Protein AF-A0A9C8I6Q8-F1 (afdb_monomer)

Nearest PDB structures (foldseek):
  7tkv-assembly1_A  TM=5.415E-01  e=6.138E-11  Brucella abortus 2308
  7tkv-assembly1_B  TM=5.405E-01  e=7.323E-10  Brucella abortus 2308
  3ira-assembly1_A  TM=6.915E-01  e=4.288E-02  Methanosarcina mazei Go1
  1ti3-assembly1_A  TM=7.003E-01  e=9.940E-01  Populus tremula
  2ayt-assembly1_A  TM=6.542E-01  e=1.847E+00  Aquifex aeolicus

Radius of gyration: 29.73 Å; Cα contacts (8 Å, |Δi|>4): 918; chains: 1; bounding box: 79×67×115 Å

Mean predicted aligned error: 13.96 Å

Sequence (640 aa):
MTRNNPRKIRLHAIFIASILVLAVFPFGCRPPEVKVPDDATVPDTTEIAKFTWDTLSRAPRWRVDSPIRWKTTEDGYNVVSESRSTGKPIFCYVSRYDDDLTLTIEDGLFPADAWGNIIAEKFIAWEIDWWRNPYAAQKILGDISPPALLVLKVNPDRQSSEFRRVDSWSTRELLSFPLHRGILPFDNPETAKAFERFESTDWNELQTAEIIPADGIEPDEYAKKRVWYLEERLASGLGVLPEEAMLLAFYGLAHGTVIDGLSSRVEGWRIYADEVPVDGIWLPNDAFGTGSGWTIDVVRNLHAASTGLALEAPWPRTAHFTYLGLIRLITLDSGDFGGGIPHYYDIRGTFNARFDYLDDEVPSLDFPVERFMEQIPGPRDTVWANARALAWWLRLVKWSPDLAEYAFPPTDKVSDFIYRKAVSMTKSLARKAGDIESMKLSDRIYMLDLYNEIYQLTGDVSFLESGSEIAATFPEEEIDDWYDPSMAAFMSDCALSLYYYGWLTEDEEARKTADAIIEKTVGYADLGMFGEMDRVRLAYAIMVINSKCIHVAVIAGVNDPAGRSLLKTGLKGWDPRKIAQILDPERDEELIEKKGYYPMDTAMAFVCIDDMCYPPESESEGLGKVIAEVREDLAIKLDE

Structure (mmCIF, N/CA/C/O backbone):
data_AF-A0A9C8I6Q8-F1
#
_entry.id   AF-A0A9C8I6Q8-F1
#
loop_
_atom_site.group_PDB
_atom_site.id
_atom_site.type_symbol
_atom_site.label_atom_id
_atom_site.label_alt_id
_atom_site.label_comp_id
_atom_site.label_asym_id
_atom_site.label_entity_id
_atom_site.label_seq_id
_atom_site.pdbx_PDB_ins_code
_atom_site.Cartn_x
_atom_site.Cartn_y
_atom_site.Cartn_z
_atom_site.occupancy
_atom_site.B_iso_or_equiv
_atom_site.auth_seq_id
_atom_site.auth_comp_id
_atom_site.auth_asym_id
_atom_site.auth_atom_id
_atom_site.pdbx_PDB_model_num
ATOM 1 N N . MET A 1 1 ? -23.018 35.608 69.812 1.00 42.41 1 MET A N 1
ATOM 2 C CA . MET A 1 1 ? -23.393 34.443 68.983 1.00 42.41 1 MET A CA 1
ATOM 3 C C . MET A 1 1 ? -23.993 34.946 67.680 1.00 42.41 1 MET A C 1
ATOM 5 O O . MET A 1 1 ? -25.173 35.246 67.651 1.00 42.41 1 MET A O 1
ATOM 9 N N . THR A 1 2 ? -23.197 35.059 66.621 1.00 35.66 2 THR A N 1
ATOM 10 C CA . THR A 1 2 ? -23.684 35.316 65.255 1.00 35.66 2 THR A CA 1
ATOM 11 C C . THR A 1 2 ? -22.655 34.722 64.296 1.00 35.66 2 THR A C 1
ATOM 13 O O . THR A 1 2 ? -21.572 35.266 64.103 1.00 35.66 2 THR A O 1
ATOM 16 N N . ARG A 1 3 ? -22.949 33.523 63.778 1.00 36.94 3 ARG A N 1
ATOM 17 C CA . ARG A 1 3 ? -22.140 32.840 62.759 1.00 36.94 3 ARG A CA 1
ATOM 18 C C . ARG A 1 3 ? -22.564 33.343 61.378 1.00 36.94 3 ARG A C 1
ATOM 20 O O . ARG A 1 3 ? -23.716 33.171 60.992 1.00 36.94 3 ARG A O 1
ATOM 27 N N . ASN A 1 4 ? -21.615 33.930 60.652 1.00 39.41 4 ASN A N 1
ATOM 28 C CA . ASN A 1 4 ? -21.726 34.259 59.233 1.00 39.41 4 ASN A CA 1
ATOM 29 C C . ASN A 1 4 ? -21.728 32.978 58.384 1.00 39.41 4 ASN A C 1
ATOM 31 O O . ASN A 1 4 ? -20.937 32.068 58.621 1.00 39.41 4 ASN A O 1
ATOM 35 N N . ASN A 1 5 ? -22.621 32.919 57.395 1.00 38.34 5 ASN A N 1
ATOM 36 C CA . ASN A 1 5 ? -22.852 31.757 56.539 1.00 38.34 5 ASN A CA 1
ATOM 37 C C . ASN A 1 5 ? -22.442 32.093 55.083 1.00 38.34 5 ASN A C 1
ATOM 39 O O . ASN A 1 5 ? -23.103 32.925 54.459 1.00 38.34 5 ASN A O 1
ATOM 43 N N . PRO A 1 6 ? -21.384 31.483 54.507 1.00 40.53 6 PRO A N 1
ATOM 44 C CA . PRO A 1 6 ? -20.812 31.887 53.215 1.00 40.53 6 PRO A CA 1
ATOM 45 C C . PRO A 1 6 ? -21.512 31.281 51.979 1.00 40.53 6 PRO A C 1
ATOM 47 O O . PRO A 1 6 ? -20.958 31.280 50.883 1.00 40.53 6 PRO A O 1
ATOM 50 N N . ARG A 1 7 ? -22.745 30.771 52.104 1.00 41.88 7 ARG A N 1
ATOM 51 C CA . ARG A 1 7 ? -23.436 30.064 51.005 1.00 41.88 7 ARG A CA 1
ATOM 52 C C . ARG A 1 7 ? -24.271 30.934 50.054 1.00 41.88 7 ARG A C 1
ATOM 54 O O . ARG A 1 7 ? -24.744 30.413 49.052 1.00 41.88 7 ARG A O 1
ATOM 61 N N . LYS A 1 8 ? -24.432 32.242 50.292 1.00 43.12 8 LYS A N 1
ATOM 62 C CA . LYS A 1 8 ? -25.297 33.099 49.445 1.00 43.12 8 LYS A CA 1
ATOM 63 C C . LYS A 1 8 ? -24.611 33.812 48.270 1.00 43.12 8 LYS A C 1
ATOM 65 O O . LYS A 1 8 ? -25.317 34.318 47.408 1.00 43.12 8 LYS A O 1
ATOM 70 N N . ILE A 1 9 ? -23.279 33.802 48.170 1.00 46.16 9 ILE A N 1
ATOM 71 C CA . ILE A 1 9 ? -22.563 34.534 47.101 1.00 46.16 9 ILE A CA 1
ATOM 72 C C . ILE A 1 9 ? -22.367 33.684 45.827 1.00 46.16 9 ILE A C 1
ATOM 74 O O . ILE A 1 9 ? -22.284 34.229 44.732 1.00 46.16 9 ILE A O 1
ATOM 78 N N . ARG A 1 10 ? -22.398 32.345 45.915 1.00 44.06 10 ARG A N 1
ATOM 79 C CA . ARG A 1 10 ? -22.174 31.474 44.741 1.00 44.06 10 ARG A CA 1
ATOM 80 C C . ARG A 1 10 ? -23.370 31.338 43.790 1.00 44.06 10 ARG A C 1
ATOM 82 O O . ARG A 1 10 ? -23.149 31.094 42.612 1.00 44.06 10 ARG A O 1
ATOM 89 N N . LEU A 1 11 ? -24.611 31.553 44.242 1.00 42.16 11 LEU A N 1
ATOM 90 C CA . LEU A 1 11 ? -25.778 31.434 43.350 1.00 42.16 11 LEU A CA 1
ATOM 91 C C . LEU A 1 11 ? -25.968 32.645 42.420 1.00 42.16 11 LEU A C 1
ATOM 93 O O . LEU A 1 11 ? -26.482 32.486 41.321 1.00 42.16 11 LEU A O 1
ATOM 97 N N . HIS A 1 12 ? -25.539 33.845 42.827 1.00 43.59 12 HIS A N 1
ATOM 98 C CA . HIS A 1 12 ? -25.681 35.041 41.984 1.00 43.59 12 HIS A CA 1
ATOM 99 C C . HIS A 1 12 ? -24.599 35.123 40.894 1.00 43.59 12 HIS A C 1
ATOM 101 O O . HIS A 1 12 ? -24.870 35.631 39.812 1.00 43.59 12 HIS A O 1
ATOM 107 N N . ALA A 1 13 ? -23.409 34.556 41.127 1.00 41.31 13 ALA A N 1
ATOM 108 C CA . ALA A 1 13 ? -22.348 34.506 40.119 1.00 41.31 13 ALA A CA 1
ATOM 109 C C . ALA A 1 13 ? -22.662 33.526 38.971 1.00 41.31 13 ALA A C 1
ATOM 111 O O . ALA A 1 13 ? -22.349 33.815 37.821 1.00 41.31 13 ALA A O 1
ATOM 112 N N . ILE A 1 14 ? -23.336 32.408 39.265 1.00 47.66 14 ILE A N 1
ATOM 113 C CA . ILE A 1 14 ? -23.736 31.425 38.244 1.00 47.66 14 ILE A CA 1
ATOM 114 C C . ILE A 1 14 ? -24.890 31.975 37.393 1.00 47.66 14 ILE A C 1
ATOM 116 O O . ILE A 1 14 ? -24.851 31.862 36.176 1.00 47.66 14 ILE A O 1
ATOM 120 N N . PHE A 1 15 ? -25.856 32.674 37.999 1.00 45.72 15 PHE A N 1
ATOM 121 C CA . PHE A 1 15 ? -26.991 33.240 37.262 1.00 45.72 15 PHE A CA 1
ATOM 122 C C . PHE A 1 15 ? -26.593 34.403 36.329 1.00 45.72 15 PHE A C 1
ATOM 124 O O . PHE A 1 15 ? -27.130 34.528 35.233 1.00 45.72 15 PHE A O 1
ATOM 131 N N . ILE A 1 16 ? -25.607 35.224 36.719 1.00 44.06 16 ILE A N 1
ATOM 132 C CA . ILE A 1 16 ? -25.090 36.317 35.874 1.00 44.06 16 ILE A CA 1
ATOM 133 C C . ILE A 1 16 ? -24.218 35.773 34.727 1.00 44.06 16 ILE A C 1
ATOM 135 O O . ILE A 1 16 ? -24.284 36.298 33.616 1.00 44.06 16 ILE A O 1
ATOM 139 N N . ALA A 1 17 ? -23.470 34.684 34.947 1.00 40.09 17 ALA A N 1
ATOM 140 C CA . ALA A 1 17 ? -22.709 34.019 33.887 1.00 40.09 17 ALA A CA 1
ATOM 141 C C . ALA A 1 17 ? -23.623 33.352 32.837 1.00 40.09 17 ALA A C 1
ATOM 143 O O . ALA A 1 17 ? -23.349 33.447 31.644 1.00 40.09 17 ALA A O 1
ATOM 144 N N . SER A 1 18 ? -24.753 32.763 33.247 1.00 39.94 18 SER A N 1
ATOM 145 C CA . SER A 1 18 ? -25.731 32.170 32.319 1.00 39.94 18 SER A CA 1
ATOM 146 C C . SER A 1 18 ? -26.465 33.211 31.462 1.00 39.94 18 SER A C 1
ATOM 148 O O . SER A 1 18 ? -26.773 32.944 30.304 1.00 39.94 18 SER A O 1
ATOM 150 N N . ILE A 1 19 ? -26.711 34.412 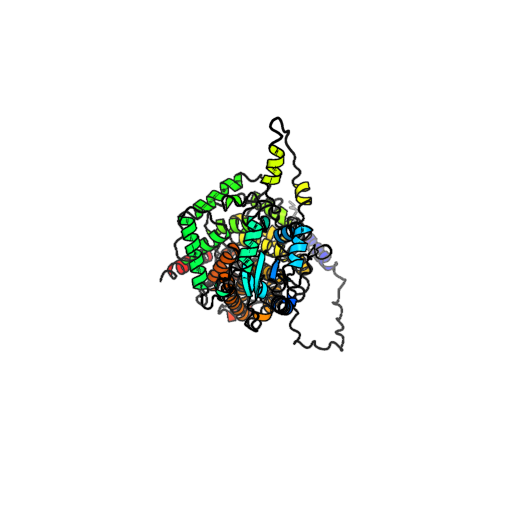31.998 1.00 40.84 19 ILE A N 1
ATOM 151 C CA . ILE A 1 19 ? -27.355 35.509 31.254 1.00 40.84 19 ILE A CA 1
ATOM 152 C C . ILE A 1 19 ? -26.381 36.167 30.260 1.00 40.84 19 ILE A C 1
ATOM 154 O O . ILE A 1 19 ? -26.806 36.613 29.197 1.00 40.84 19 ILE A O 1
ATOM 158 N N . LEU A 1 20 ? -25.073 36.172 30.545 1.00 34.97 20 LEU A N 1
ATOM 159 C CA . LEU A 1 20 ? -24.055 36.697 29.625 1.00 34.97 20 LEU A CA 1
ATOM 160 C C . LEU A 1 20 ? -23.747 35.759 28.447 1.00 34.97 20 LEU A C 1
ATOM 162 O O . LEU A 1 20 ? -23.419 36.247 27.370 1.00 34.97 20 LEU A O 1
ATOM 166 N N . VAL A 1 21 ? -23.924 34.442 28.598 1.00 40.12 21 VAL A N 1
ATOM 167 C CA . VAL A 1 21 ? -23.773 33.479 27.485 1.00 40.12 21 VAL A CA 1
ATOM 168 C C . VAL A 1 21 ? -24.962 33.532 26.511 1.00 40.12 21 VAL A C 1
ATOM 170 O O . VAL A 1 21 ? -24.790 33.297 25.320 1.00 40.12 21 VAL A O 1
ATOM 173 N N . LEU A 1 22 ? -26.150 33.937 26.972 1.00 34.31 22 LEU A N 1
ATOM 174 C CA . LEU A 1 22 ? -27.348 34.069 26.127 1.00 34.31 22 LEU A CA 1
ATOM 175 C C . LEU A 1 22 ? -27.477 35.428 25.411 1.00 34.31 22 LEU A C 1
ATOM 177 O O . LEU A 1 22 ? -28.352 35.582 24.564 1.00 34.31 22 LEU A O 1
ATOM 181 N N . ALA A 1 23 ? -26.612 36.406 25.704 1.00 34.56 23 ALA A N 1
ATOM 182 C CA . ALA A 1 23 ? -26.693 37.761 25.142 1.00 34.56 23 ALA A CA 1
ATOM 183 C C . ALA A 1 23 ? -25.669 38.064 24.023 1.00 34.56 23 ALA A C 1
ATOM 185 O O . ALA A 1 23 ? -25.657 39.181 23.509 1.00 34.56 23 ALA A O 1
ATOM 186 N N . VAL A 1 24 ? -24.827 37.098 23.622 1.00 35.62 24 VAL A N 1
ATOM 187 C CA . VAL A 1 24 ? -23.772 37.290 22.594 1.00 35.62 24 VAL A CA 1
ATOM 188 C C . VAL A 1 24 ? -24.104 36.635 21.239 1.00 35.62 24 VAL A C 1
ATOM 190 O O . VAL A 1 24 ? -23.345 36.775 20.288 1.00 35.62 24 VAL A O 1
ATOM 193 N N . PHE A 1 25 ? -25.280 36.021 21.075 1.00 43.28 25 PHE A N 1
ATOM 194 C CA . PHE A 1 25 ? -25.760 35.582 19.757 1.00 43.28 25 PHE A CA 1
ATOM 195 C C . PHE A 1 25 ? -26.990 36.378 19.309 1.00 43.28 25 PHE A C 1
ATOM 197 O O . PHE A 1 25 ? -28.123 36.016 19.624 1.00 43.28 25 PHE A O 1
ATOM 204 N N . PRO A 1 26 ? -26.771 37.448 18.525 1.00 33.41 26 PRO A N 1
ATOM 205 C CA . PRO A 1 26 ? -27.645 37.659 17.383 1.00 33.41 26 PRO A CA 1
ATOM 206 C C . PRO A 1 26 ? -26.860 38.189 16.176 1.00 33.41 26 PRO A C 1
ATOM 208 O O . PRO A 1 26 ? -26.812 39.388 15.949 1.00 33.41 26 PRO A O 1
ATOM 211 N N . PHE A 1 27 ? -26.304 37.292 15.364 1.00 33.78 27 PHE A N 1
ATOM 212 C CA . PHE A 1 27 ? -26.260 37.472 13.910 1.00 33.78 27 PHE A CA 1
ATOM 213 C C . PHE A 1 27 ? -26.415 36.094 13.276 1.00 33.78 27 PHE A C 1
ATOM 215 O O . PHE A 1 27 ? -25.477 35.309 13.181 1.00 33.78 27 PHE A O 1
ATOM 222 N N . GLY A 1 28 ? -27.660 35.783 12.920 1.00 29.34 28 GLY A N 1
ATOM 223 C CA . GLY A 1 28 ? -27.989 34.611 12.134 1.00 29.34 28 GLY A CA 1
ATOM 224 C C . GLY A 1 28 ? -27.415 34.753 10.731 1.00 29.34 28 GLY A C 1
ATOM 225 O O . GLY A 1 28 ? -27.865 35.595 9.954 1.00 29.34 28 GLY A O 1
ATOM 226 N N . CYS A 1 29 ? -26.467 33.887 10.394 1.00 28.47 29 CYS A N 1
ATOM 227 C CA . CYS A 1 29 ? -26.264 33.488 9.014 1.00 28.47 29 CYS A CA 1
ATOM 228 C C . CYS A 1 29 ? -27.426 32.561 8.650 1.00 28.47 29 CYS A C 1
ATOM 230 O O . CYS A 1 29 ? -27.435 31.387 9.011 1.00 28.47 29 CYS A O 1
ATOM 232 N N . ARG A 1 30 ? -28.436 33.097 7.954 1.00 29.89 30 ARG A N 1
ATOM 233 C CA . ARG A 1 30 ? -29.236 32.249 7.065 1.00 29.89 30 ARG A CA 1
ATOM 234 C C . ARG A 1 30 ? -28.255 31.617 6.069 1.00 29.89 30 ARG A C 1
ATOM 236 O O . ARG A 1 30 ? -27.444 32.371 5.523 1.00 29.89 30 ARG A O 1
ATOM 243 N N . PRO A 1 31 ? -28.300 30.299 5.820 1.00 29.14 31 PRO A N 1
ATOM 244 C CA . PRO A 1 31 ? -27.607 29.756 4.662 1.00 29.14 31 PRO A CA 1
ATOM 245 C C . PRO A 1 31 ? -28.126 30.504 3.423 1.00 29.14 31 PRO A C 1
ATOM 247 O O . PRO A 1 31 ? -29.327 30.798 3.362 1.00 29.14 31 PRO A O 1
ATOM 250 N N . PRO A 1 32 ? -27.256 30.907 2.481 1.00 30.48 32 PRO A N 1
ATOM 251 C CA . PRO A 1 32 ? -27.730 31.484 1.235 1.00 30.48 32 PRO A CA 1
ATOM 252 C C . PRO A 1 32 ? -28.684 30.479 0.585 1.00 30.48 32 PRO A C 1
ATOM 254 O O . PRO A 1 32 ? -28.348 29.304 0.452 1.00 30.48 32 PRO A O 1
ATOM 257 N N . GLU A 1 33 ? -29.882 30.934 0.211 1.00 26.41 33 GLU A N 1
ATOM 258 C CA . GLU A 1 33 ? -30.713 30.213 -0.752 1.00 26.41 33 GLU A CA 1
ATOM 259 C C . GLU A 1 33 ? -29.859 30.018 -2.005 1.00 26.41 33 GLU A C 1
ATOM 261 O O . GLU A 1 33 ? -29.605 30.962 -2.760 1.00 26.41 33 GLU A O 1
ATOM 266 N N . VAL A 1 34 ? -29.370 28.794 -2.193 1.00 30.03 34 VAL A N 1
ATOM 267 C CA . VAL A 1 34 ? -28.766 28.367 -3.445 1.00 30.03 34 VAL A CA 1
ATOM 268 C C . VAL A 1 34 ? -29.902 28.357 -4.457 1.00 30.03 34 VAL A C 1
ATOM 270 O O . VAL A 1 34 ? -30.744 27.462 -4.463 1.00 30.03 34 VAL A O 1
ATOM 273 N N . LYS A 1 35 ? -29.963 29.394 -5.295 1.00 28.30 35 LYS A N 1
ATOM 274 C CA . LYS A 1 35 ? -30.733 29.330 -6.533 1.00 28.30 35 LYS A CA 1
ATOM 275 C C . LYS A 1 35 ? -30.040 28.314 -7.429 1.00 28.30 35 LYS A C 1
ATOM 277 O O . LYS A 1 35 ? -29.045 28.643 -8.070 1.00 28.30 35 LYS A O 1
ATOM 282 N N . VAL A 1 36 ? -30.551 27.088 -7.426 1.00 30.05 36 VAL A N 1
ATOM 283 C CA . VAL A 1 36 ? -30.259 26.110 -8.472 1.00 30.05 36 VAL A CA 1
ATOM 284 C C . VAL A 1 36 ? -30.737 26.738 -9.788 1.00 30.05 36 VAL A C 1
ATOM 286 O O . VAL A 1 36 ? -31.889 27.171 -9.850 1.00 30.05 36 VAL A O 1
ATOM 289 N N . PRO A 1 37 ? -29.874 26.903 -10.803 1.00 34.09 37 PRO A N 1
ATOM 290 C CA . PRO A 1 37 ? -30.318 27.349 -12.115 1.00 34.09 37 PRO A CA 1
ATOM 291 C C . PRO A 1 37 ? -31.302 26.314 -12.670 1.00 34.09 37 PRO A C 1
ATOM 293 O O . PRO A 1 37 ? -30.954 25.138 -12.743 1.00 34.09 37 PRO A O 1
ATOM 296 N N . ASP A 1 38 ? -32.491 26.745 -13.099 1.00 32.62 38 ASP A N 1
ATOM 297 C CA . ASP A 1 38 ? -33.516 25.885 -13.726 1.00 32.62 38 ASP A CA 1
ATOM 298 C C . ASP A 1 38 ? -33.057 25.244 -15.061 1.00 32.62 38 ASP A C 1
ATOM 300 O O . ASP A 1 38 ? -33.802 24.483 -15.670 1.00 32.62 38 ASP A O 1
ATOM 304 N N . ASP A 1 39 ? -31.812 25.495 -15.483 1.00 35.66 39 ASP A N 1
ATOM 305 C CA . ASP A 1 39 ? -31.215 25.014 -16.731 1.00 35.66 39 ASP A CA 1
ATOM 306 C C . ASP A 1 39 ? -29.994 24.093 -16.508 1.00 35.66 39 ASP A C 1
ATOM 308 O O . ASP A 1 39 ? -29.170 23.924 -17.408 1.00 35.66 39 ASP A O 1
ATOM 312 N N . ALA A 1 40 ? -29.840 23.487 -15.323 1.00 31.52 40 ALA A N 1
ATOM 313 C CA . ALA A 1 40 ? -28.845 22.433 -15.119 1.00 31.52 40 ALA A CA 1
ATOM 314 C C . ALA A 1 40 ? -29.270 21.168 -15.886 1.00 31.52 40 ALA A C 1
ATOM 316 O O . ALA A 1 40 ? -29.968 20.297 -15.367 1.00 31.52 40 ALA A O 1
ATOM 317 N N . THR A 1 41 ? -28.867 21.081 -17.153 1.00 36.47 41 THR A N 1
ATOM 318 C CA . THR A 1 41 ? -28.858 19.827 -17.904 1.00 36.47 41 THR A CA 1
ATOM 319 C C . THR A 1 41 ? -28.100 18.792 -17.086 1.00 36.47 41 THR A C 1
ATOM 321 O O . THR A 1 41 ? -26.918 18.985 -16.804 1.00 36.47 41 THR A O 1
ATOM 324 N N . VAL A 1 42 ? -28.798 17.724 -16.693 1.00 31.38 42 VAL A N 1
ATOM 325 C CA . VAL A 1 42 ? -28.197 16.508 -16.139 1.00 31.38 42 VAL A CA 1
ATOM 326 C C . VAL A 1 42 ? -27.051 16.114 -17.077 1.00 31.38 42 VAL A C 1
ATOM 328 O O . VAL A 1 42 ? -27.324 15.914 -18.265 1.00 31.38 42 VAL A O 1
ATOM 331 N N . PRO A 1 43 ? -25.787 16.091 -16.611 1.00 35.22 43 PRO A N 1
ATOM 332 C CA . PRO A 1 43 ? -24.683 15.615 -17.426 1.00 35.22 43 PRO A CA 1
ATOM 333 C C . PRO A 1 43 ? -24.995 14.181 -17.832 1.00 35.22 43 PRO A C 1
ATOM 335 O O . PRO A 1 43 ? -25.415 13.378 -17.000 1.00 35.22 43 PRO A O 1
ATOM 338 N N . ASP A 1 44 ? -24.846 13.889 -19.116 1.00 33.38 44 ASP A N 1
ATOM 339 C CA . ASP A 1 44 ? -24.946 12.537 -19.648 1.00 33.38 44 ASP A CA 1
ATOM 340 C C . ASP A 1 44 ? -23.869 11.693 -18.942 1.00 33.38 44 ASP A C 1
ATOM 342 O O . ASP A 1 44 ? -22.676 11.881 -19.177 1.00 33.38 44 ASP A O 1
ATOM 346 N N . THR A 1 45 ? -24.265 10.834 -17.996 1.00 35.38 45 THR A N 1
ATOM 347 C CA . THR A 1 45 ? -23.373 10.077 -17.093 1.00 35.38 45 THR A CA 1
ATOM 348 C C . THR A 1 45 ? -22.640 8.927 -17.796 1.00 35.38 45 THR A C 1
ATOM 350 O O . THR A 1 45 ? -22.379 7.891 -17.196 1.00 35.38 45 THR A O 1
ATOM 353 N N . THR A 1 46 ? -22.335 9.077 -19.083 1.00 37.53 46 THR A N 1
ATOM 354 C CA . THR A 1 46 ? -21.602 8.096 -19.895 1.00 37.53 46 THR A CA 1
ATOM 355 C C . THR A 1 46 ? -20.205 8.565 -20.304 1.00 37.53 46 THR A C 1
ATOM 357 O O . THR A 1 46 ? -19.503 7.824 -20.986 1.00 37.53 46 THR A O 1
ATOM 360 N N . GLU A 1 47 ? -19.760 9.762 -19.902 1.00 35.03 47 GLU A N 1
ATOM 361 C CA . GLU A 1 47 ? -18.330 10.093 -19.962 1.00 35.03 47 GLU A CA 1
ATOM 362 C C . GLU A 1 47 ? -17.634 9.531 -18.719 1.00 35.03 47 GLU A C 1
ATOM 364 O O . GLU A 1 47 ? -17.596 10.165 -17.668 1.00 35.03 47 GLU A O 1
ATOM 369 N N . ILE A 1 48 ? -17.095 8.317 -18.859 1.00 41.53 48 ILE A N 1
ATOM 370 C CA . ILE A 1 48 ? -16.115 7.734 -17.934 1.00 41.53 48 ILE A CA 1
ATOM 371 C C . ILE A 1 48 ? -15.043 8.800 -17.667 1.00 41.53 48 ILE A C 1
ATOM 373 O O . ILE A 1 48 ? -14.458 9.351 -18.609 1.00 41.53 48 ILE A O 1
ATOM 377 N N . ALA A 1 49 ? -14.823 9.124 -16.390 1.00 39.72 49 ALA A N 1
ATOM 378 C CA . ALA A 1 49 ? -13.836 10.107 -15.966 1.00 39.72 49 ALA A CA 1
ATOM 379 C C . ALA A 1 49 ? -12.482 9.788 -16.615 1.00 39.72 49 ALA A C 1
ATOM 381 O O . ALA A 1 49 ? -11.922 8.709 -16.421 1.00 39.72 49 ALA A O 1
ATOM 382 N N . LYS A 1 50 ? -11.950 10.720 -17.415 1.00 42.91 50 LYS A N 1
ATOM 383 C CA . LYS A 1 50 ? -10.661 10.524 -18.089 1.00 42.91 50 LYS A CA 1
ATOM 384 C C . LYS A 1 50 ? -9.569 10.375 -17.037 1.00 42.91 50 LYS A C 1
ATOM 386 O O . LYS A 1 50 ? -9.246 11.326 -16.332 1.00 42.91 50 LYS A O 1
ATOM 391 N N . PHE A 1 51 ? -9.004 9.178 -16.953 1.00 42.84 51 PHE A N 1
ATOM 392 C CA . PHE A 1 51 ? -7.937 8.849 -16.021 1.00 42.84 51 PHE A CA 1
ATOM 393 C C . PHE A 1 51 ? -6.699 9.716 -16.291 1.00 42.84 51 PHE A C 1
ATOM 395 O O . PHE A 1 51 ? -6.174 9.738 -17.409 1.00 42.84 51 PHE A O 1
ATOM 402 N N . THR A 1 52 ? -6.228 10.448 -15.279 1.00 45.56 52 THR A N 1
ATOM 403 C CA . THR A 1 52 ? -4.980 11.215 -15.376 1.00 45.56 52 THR A CA 1
ATOM 404 C C . THR A 1 52 ? -3.838 10.337 -14.872 1.00 45.56 52 THR A C 1
ATOM 406 O O . THR A 1 52 ? -3.614 10.214 -13.668 1.00 45.56 52 THR A O 1
ATOM 409 N N . TRP A 1 53 ? -3.127 9.690 -15.797 1.00 48.09 53 TRP A N 1
ATOM 410 C CA . TRP A 1 53 ? -1.969 8.857 -15.467 1.00 48.09 53 TRP A CA 1
ATOM 411 C C . TRP A 1 53 ? -0.877 9.666 -14.757 1.00 48.09 53 TRP A C 1
ATOM 413 O O . TRP A 1 53 ? -0.646 10.839 -15.071 1.00 48.09 53 TRP A O 1
ATOM 423 N N . ASP A 1 54 ? -0.175 9.027 -13.817 1.00 50.00 54 ASP A N 1
ATOM 424 C CA . ASP A 1 54 ? 1.011 9.584 -13.170 1.00 50.00 54 ASP A CA 1
ATOM 425 C C . ASP A 1 54 ? 2.152 9.687 -14.182 1.00 50.00 54 ASP A C 1
ATOM 427 O O . ASP A 1 54 ? 3.067 8.869 -14.226 1.00 50.00 54 ASP A O 1
ATOM 431 N N . THR A 1 55 ? 2.141 10.724 -15.015 1.00 46.28 55 THR A N 1
ATOM 432 C CA . THR A 1 55 ? 3.297 11.027 -15.850 1.00 46.28 55 THR A CA 1
ATOM 433 C C . THR A 1 55 ? 4.380 11.622 -14.949 1.00 46.28 55 THR A C 1
ATOM 435 O O . THR A 1 55 ? 4.587 12.834 -14.907 1.00 46.28 55 THR A O 1
ATOM 438 N N . LEU A 1 56 ? 5.100 10.767 -14.217 1.00 45.50 56 LEU A N 1
ATOM 439 C CA . LEU A 1 56 ? 6.413 11.100 -13.650 1.00 45.50 56 LEU A CA 1
ATOM 440 C C . LEU A 1 56 ? 7.448 11.363 -14.761 1.00 45.50 56 LEU A C 1
ATOM 442 O O . LEU A 1 56 ? 8.597 11.694 -14.470 1.00 45.50 56 LEU A O 1
ATOM 446 N N . SER A 1 57 ? 7.044 11.250 -16.034 1.00 46.44 57 SER A N 1
ATOM 447 C CA . SER A 1 57 ? 7.872 11.517 -17.198 1.00 46.44 57 SER A CA 1
ATOM 448 C C . SER A 1 57 ? 8.435 12.937 -17.159 1.00 46.44 57 SER A C 1
ATOM 450 O O . SER A 1 57 ? 7.727 13.927 -17.376 1.00 46.44 57 SER A O 1
ATOM 452 N N . ARG A 1 58 ? 9.741 13.046 -16.925 1.00 58.19 58 ARG A N 1
ATOM 453 C CA . ARG A 1 58 ? 10.498 14.253 -17.250 1.00 58.19 58 ARG A CA 1
ATOM 454 C C . ARG A 1 58 ? 10.475 14.441 -18.770 1.00 58.19 58 ARG A C 1
ATOM 456 O O . ARG A 1 58 ? 10.463 13.472 -19.524 1.00 58.19 58 ARG A O 1
ATOM 463 N N . ALA A 1 59 ? 10.465 15.690 -19.233 1.00 63.47 59 ALA A N 1
ATOM 464 C CA . ALA A 1 59 ? 10.600 15.951 -20.662 1.00 63.47 59 ALA A CA 1
ATOM 465 C C . ALA A 1 59 ? 11.988 15.477 -21.149 1.00 63.47 59 ALA A C 1
ATOM 467 O O . ALA A 1 59 ? 12.980 15.813 -20.491 1.00 63.47 59 ALA A O 1
ATOM 468 N N . PRO A 1 60 ? 12.088 14.758 -22.285 1.00 65.88 60 PRO A N 1
ATOM 469 C CA . PRO A 1 60 ? 13.377 14.385 -22.861 1.00 65.88 60 PRO A CA 1
ATOM 470 C C . PRO A 1 60 ? 14.220 15.625 -23.154 1.00 65.88 60 PRO A C 1
ATOM 472 O O . PRO A 1 60 ? 13.736 16.580 -23.769 1.00 65.88 60 PRO A O 1
ATOM 475 N N . ARG A 1 61 ? 15.492 15.619 -22.742 1.00 65.88 61 ARG A N 1
ATOM 476 C CA . ARG A 1 61 ? 16.368 16.804 -22.851 1.00 65.88 61 ARG A CA 1
ATOM 477 C C . ARG A 1 61 ? 17.019 16.991 -24.221 1.00 65.88 61 ARG A C 1
ATOM 479 O O . ARG A 1 61 ? 17.317 18.111 -24.619 1.00 65.88 61 ARG A O 1
ATOM 486 N N . TRP A 1 62 ? 17.240 15.909 -24.951 1.00 63.75 62 TRP A N 1
ATOM 487 C CA . TRP A 1 62 ? 18.265 15.825 -26.000 1.00 63.75 62 TRP A CA 1
ATOM 488 C C . TRP A 1 62 ? 17.707 15.882 -27.433 1.00 63.75 62 TRP A C 1
ATOM 490 O O . TRP A 1 62 ? 18.466 15.827 -28.402 1.00 63.75 62 TRP A O 1
ATOM 500 N N . ARG A 1 63 ? 16.386 16.045 -27.604 1.00 62.97 63 ARG A N 1
ATOM 501 C CA . ARG A 1 63 ? 15.742 16.032 -28.934 1.00 62.97 63 ARG A CA 1
ATOM 502 C C . ARG A 1 63 ? 16.136 17.195 -29.851 1.00 62.97 63 ARG A C 1
ATOM 504 O O . ARG A 1 63 ? 15.886 17.110 -31.048 1.00 62.97 63 ARG A O 1
ATOM 511 N N . VAL A 1 64 ? 16.708 18.277 -29.321 1.00 63.03 64 VAL A N 1
ATOM 512 C CA . VAL A 1 64 ? 16.990 19.487 -30.114 1.00 63.03 64 VAL A CA 1
ATOM 513 C C . VAL A 1 64 ? 18.379 19.452 -30.767 1.00 63.03 64 VAL A C 1
ATOM 515 O O . VAL A 1 64 ? 18.513 19.940 -31.886 1.00 63.03 64 VAL A O 1
ATOM 518 N N . ASP A 1 65 ? 19.366 18.801 -30.137 1.00 68.44 65 ASP A N 1
ATOM 519 C CA . ASP A 1 65 ? 20.778 18.863 -30.555 1.00 68.44 65 ASP A CA 1
ATOM 520 C C . ASP A 1 65 ? 21.383 17.505 -30.980 1.00 68.44 65 ASP A C 1
ATOM 522 O O . ASP A 1 65 ? 22.538 17.449 -31.399 1.00 68.44 65 ASP A O 1
ATOM 526 N N . SER A 1 66 ? 20.628 16.398 -30.917 1.00 75.62 66 SER A N 1
ATOM 527 C CA . SER A 1 66 ? 21.123 15.084 -31.358 1.00 75.62 66 SER A CA 1
ATOM 528 C C . SER A 1 66 ? 21.055 14.922 -32.887 1.00 75.62 66 SER A C 1
ATOM 530 O O . SER A 1 66 ? 20.023 15.224 -33.494 1.00 75.62 66 SER A O 1
ATOM 532 N N . PRO A 1 67 ? 22.095 14.369 -33.546 1.00 80.00 67 PRO A N 1
ATOM 533 C CA . PRO A 1 67 ? 22.023 14.005 -34.966 1.00 80.00 67 PRO A CA 1
ATOM 534 C C . PRO A 1 67 ? 21.089 12.808 -35.223 1.00 80.00 67 PRO A C 1
ATOM 536 O O . PRO A 1 67 ? 20.723 12.539 -36.371 1.00 80.00 67 PRO A O 1
ATOM 539 N N . ILE A 1 68 ? 20.692 12.082 -34.172 1.00 85.06 68 ILE A N 1
ATOM 540 C CA . ILE A 1 68 ? 19.794 10.937 -34.273 1.00 85.06 68 ILE A CA 1
ATOM 541 C C . ILE A 1 68 ? 18.349 11.432 -34.386 1.00 85.06 68 ILE A C 1
ATOM 543 O O . ILE A 1 68 ? 17.847 12.170 -33.540 1.00 85.06 68 ILE A O 1
ATOM 547 N N . ARG A 1 69 ? 17.638 10.971 -35.419 1.00 88.00 69 ARG A N 1
ATOM 548 C CA . ARG A 1 69 ? 16.195 11.199 -35.561 1.00 88.00 69 ARG A CA 1
ATOM 549 C C . ARG A 1 69 ? 15.426 10.062 -34.917 1.00 88.00 69 ARG A C 1
ATOM 551 O O . ARG A 1 69 ? 15.207 9.029 -35.547 1.00 88.00 69 ARG A O 1
ATOM 558 N N . TRP A 1 70 ? 15.022 10.267 -33.675 1.00 87.88 70 TRP A N 1
ATOM 559 C CA . TRP A 1 70 ? 14.273 9.264 -32.938 1.00 87.88 70 TRP A CA 1
ATOM 560 C C . TRP A 1 70 ? 12.812 9.265 -33.335 1.00 87.88 70 TRP A C 1
ATOM 562 O O . TRP A 1 70 ? 12.135 10.294 -33.310 1.00 87.88 70 TRP A O 1
ATOM 572 N N . LYS A 1 71 ? 12.349 8.077 -33.699 1.00 91.31 71 LYS A N 1
ATOM 573 C CA . LYS A 1 71 ? 10.933 7.757 -33.797 1.00 91.31 71 LYS A CA 1
ATOM 574 C C . LYS A 1 71 ? 10.382 7.543 -32.396 1.00 91.31 71 LYS A C 1
ATOM 576 O O . LYS A 1 71 ? 11.104 7.036 -31.539 1.00 91.31 71 LYS A O 1
ATOM 581 N N . THR A 1 72 ? 9.140 7.939 -32.160 1.00 87.38 72 THR A N 1
ATOM 582 C CA . THR A 1 72 ? 8.540 7.854 -30.825 1.00 87.38 72 THR A CA 1
ATOM 583 C C . THR A 1 72 ? 7.849 6.513 -30.605 1.00 87.38 72 THR A C 1
ATOM 585 O O . THR A 1 72 ? 7.758 5.672 -31.503 1.00 87.38 72 THR A O 1
ATOM 588 N N . THR A 1 73 ? 7.328 6.310 -29.399 1.00 79.19 73 THR A N 1
ATOM 589 C CA . THR A 1 73 ? 6.554 5.128 -29.022 1.00 79.19 73 THR A CA 1
ATOM 590 C C . THR A 1 73 ? 5.441 4.810 -30.031 1.00 79.19 73 THR A C 1
ATOM 592 O O . THR A 1 73 ? 5.218 3.652 -30.382 1.00 79.19 73 THR A O 1
ATOM 595 N N . GLU A 1 74 ? 4.776 5.840 -30.552 1.00 81.38 74 GLU A N 1
ATOM 596 C CA . GLU A 1 74 ? 3.644 5.735 -31.475 1.00 81.38 74 GLU A CA 1
ATOM 597 C C . GLU A 1 74 ? 4.062 5.332 -32.907 1.00 81.38 74 GLU A C 1
ATOM 599 O O . GLU A 1 74 ? 3.239 4.867 -33.695 1.00 81.38 74 GLU A O 1
ATOM 604 N N . ASP A 1 75 ? 5.350 5.439 -33.246 1.00 86.19 75 ASP A N 1
ATOM 605 C CA . ASP A 1 75 ? 5.884 5.138 -34.577 1.00 86.19 75 ASP A CA 1
ATOM 606 C C . ASP A 1 75 ? 6.194 3.649 -34.809 1.00 86.19 75 ASP A C 1
ATOM 608 O O . ASP A 1 75 ? 6.725 3.301 -35.866 1.00 86.19 75 ASP A O 1
ATOM 612 N N . GLY A 1 76 ? 5.882 2.745 -33.872 1.00 83.56 76 GLY A N 1
ATOM 613 C CA . GLY A 1 76 ? 6.336 1.345 -33.913 1.00 83.56 76 GLY A CA 1
ATOM 614 C C . GLY A 1 76 ? 6.104 0.621 -35.252 1.00 83.56 76 GLY A C 1
ATOM 615 O O . GLY A 1 76 ? 7.001 -0.051 -35.763 1.00 83.56 76 GLY A O 1
ATOM 616 N N . TYR A 1 77 ? 4.946 0.816 -35.896 1.00 82.56 77 TYR A N 1
ATOM 617 C CA . TYR A 1 77 ? 4.685 0.253 -37.231 1.00 82.56 77 TYR A CA 1
ATOM 618 C C . TYR A 1 77 ? 5.620 0.830 -38.310 1.00 82.56 77 TYR A C 1
ATOM 620 O O . TYR A 1 77 ? 6.173 0.089 -39.129 1.00 82.56 77 TYR A O 1
ATOM 628 N N . ASN A 1 78 ? 5.837 2.149 -38.286 1.00 85.69 78 ASN A N 1
ATOM 629 C CA . ASN A 1 78 ? 6.719 2.849 -39.219 1.00 85.69 78 ASN A CA 1
ATOM 630 C C . ASN A 1 78 ? 8.177 2.417 -39.029 1.00 85.69 78 ASN A C 1
ATOM 632 O O . ASN A 1 78 ? 8.876 2.209 -40.018 1.00 85.69 78 ASN A O 1
ATOM 636 N N . VAL A 1 79 ? 8.621 2.236 -37.779 1.00 88.94 79 VAL A N 1
ATOM 637 C CA . VAL A 1 79 ? 9.966 1.744 -37.432 1.00 88.94 79 VAL A CA 1
ATOM 638 C C . VAL A 1 79 ? 10.218 0.383 -38.083 1.00 88.94 79 VAL A C 1
ATOM 640 O O . VAL A 1 79 ? 11.205 0.208 -38.799 1.00 88.94 79 VAL A O 1
ATOM 643 N N . VAL A 1 80 ? 9.303 -0.571 -37.878 1.00 86.62 80 VAL A N 1
ATOM 644 C CA . VAL A 1 80 ? 9.424 -1.939 -38.404 1.00 86.62 80 VAL A CA 1
ATOM 645 C C . VAL A 1 80 ? 9.401 -1.948 -39.932 1.00 86.62 80 VAL A C 1
ATOM 647 O O . VAL A 1 80 ? 10.223 -2.612 -40.567 1.00 86.62 80 VAL A O 1
ATOM 650 N N . SER A 1 81 ? 8.478 -1.197 -40.539 1.00 86.06 81 SER A N 1
ATOM 651 C CA . SER A 1 81 ? 8.379 -1.095 -41.996 1.00 86.06 81 SER A CA 1
ATOM 652 C C . SER A 1 81 ? 9.641 -0.479 -42.612 1.00 86.06 81 SER A C 1
ATOM 654 O O . SER A 1 81 ? 10.142 -0.970 -43.626 1.00 86.06 81 SER A O 1
ATOM 656 N N . GLU A 1 82 ? 10.179 0.578 -42.001 1.00 91.44 82 GLU A N 1
ATOM 657 C CA . GLU A 1 82 ? 11.381 1.259 -42.480 1.00 91.44 82 GLU A CA 1
ATOM 658 C C . GLU A 1 82 ? 12.622 0.371 -42.348 1.00 91.44 82 GLU A C 1
ATOM 660 O O . GLU A 1 82 ? 13.360 0.215 -43.324 1.00 91.44 82 GLU A O 1
ATOM 665 N N . SER A 1 83 ? 12.801 -0.285 -41.196 1.00 91.31 83 SER A N 1
ATOM 666 C CA . SER A 1 83 ? 13.867 -1.271 -40.971 1.00 91.31 83 SER A CA 1
ATOM 667 C C . SER A 1 83 ? 13.843 -2.364 -42.042 1.00 91.31 83 SER A C 1
ATOM 669 O O . SER A 1 83 ? 14.858 -2.616 -42.690 1.00 91.31 83 SER A O 1
ATOM 671 N N . ARG A 1 84 ? 12.665 -2.929 -42.336 1.00 88.44 84 ARG A N 1
ATOM 672 C CA . ARG A 1 84 ? 12.505 -3.942 -43.388 1.00 88.44 84 ARG A CA 1
ATOM 673 C C . ARG A 1 84 ? 12.874 -3.413 -44.776 1.00 88.44 84 ARG A C 1
ATOM 675 O O . ARG A 1 84 ? 13.566 -4.094 -45.524 1.00 88.44 84 ARG A O 1
ATOM 682 N N . SER A 1 85 ? 12.419 -2.210 -45.129 1.00 90.81 85 SER A N 1
ATOM 683 C CA . SER A 1 85 ? 12.657 -1.633 -46.461 1.00 90.81 85 SER A CA 1
ATOM 684 C C . SER A 1 85 ? 14.115 -1.228 -46.703 1.00 90.81 85 SER A C 1
ATOM 686 O O . SER A 1 85 ? 14.596 -1.287 -47.832 1.00 90.81 85 SER A O 1
ATOM 688 N N . THR A 1 86 ? 14.816 -0.819 -45.646 1.00 92.06 86 THR A N 1
ATOM 689 C CA . THR A 1 86 ? 16.200 -0.334 -45.716 1.00 92.06 86 THR A CA 1
ATOM 690 C C . THR A 1 86 ? 17.224 -1.421 -45.401 1.00 92.06 86 THR A C 1
ATOM 692 O O . THR A 1 86 ? 18.406 -1.233 -45.677 1.00 92.06 86 THR A O 1
ATOM 695 N N . GLY A 1 87 ? 16.792 -2.534 -44.799 1.00 89.38 87 GLY A N 1
ATOM 696 C CA . GLY A 1 87 ? 17.665 -3.564 -44.238 1.00 89.38 87 GLY A CA 1
ATOM 697 C C . GLY A 1 87 ? 18.405 -3.121 -42.972 1.00 89.38 87 GLY A C 1
ATOM 698 O O . GLY A 1 87 ? 19.205 -3.889 -42.443 1.00 89.38 87 GLY A O 1
ATOM 699 N N . LYS A 1 88 ? 18.164 -1.897 -42.479 1.00 91.94 88 LYS A N 1
ATOM 700 C CA . LYS A 1 88 ? 18.829 -1.383 -41.282 1.00 91.94 88 LYS A CA 1
ATOM 701 C C . LYS A 1 88 ? 18.232 -2.017 -40.025 1.00 91.94 88 LYS A C 1
ATOM 703 O O . LYS A 1 88 ? 17.005 -2.089 -39.917 1.00 91.94 88 LYS A O 1
ATOM 708 N N . PRO A 1 89 ? 19.053 -2.427 -39.049 1.00 91.88 89 PRO A N 1
ATOM 709 C CA . PRO A 1 89 ? 18.561 -2.826 -37.736 1.00 91.88 89 PRO A CA 1
ATOM 710 C C . PRO A 1 89 ? 17.930 -1.649 -36.982 1.00 91.88 89 PRO A C 1
ATOM 712 O O . PRO A 1 89 ? 18.156 -0.480 -37.305 1.00 91.88 89 PRO A O 1
ATOM 715 N N . ILE A 1 90 ? 17.145 -1.966 -35.957 1.00 93.06 90 ILE A N 1
ATOM 716 C CA . ILE A 1 90 ? 16.530 -0.978 -35.073 1.00 93.06 90 ILE A CA 1
ATOM 717 C C . ILE A 1 90 ? 17.435 -0.794 -33.855 1.00 93.06 90 ILE A C 1
ATOM 719 O O . ILE A 1 90 ? 17.787 -1.769 -33.195 1.00 93.06 90 ILE A O 1
ATOM 723 N N . PHE A 1 91 ? 17.788 0.451 -33.553 1.00 92.69 91 PHE A N 1
ATOM 724 C CA . PHE A 1 91 ? 18.383 0.837 -32.279 1.00 92.69 91 PHE A CA 1
ATOM 725 C C . PHE A 1 91 ? 17.262 1.349 -31.379 1.00 92.69 91 PHE A C 1
ATOM 727 O O . PHE A 1 91 ? 16.750 2.450 -31.582 1.00 92.69 91 PHE A O 1
ATOM 734 N N . CYS A 1 92 ? 16.821 0.507 -30.451 1.00 93.31 92 CYS A N 1
ATOM 735 C CA . CYS A 1 92 ? 15.699 0.786 -29.574 1.00 93.31 92 CYS A CA 1
ATOM 736 C C . CYS A 1 92 ? 16.202 1.295 -28.224 1.00 93.31 92 CYS A C 1
ATOM 738 O O . CYS A 1 92 ? 16.984 0.618 -27.564 1.00 93.31 92 CYS A O 1
ATOM 740 N N . TYR A 1 93 ? 15.729 2.454 -27.791 1.00 91.94 93 TYR A N 1
ATOM 741 C CA . TYR A 1 93 ? 15.930 2.959 -26.442 1.00 91.94 93 TYR A CA 1
ATOM 742 C C . TYR A 1 93 ? 14.616 2.854 -25.692 1.00 91.94 93 TYR A C 1
ATOM 744 O O . TYR A 1 93 ? 13.639 3.494 -26.069 1.00 91.94 93 TYR A O 1
ATOM 752 N N . VAL A 1 94 ? 14.587 2.030 -24.654 1.00 90.31 94 VAL A N 1
ATOM 753 C CA . VAL A 1 94 ? 13.463 1.998 -23.728 1.00 90.31 94 VAL A CA 1
ATOM 754 C C . VAL A 1 94 ? 13.801 2.931 -22.577 1.00 90.31 94 VAL A C 1
ATOM 756 O O . VAL A 1 94 ? 14.663 2.615 -21.753 1.00 90.31 94 VAL A O 1
ATOM 759 N N . SER A 1 95 ? 13.170 4.101 -22.562 1.00 86.31 95 SER A N 1
ATOM 760 C CA . SER A 1 95 ? 13.433 5.150 -21.583 1.00 86.31 95 SER A CA 1
ATOM 761 C C . SER A 1 95 ? 12.534 5.003 -20.360 1.00 86.31 95 SER A C 1
ATOM 763 O O . SER A 1 95 ? 11.390 4.559 -20.449 1.00 86.31 95 SER A O 1
ATOM 765 N N . ARG A 1 96 ? 13.067 5.389 -19.196 1.00 78.56 96 ARG A N 1
ATOM 766 C CA . ARG A 1 96 ? 12.344 5.428 -17.922 1.00 78.56 96 ARG A CA 1
ATOM 767 C C . ARG A 1 96 ? 12.581 6.802 -17.297 1.00 78.56 96 ARG A C 1
ATOM 769 O O . ARG A 1 96 ? 13.528 6.998 -16.547 1.00 78.56 96 ARG A O 1
ATOM 776 N N . TYR A 1 97 ? 11.821 7.810 -17.716 1.00 69.00 97 TYR A N 1
ATOM 777 C CA . TYR A 1 97 ? 12.132 9.226 -17.440 1.00 69.00 97 TYR A CA 1
ATOM 778 C C . TYR A 1 97 ? 12.067 9.664 -15.961 1.00 69.00 97 TYR A C 1
ATOM 780 O O . TYR A 1 97 ? 12.364 10.819 -15.652 1.00 69.00 97 TYR A O 1
ATOM 788 N N . ASP A 1 98 ? 11.695 8.767 -15.053 1.00 60.06 98 ASP A N 1
ATOM 789 C CA . ASP A 1 98 ? 11.804 8.892 -13.596 1.00 60.06 98 ASP A CA 1
ATOM 790 C C . ASP A 1 98 ? 13.161 8.404 -13.040 1.00 60.06 98 ASP A C 1
ATOM 792 O O . ASP A 1 98 ? 13.471 8.668 -11.880 1.00 60.06 98 ASP A O 1
ATOM 796 N N . ASP A 1 99 ? 13.981 7.732 -13.855 1.00 63.78 99 ASP A N 1
ATOM 797 C CA . ASP A 1 99 ? 15.304 7.211 -13.499 1.00 63.78 99 ASP A CA 1
ATOM 798 C C . ASP A 1 99 ? 16.423 8.194 -13.902 1.00 63.78 99 ASP A C 1
ATOM 800 O O . ASP A 1 99 ? 16.525 8.626 -15.053 1.00 63.78 99 ASP A O 1
ATOM 804 N N . ASP A 1 100 ? 17.308 8.545 -12.967 1.00 65.38 100 ASP A N 1
ATOM 805 C CA . ASP A 1 100 ? 18.465 9.410 -13.239 1.00 65.38 100 ASP A CA 1
ATOM 806 C C . ASP A 1 100 ? 19.478 8.753 -14.194 1.00 65.38 100 ASP A C 1
ATOM 808 O O . ASP A 1 100 ? 20.235 9.445 -14.883 1.00 65.38 100 ASP A O 1
ATOM 812 N N . LEU A 1 101 ? 19.472 7.421 -14.296 1.00 67.56 101 LEU A N 1
ATOM 813 C CA . LEU A 1 101 ? 20.241 6.690 -15.294 1.00 67.56 101 LEU A CA 1
ATOM 814 C C . LEU A 1 101 ? 19.748 6.996 -16.713 1.00 67.56 101 LEU A C 1
ATOM 816 O O . LEU A 1 101 ? 20.580 7.146 -17.604 1.00 67.56 101 LEU A O 1
ATOM 820 N N . THR A 1 102 ? 18.436 7.182 -16.912 1.00 73.56 102 THR A N 1
ATOM 821 C CA . THR A 1 102 ? 17.864 7.661 -18.185 1.00 73.56 102 THR A CA 1
ATOM 822 C C . THR A 1 102 ? 18.484 9.005 -18.538 1.00 73.56 102 THR A C 1
ATOM 824 O O . THR A 1 102 ? 19.051 9.146 -19.613 1.00 73.56 102 THR A O 1
ATOM 827 N N . LEU A 1 103 ? 18.499 9.968 -17.611 1.00 71.06 103 LEU A N 1
ATOM 828 C CA . LEU A 1 103 ? 19.132 11.270 -17.860 1.00 71.06 103 LEU A CA 1
ATOM 829 C C . LEU A 1 103 ? 20.638 11.159 -18.122 1.00 71.06 103 LEU A C 1
ATOM 831 O O . LEU A 1 103 ? 21.168 11.863 -18.972 1.00 71.06 103 LEU A O 1
ATOM 835 N N . THR A 1 104 ? 21.330 10.260 -17.424 1.00 70.81 104 THR A N 1
ATOM 836 C CA . THR A 1 104 ? 22.769 10.035 -17.620 1.00 70.81 104 THR A CA 1
ATOM 837 C C . THR A 1 104 ? 23.066 9.469 -19.011 1.00 70.81 104 THR A C 1
ATOM 839 O O . THR A 1 104 ? 24.026 9.890 -19.656 1.00 70.81 104 THR A O 1
ATOM 842 N N . ILE A 1 105 ? 22.238 8.539 -19.496 1.00 73.06 105 ILE A N 1
ATOM 843 C CA . ILE A 1 105 ? 22.312 8.005 -20.864 1.00 73.06 105 ILE A CA 1
ATOM 844 C C . ILE A 1 105 ? 22.057 9.123 -21.865 1.00 73.06 105 ILE A C 1
ATOM 846 O O . ILE A 1 105 ? 22.813 9.289 -22.819 1.00 73.06 105 ILE A O 1
ATOM 850 N N . GLU A 1 106 ? 21.020 9.915 -21.622 1.00 75.38 106 GLU A N 1
ATOM 851 C CA . GLU A 1 106 ? 20.640 11.022 -22.485 1.00 75.38 106 GLU A CA 1
ATOM 852 C C . GLU A 1 106 ? 21.730 12.082 -22.618 1.00 75.38 106 GLU A C 1
ATOM 854 O O . GLU A 1 106 ? 22.068 12.474 -23.734 1.00 75.38 106 GLU A O 1
ATOM 859 N N . ASP A 1 107 ? 22.310 12.498 -21.494 1.00 72.75 107 ASP A N 1
ATOM 860 C CA . ASP A 1 107 ? 23.351 13.522 -21.432 1.00 72.75 107 ASP A CA 1
ATOM 861 C C . ASP A 1 107 ? 24.718 12.978 -21.908 1.00 72.75 107 ASP A C 1
ATOM 863 O O . ASP A 1 107 ? 25.551 13.738 -22.403 1.00 72.75 107 ASP A O 1
ATOM 867 N N . GLY A 1 108 ? 24.967 11.669 -21.773 1.00 68.31 108 GLY A N 1
ATOM 868 C CA . GLY A 1 108 ? 26.262 11.041 -22.056 1.00 68.31 108 GLY A CA 1
ATOM 869 C C . GLY A 1 108 ? 26.411 10.415 -23.447 1.00 68.31 108 GLY A C 1
ATOM 870 O O . GLY A 1 108 ? 27.484 10.510 -24.046 1.00 68.31 108 GLY A O 1
ATOM 871 N N . LEU A 1 109 ? 25.368 9.763 -23.975 1.00 66.56 109 LEU A N 1
ATOM 872 C CA . LEU A 1 109 ? 25.446 9.007 -25.233 1.00 66.56 109 LEU A CA 1
ATOM 873 C C . LEU A 1 109 ? 24.999 9.801 -26.465 1.00 66.56 109 LEU A C 1
ATOM 875 O O . LEU A 1 109 ? 25.611 9.684 -27.527 1.00 66.56 109 LEU A O 1
ATOM 879 N N . PHE A 1 110 ? 23.905 10.554 -26.364 1.00 68.31 110 PHE A N 1
ATOM 880 C CA . PHE A 1 110 ? 23.224 11.132 -27.530 1.00 68.31 110 PHE A CA 1
ATOM 881 C C . PHE A 1 110 ? 23.763 12.476 -28.051 1.00 68.31 110 PHE A C 1
ATOM 883 O O . PHE A 1 110 ? 23.589 12.719 -29.253 1.00 68.31 110 PHE A O 1
ATOM 890 N N . PRO A 1 111 ? 24.432 13.327 -27.243 1.00 60.88 111 PRO A N 1
ATOM 891 C CA . PRO A 1 111 ? 25.116 14.524 -27.738 1.00 60.88 111 PRO A CA 1
ATOM 892 C C . PRO A 1 111 ? 26.565 14.273 -28.201 1.00 60.88 111 PRO A C 1
ATOM 894 O O . PRO A 1 111 ? 27.230 15.203 -28.649 1.00 60.88 111 PRO A O 1
ATOM 897 N N . ALA A 1 112 ? 27.089 13.043 -28.126 1.00 60.78 112 ALA A N 1
ATOM 898 C CA . ALA A 1 112 ? 28.427 12.732 -28.632 1.00 60.78 112 ALA A CA 1
ATOM 899 C C . ALA A 1 112 ? 28.419 12.576 -30.167 1.00 60.78 112 ALA A C 1
ATOM 901 O O . ALA A 1 112 ? 27.940 11.569 -30.699 1.00 60.78 112 ALA A O 1
ATOM 902 N N . ASP A 1 113 ? 29.003 13.550 -30.876 1.00 64.38 113 ASP A N 1
ATOM 903 C CA . ASP A 1 113 ? 28.986 13.671 -32.346 1.00 64.38 113 ASP A CA 1
ATOM 904 C C . ASP A 1 113 ? 29.311 12.372 -33.106 1.00 64.38 113 ASP A C 1
ATOM 906 O O . ASP A 1 113 ? 28.741 12.100 -34.160 1.00 64.38 113 ASP A O 1
ATOM 910 N N . ALA A 1 114 ? 30.220 11.536 -32.608 1.00 66.38 114 ALA A N 1
ATOM 911 C CA . ALA A 1 114 ? 30.615 10.327 -33.327 1.00 66.38 114 ALA A CA 1
ATOM 912 C C . ALA A 1 114 ? 29.572 9.197 -33.256 1.00 66.38 114 ALA A C 1
ATOM 914 O O . ALA A 1 114 ? 29.261 8.596 -34.285 1.00 66.38 114 ALA A O 1
ATOM 915 N N . TRP A 1 115 ? 29.006 8.917 -32.075 1.00 71.56 115 TRP A N 1
ATOM 916 C CA . TRP A 1 115 ? 28.018 7.842 -31.909 1.00 71.56 115 TRP A CA 1
ATOM 917 C C . TRP A 1 115 ? 26.675 8.219 -32.495 1.00 71.56 115 TRP A C 1
ATOM 919 O O . TRP A 1 115 ? 26.069 7.408 -33.193 1.00 71.56 115 TRP A O 1
ATOM 929 N N . GLY A 1 116 ? 26.248 9.462 -32.280 1.00 77.00 116 GLY A N 1
ATOM 930 C CA . GLY A 1 116 ? 25.003 9.946 -32.848 1.00 77.00 116 GLY A CA 1
ATOM 931 C C . GLY A 1 116 ? 24.979 9.821 -34.374 1.00 77.00 116 GLY A C 1
ATOM 932 O O . GLY A 1 116 ? 23.985 9.367 -34.937 1.00 77.00 116 GLY A O 1
ATOM 933 N N . ASN A 1 117 ? 26.096 10.123 -35.044 1.00 81.69 117 ASN A N 1
ATOM 934 C CA . ASN A 1 117 ? 26.209 9.973 -36.495 1.00 81.69 117 ASN A CA 1
ATOM 935 C C . ASN A 1 117 ? 26.203 8.505 -36.947 1.00 81.69 117 ASN A C 1
ATOM 937 O O . ASN A 1 117 ? 25.514 8.176 -37.909 1.00 81.69 117 ASN A O 1
ATOM 941 N N . ILE A 1 118 ? 26.913 7.609 -36.249 1.00 81.94 118 ILE A N 1
ATOM 942 C CA . ILE A 1 118 ? 26.903 6.171 -36.575 1.00 81.94 118 ILE A CA 1
ATOM 943 C C . ILE A 1 118 ? 25.504 5.584 -36.380 1.00 81.94 118 ILE A C 1
ATOM 945 O O . ILE A 1 118 ? 25.022 4.859 -37.251 1.00 81.94 118 ILE A O 1
ATOM 949 N N . ILE A 1 119 ? 24.834 5.913 -35.272 1.00 85.50 119 ILE A N 1
ATOM 950 C CA . ILE A 1 119 ? 23.472 5.451 -34.991 1.00 85.50 119 ILE A CA 1
ATOM 951 C C . ILE A 1 119 ? 22.519 5.966 -36.075 1.00 85.50 119 ILE A C 1
ATOM 953 O O . ILE A 1 119 ? 21.796 5.173 -36.674 1.00 85.50 119 ILE A O 1
ATOM 957 N N . ALA A 1 120 ? 22.577 7.260 -36.402 1.00 86.06 120 ALA A N 1
ATOM 958 C CA . ALA A 1 120 ? 21.751 7.856 -37.450 1.00 86.06 120 ALA A CA 1
ATOM 959 C C . ALA A 1 120 ? 22.012 7.254 -38.847 1.00 86.06 120 ALA A C 1
ATOM 961 O O . ALA A 1 120 ? 21.089 7.109 -39.653 1.00 86.06 120 ALA A O 1
ATOM 962 N N . GLU A 1 121 ? 23.261 6.896 -39.159 1.00 87.69 121 GLU A N 1
ATOM 963 C CA . GLU A 1 121 ? 23.617 6.313 -40.452 1.00 87.69 121 GLU A CA 1
ATOM 964 C C . GLU A 1 121 ? 23.219 4.835 -40.545 1.00 87.69 121 GLU A C 1
ATOM 966 O O . GLU A 1 121 ? 22.650 4.416 -41.557 1.00 87.69 121 GLU A O 1
ATOM 971 N N . LYS A 1 122 ? 23.517 4.035 -39.517 1.00 89.75 122 LYS A N 1
ATOM 972 C CA . LYS A 1 122 ? 23.444 2.567 -39.579 1.00 89.75 122 LYS A CA 1
ATOM 973 C C . LYS A 1 122 ? 22.141 1.979 -39.044 1.00 89.75 122 LYS A C 1
ATOM 975 O O . LYS A 1 122 ? 21.800 0.868 -39.438 1.00 89.75 122 LYS A O 1
ATOM 980 N N . PHE A 1 123 ? 21.397 2.708 -38.217 1.00 92.69 123 PHE A N 1
ATOM 981 C CA . PHE A 1 123 ? 20.219 2.185 -37.527 1.00 92.69 123 PHE A CA 1
ATOM 982 C C . PHE A 1 123 ? 18.959 2.996 -37.828 1.00 92.69 123 PHE A C 1
ATOM 984 O O . PHE A 1 123 ? 19.012 4.156 -38.236 1.00 92.69 123 PHE A O 1
ATOM 991 N N . ILE A 1 124 ? 17.806 2.371 -37.594 1.00 94.31 124 ILE A N 1
ATOM 992 C CA . ILE A 1 124 ? 16.548 3.079 -37.355 1.00 94.31 124 ILE A CA 1
ATOM 993 C C . ILE A 1 124 ? 16.436 3.294 -35.848 1.00 94.31 124 ILE A C 1
ATOM 995 O O . ILE A 1 124 ? 16.305 2.327 -35.102 1.00 94.31 124 ILE A O 1
ATOM 999 N N . ALA A 1 125 ? 16.519 4.541 -35.393 1.00 93.12 125 ALA A N 1
ATOM 1000 C CA . ALA A 1 125 ? 16.419 4.861 -33.974 1.00 93.12 125 ALA A CA 1
ATOM 1001 C C . ALA A 1 125 ? 14.953 4.922 -33.529 1.00 93.12 125 ALA A C 1
ATOM 1003 O O . ALA A 1 125 ? 14.141 5.636 -34.127 1.00 93.12 125 ALA A O 1
ATOM 1004 N N . TRP A 1 126 ? 14.621 4.178 -32.478 1.00 93.38 126 TRP A N 1
ATOM 1005 C CA . TRP A 1 126 ? 13.278 4.093 -31.920 1.00 93.38 126 TRP A CA 1
ATOM 1006 C C . TRP A 1 126 ? 13.324 4.273 -30.412 1.00 93.38 126 TRP A C 1
ATOM 1008 O O . TRP A 1 126 ? 14.005 3.532 -29.717 1.00 93.38 126 TRP A O 1
ATOM 1018 N N . GLU A 1 127 ? 12.618 5.273 -29.910 1.00 91.44 127 GLU A N 1
ATOM 1019 C CA . GLU A 1 127 ? 12.446 5.482 -28.486 1.00 91.44 127 GLU A CA 1
ATOM 1020 C C . GLU A 1 127 ? 11.083 4.947 -28.068 1.00 91.44 127 GLU A C 1
ATOM 1022 O O . GLU A 1 127 ? 10.060 5.284 -28.668 1.00 91.44 127 GLU A O 1
ATOM 1027 N N . ILE A 1 128 ? 11.084 4.146 -27.011 1.00 88.38 128 ILE A N 1
ATOM 1028 C CA . ILE A 1 128 ? 9.882 3.686 -26.341 1.00 88.38 128 ILE A CA 1
ATOM 1029 C C . ILE A 1 128 ? 9.933 4.214 -24.925 1.00 88.38 128 ILE A C 1
ATOM 1031 O O . ILE A 1 128 ? 10.669 3.716 -24.078 1.00 88.38 128 ILE A O 1
ATOM 1035 N N . ASP A 1 129 ? 9.125 5.230 -24.685 1.00 84.62 129 ASP A N 1
ATOM 1036 C CA . ASP A 1 129 ? 8.863 5.704 -23.339 1.00 84.62 129 ASP A CA 1
ATOM 1037 C C . ASP A 1 129 ? 8.063 4.636 -22.585 1.00 84.62 129 ASP A C 1
ATOM 1039 O O . ASP A 1 129 ? 6.914 4.347 -22.948 1.00 84.62 129 ASP A O 1
ATOM 1043 N N . TRP A 1 130 ? 8.688 4.049 -21.557 1.00 80.38 130 TRP A N 1
ATOM 1044 C CA . TRP A 1 130 ? 8.080 3.043 -20.685 1.00 80.38 130 TRP A CA 1
ATOM 1045 C C . TRP A 1 130 ? 6.737 3.517 -20.131 1.00 80.38 130 TRP A C 1
ATOM 1047 O O . TRP A 1 130 ? 5.788 2.742 -20.088 1.00 80.38 130 TRP A O 1
ATOM 1057 N N . TRP A 1 131 ? 6.632 4.801 -19.786 1.00 68.38 131 TRP A N 1
ATOM 1058 C CA . TRP A 1 131 ? 5.425 5.384 -19.202 1.00 68.38 131 TRP A CA 1
ATOM 1059 C C . TRP A 1 131 ? 4.324 5.640 -20.235 1.00 68.38 131 TRP A C 1
ATOM 1061 O O . TRP A 1 131 ? 3.161 5.763 -19.871 1.00 68.38 131 TRP A O 1
ATOM 1071 N N . ARG A 1 132 ? 4.655 5.711 -21.532 1.00 71.44 132 ARG A N 1
ATOM 1072 C CA . ARG A 1 132 ? 3.648 5.890 -22.597 1.00 71.44 132 ARG A CA 1
ATOM 1073 C C . ARG A 1 132 ? 3.113 4.582 -23.153 1.00 71.44 132 ARG A C 1
ATOM 1075 O O . ARG A 1 132 ? 1.980 4.549 -23.621 1.00 71.44 132 ARG A O 1
ATOM 1082 N N . ASN A 1 133 ? 3.938 3.539 -23.208 1.00 73.31 133 ASN A N 1
ATOM 1083 C CA . ASN A 1 133 ? 3.520 2.230 -23.708 1.00 73.31 133 ASN A CA 1
ATOM 1084 C C . ASN A 1 133 ? 4.335 1.115 -23.035 1.00 73.31 133 ASN A C 1
ATOM 1086 O O . ASN A 1 133 ? 5.235 0.541 -23.666 1.00 73.31 133 ASN A O 1
ATOM 1090 N N . PRO A 1 134 ? 4.023 0.799 -21.765 1.00 63.47 134 PRO A N 1
ATOM 1091 C CA . PRO A 1 134 ? 4.746 -0.216 -21.007 1.00 63.47 134 PRO A CA 1
ATOM 1092 C C . PRO A 1 134 ? 4.649 -1.585 -21.681 1.00 63.47 134 PRO A C 1
ATOM 1094 O O . PRO A 1 134 ? 5.627 -2.322 -21.702 1.00 63.47 134 PRO A O 1
ATOM 1097 N N . TYR A 1 135 ? 3.525 -1.891 -22.337 1.00 64.00 135 TYR A N 1
ATOM 1098 C CA . TYR A 1 135 ? 3.346 -3.137 -23.081 1.00 64.00 135 TYR A CA 1
ATOM 1099 C C . TYR A 1 135 ? 4.348 -3.287 -24.239 1.00 64.00 135 TYR A C 1
ATOM 1101 O O . TYR A 1 135 ? 5.015 -4.315 -24.370 1.00 64.00 135 TYR A O 1
ATOM 1109 N N . ALA A 1 136 ? 4.493 -2.264 -25.091 1.00 75.88 136 ALA A N 1
ATOM 1110 C CA . ALA A 1 136 ? 5.462 -2.299 -26.188 1.00 75.88 136 ALA A CA 1
ATOM 1111 C C . ALA A 1 136 ? 6.903 -2.339 -25.666 1.00 75.88 136 ALA A C 1
ATOM 1113 O O . ALA A 1 136 ? 7.719 -3.103 -26.185 1.00 75.88 136 ALA A O 1
ATOM 1114 N N . ALA A 1 137 ? 7.195 -1.546 -24.632 1.00 81.19 137 ALA A N 1
ATOM 1115 C CA . ALA A 1 137 ? 8.492 -1.518 -23.974 1.00 81.19 137 ALA A CA 1
ATOM 1116 C C . ALA A 1 137 ? 8.865 -2.905 -23.437 1.00 81.19 137 ALA A C 1
ATOM 1118 O O . ALA A 1 137 ? 9.923 -3.440 -23.760 1.00 81.19 137 ALA A O 1
ATOM 1119 N N . GLN A 1 138 ? 7.951 -3.530 -22.702 1.00 68.81 138 GLN A N 1
ATOM 1120 C CA . GLN A 1 138 ? 8.099 -4.861 -22.137 1.00 68.81 138 GLN A CA 1
ATOM 1121 C C . GLN A 1 138 ? 8.278 -5.935 -23.208 1.00 68.81 138 GLN A C 1
ATOM 1123 O O . GLN A 1 138 ? 9.169 -6.773 -23.095 1.00 68.81 138 GLN A O 1
ATOM 1128 N N . LYS A 1 139 ? 7.485 -5.890 -24.284 1.00 74.25 139 LYS A N 1
ATOM 1129 C CA . LYS A 1 139 ? 7.621 -6.830 -25.406 1.00 74.25 139 LYS A CA 1
ATOM 1130 C C . LYS A 1 139 ? 9.020 -6.820 -26.013 1.00 74.25 139 LYS A C 1
ATOM 1132 O O . LYS A 1 139 ? 9.469 -7.828 -26.550 1.00 74.25 139 LYS A O 1
ATOM 1137 N N . ILE A 1 140 ? 9.698 -5.684 -25.944 1.00 81.38 140 ILE A N 1
ATOM 1138 C CA . ILE A 1 140 ? 11.054 -5.511 -26.460 1.00 81.38 140 ILE A CA 1
ATOM 1139 C C . ILE A 1 140 ? 12.107 -5.876 -25.425 1.00 81.38 140 ILE A C 1
ATOM 1141 O O . ILE A 1 140 ? 13.105 -6.509 -25.770 1.00 81.38 140 ILE A O 1
ATOM 1145 N N . LEU A 1 141 ? 11.877 -5.495 -24.174 1.00 79.25 141 LEU A N 1
ATOM 1146 C CA . LEU A 1 141 ? 12.774 -5.769 -23.064 1.00 79.25 141 LEU A CA 1
ATOM 1147 C C . LEU A 1 141 ? 12.858 -7.258 -22.730 1.00 79.25 141 LEU A C 1
ATOM 1149 O O . LEU A 1 141 ? 13.956 -7.747 -22.472 1.00 79.25 141 LEU A O 1
ATOM 1153 N N . GLY A 1 142 ? 11.735 -7.977 -22.758 1.00 79.38 142 GLY A N 1
ATOM 1154 C CA . GLY A 1 142 ? 11.654 -9.332 -22.222 1.00 79.38 142 GLY A CA 1
ATOM 1155 C C . GLY A 1 142 ? 12.009 -9.339 -20.734 1.00 79.38 142 GLY A C 1
ATOM 1156 O O . GLY A 1 142 ? 11.335 -8.709 -19.931 1.00 79.38 142 GLY A O 1
ATOM 1157 N N . ASP A 1 143 ? 13.103 -10.012 -20.391 1.00 63.97 143 ASP A N 1
ATOM 1158 C CA . ASP A 1 143 ? 13.657 -10.156 -19.040 1.00 63.97 143 ASP A CA 1
ATOM 1159 C C . ASP A 1 143 ? 14.522 -8.971 -18.563 1.00 63.97 143 ASP A C 1
ATOM 1161 O O . ASP A 1 143 ? 15.099 -9.012 -17.475 1.00 63.97 143 ASP A O 1
ATOM 1165 N N . ILE A 1 144 ? 14.644 -7.920 -19.375 1.00 75.06 144 ILE A N 1
ATOM 1166 C CA . ILE A 1 144 ? 15.535 -6.788 -19.118 1.00 75.06 144 ILE A CA 1
ATOM 1167 C C . ILE A 1 144 ? 14.799 -5.646 -18.414 1.00 75.06 144 ILE A C 1
ATOM 1169 O O . ILE A 1 144 ? 13.713 -5.245 -18.818 1.00 75.06 144 ILE A O 1
ATOM 1173 N N . SER A 1 145 ? 15.421 -5.046 -17.398 1.00 73.38 145 SER A N 1
ATOM 1174 C CA . SER A 1 145 ? 14.863 -3.866 -16.728 1.00 73.38 145 SER A CA 1
ATOM 1175 C C . SER A 1 145 ? 15.181 -2.564 -17.486 1.00 73.38 145 SER A C 1
ATOM 1177 O O . SER A 1 145 ? 16.334 -2.372 -17.883 1.00 73.38 145 SER A O 1
ATOM 1179 N N . PRO A 1 146 ? 14.212 -1.642 -17.656 1.00 78.75 146 PRO A N 1
ATOM 1180 C CA . PRO A 1 146 ? 14.477 -0.297 -18.159 1.00 78.75 146 PRO A CA 1
ATOM 1181 C C . PRO A 1 146 ? 15.168 0.592 -17.094 1.00 78.75 146 PRO A C 1
ATOM 1183 O O . PRO A 1 146 ? 15.009 0.328 -15.900 1.00 78.75 146 PRO A O 1
ATOM 1186 N N . PRO A 1 147 ? 15.865 1.677 -17.494 1.00 84.50 147 PRO A N 1
ATOM 1187 C CA . PRO A 1 147 ? 16.138 2.050 -18.881 1.00 84.50 147 PRO A CA 1
ATOM 1188 C C . PRO A 1 147 ? 17.041 1.021 -19.567 1.00 84.50 147 PRO A C 1
ATOM 1190 O O . PRO A 1 147 ? 17.832 0.350 -18.909 1.00 84.50 147 PRO A O 1
ATOM 1193 N N . ALA A 1 148 ? 16.901 0.864 -20.884 1.00 89.06 148 ALA A N 1
ATOM 1194 C CA . ALA A 1 148 ? 17.706 -0.087 -21.647 1.00 89.06 148 ALA A CA 1
ATOM 1195 C C . ALA A 1 148 ? 17.920 0.357 -23.096 1.00 89.06 148 ALA A C 1
ATOM 1197 O O . ALA A 1 148 ? 17.054 0.979 -23.711 1.00 89.06 148 ALA A O 1
ATOM 1198 N N . LEU A 1 149 ? 19.060 -0.027 -23.662 1.00 89.88 149 LEU A N 1
ATOM 1199 C CA . LEU A 1 149 ? 19.360 0.104 -25.085 1.00 89.88 149 LEU A CA 1
ATOM 1200 C C . LEU A 1 149 ? 19.346 -1.285 -25.697 1.00 89.88 149 LEU A C 1
ATOM 1202 O O . LEU A 1 149 ? 19.967 -2.196 -25.162 1.00 89.88 149 LEU A O 1
ATOM 1206 N N . LEU A 1 150 ? 18.656 -1.457 -26.815 1.00 90.88 150 LEU A N 1
ATOM 1207 C CA . LEU A 1 150 ? 18.528 -2.734 -27.498 1.00 90.88 150 LEU A CA 1
ATOM 1208 C C . LEU A 1 150 ? 18.838 -2.569 -28.976 1.00 90.88 150 LEU A C 1
ATOM 1210 O O . LEU A 1 150 ? 18.484 -1.567 -29.598 1.00 90.88 150 LEU A O 1
ATOM 1214 N N . VAL A 1 151 ? 19.440 -3.597 -29.562 1.00 90.50 151 VAL A N 1
ATOM 1215 C CA . VAL A 1 151 ? 19.526 -3.719 -31.014 1.00 90.50 151 VAL A CA 1
ATOM 1216 C C . VAL A 1 151 ? 18.595 -4.829 -31.458 1.00 90.50 151 VAL A C 1
ATOM 1218 O O . VAL A 1 151 ? 18.747 -5.984 -31.058 1.00 90.50 151 VAL A O 1
ATOM 1221 N N . LEU A 1 152 ? 17.631 -4.474 -32.300 1.00 91.06 152 LEU A N 1
ATOM 1222 C CA . LEU A 1 152 ? 16.605 -5.384 -32.784 1.00 91.06 152 LEU A CA 1
ATOM 1223 C C . LEU A 1 152 ? 16.762 -5.599 -34.290 1.00 91.06 152 LEU A C 1
ATOM 1225 O O . LEU A 1 152 ? 17.037 -4.668 -35.052 1.00 91.06 152 LEU A O 1
ATOM 1229 N N . LYS A 1 153 ? 16.545 -6.834 -34.734 1.00 89.56 153 LYS A N 1
ATOM 1230 C CA . LYS A 1 153 ? 16.448 -7.190 -36.155 1.00 89.56 153 LYS A CA 1
ATOM 1231 C C . LYS A 1 153 ? 14.992 -7.519 -36.461 1.00 89.56 153 LYS A C 1
ATOM 1233 O O . LYS A 1 153 ? 14.346 -8.199 -35.667 1.00 89.56 153 LYS A O 1
ATOM 1238 N N . VAL A 1 154 ? 14.473 -7.052 -37.594 1.00 88.62 154 VAL A N 1
ATOM 1239 C CA . VAL A 1 154 ? 13.116 -7.377 -38.070 1.00 88.62 154 VAL A CA 1
ATOM 1240 C C . VAL A 1 154 ? 13.172 -8.599 -38.977 1.00 88.62 154 VAL A C 1
ATOM 1242 O O . VAL A 1 154 ? 14.119 -8.748 -39.751 1.00 88.62 154 VAL A O 1
ATOM 1245 N N . ASN A 1 155 ? 12.151 -9.457 -38.909 1.00 83.69 155 ASN A N 1
ATOM 1246 C CA . ASN A 1 155 ? 12.056 -10.604 -39.805 1.00 83.69 155 ASN A CA 1
ATOM 1247 C C . ASN A 1 155 ? 11.908 -10.125 -41.269 1.00 83.69 155 ASN A C 1
ATOM 1249 O O . ASN A 1 155 ? 10.931 -9.422 -41.575 1.00 83.69 155 ASN A O 1
ATOM 1253 N N . PRO A 1 156 ? 12.832 -10.490 -42.180 1.00 77.19 156 PRO A N 1
ATOM 1254 C CA . PRO A 1 156 ? 12.768 -10.055 -43.574 1.00 77.19 156 PRO A CA 1
ATOM 1255 C C . PRO A 1 156 ? 11.646 -10.744 -44.371 1.00 77.19 156 PRO A C 1
ATOM 1257 O O . PRO A 1 156 ? 11.105 -10.136 -45.293 1.00 77.19 156 PRO A O 1
ATOM 1260 N N . ASP A 1 157 ? 11.249 -11.964 -43.992 1.00 75.12 157 ASP A N 1
ATOM 1261 C CA . ASP A 1 157 ? 10.412 -12.852 -44.816 1.00 75.12 157 ASP A CA 1
ATOM 1262 C C . ASP A 1 157 ? 8.931 -12.887 -44.401 1.00 75.12 157 ASP A C 1
ATOM 1264 O O . ASP A 1 157 ? 8.105 -13.538 -45.046 1.00 75.12 157 ASP A O 1
ATOM 1268 N N . ARG A 1 158 ? 8.561 -12.194 -43.318 1.00 66.56 158 ARG A N 1
ATOM 1269 C CA . ARG A 1 158 ? 7.188 -12.176 -42.789 1.00 66.56 158 ARG A CA 1
ATOM 1270 C C . ARG A 1 158 ? 6.598 -10.769 -42.800 1.00 66.56 158 ARG A C 1
ATOM 1272 O O . ARG A 1 158 ? 7.268 -9.798 -42.464 1.00 66.56 158 ARG A O 1
ATOM 1279 N N . GLN A 1 159 ? 5.297 -10.670 -43.094 1.00 62.78 159 GLN A N 1
ATOM 1280 C CA . GLN A 1 159 ? 4.513 -9.447 -42.856 1.00 62.78 159 GLN A CA 1
ATOM 1281 C C . GLN A 1 159 ? 4.291 -9.158 -41.357 1.00 62.78 159 GLN A C 1
ATOM 1283 O O . GLN A 1 159 ? 3.724 -8.121 -41.021 1.00 62.78 159 GLN A O 1
ATOM 1288 N N . SER A 1 160 ? 4.724 -10.044 -40.452 1.00 65.50 160 SER A N 1
ATOM 1289 C CA . SER A 1 160 ? 4.575 -9.848 -39.009 1.00 65.50 160 SER A CA 1
ATOM 1290 C C . SER A 1 160 ? 5.414 -8.667 -38.510 1.00 65.50 160 SER A C 1
ATOM 1292 O O . SER A 1 160 ? 6.460 -8.335 -39.067 1.00 65.50 160 SER A O 1
ATOM 1294 N N . SER A 1 161 ? 4.977 -8.036 -37.421 1.00 67.88 161 SER A N 1
ATOM 1295 C CA . SER A 1 161 ? 5.758 -7.054 -36.655 1.00 67.88 161 SER A CA 1
ATOM 1296 C C . SER A 1 161 ? 6.802 -7.716 -35.744 1.00 67.88 161 SER A C 1
ATOM 1298 O O . SER A 1 161 ? 7.184 -7.162 -34.718 1.00 67.88 161 SER A O 1
ATOM 1300 N N . GLU A 1 162 ? 7.237 -8.928 -36.094 1.00 76.50 162 GLU A N 1
ATOM 1301 C CA . GLU A 1 162 ? 8.142 -9.735 -35.285 1.00 76.50 162 GLU A CA 1
ATOM 1302 C C . GLU A 1 162 ? 9.577 -9.215 -35.435 1.00 76.50 162 GLU A C 1
ATOM 1304 O O . GLU A 1 162 ? 10.130 -9.145 -36.539 1.00 76.50 162 GLU A O 1
ATOM 1309 N N . PHE A 1 163 ? 10.178 -8.865 -34.304 1.00 83.06 163 PHE A N 1
ATOM 1310 C CA . PHE A 1 163 ? 11.585 -8.517 -34.180 1.00 83.06 163 PHE A CA 1
ATOM 1311 C C . PHE A 1 163 ? 12.253 -9.447 -33.165 1.00 83.06 163 PHE A C 1
ATOM 1313 O O . PHE A 1 163 ? 11.602 -9.972 -32.262 1.00 83.06 163 PHE A O 1
ATOM 1320 N N . ARG A 1 164 ? 13.557 -9.664 -33.326 1.00 84.44 164 ARG A N 1
ATOM 1321 C CA . ARG A 1 164 ? 14.383 -10.434 -32.392 1.00 84.44 164 ARG A CA 1
ATOM 1322 C C . ARG A 1 164 ? 15.487 -9.562 -31.825 1.00 84.44 164 ARG A C 1
ATOM 1324 O O . ARG A 1 164 ? 16.037 -8.714 -32.535 1.00 84.44 164 ARG A O 1
ATOM 1331 N N . ARG A 1 165 ? 15.798 -9.785 -30.549 1.00 87.00 165 ARG A N 1
ATOM 1332 C CA . ARG A 1 165 ? 16.859 -9.080 -29.832 1.00 87.00 165 ARG A CA 1
ATOM 1333 C C . ARG A 1 165 ? 18.202 -9.650 -30.268 1.00 87.00 165 ARG A C 1
ATOM 1335 O O . ARG A 1 165 ? 18.404 -10.863 -30.247 1.00 87.00 165 ARG A O 1
ATOM 1342 N N . VAL A 1 166 ? 19.092 -8.768 -30.702 1.00 82.50 166 VAL A N 1
ATOM 1343 C CA . VAL A 1 166 ? 20.451 -9.134 -31.106 1.00 82.50 166 VAL A CA 1
ATOM 1344 C C . VAL A 1 166 ? 21.454 -8.807 -30.011 1.00 82.50 166 VAL A C 1
ATOM 1346 O O . VAL A 1 166 ? 22.352 -9.602 -29.759 1.00 82.50 166 VAL A O 1
ATOM 1349 N N . ASP A 1 167 ? 21.286 -7.654 -29.367 1.00 86.00 167 ASP A N 1
ATOM 1350 C CA . ASP A 1 167 ? 22.098 -7.212 -28.235 1.00 86.00 167 ASP A CA 1
ATOM 1351 C C . ASP A 1 167 ? 21.273 -6.276 -27.346 1.00 86.00 167 ASP A C 1
ATOM 1353 O O . ASP A 1 167 ? 20.239 -5.744 -27.778 1.00 86.00 167 ASP A O 1
ATOM 1357 N N . SER A 1 168 ? 21.721 -6.079 -26.112 1.00 86.19 168 SER A N 1
ATOM 1358 C CA . SER A 1 168 ? 21.052 -5.224 -25.140 1.00 86.19 168 SER A CA 1
ATOM 1359 C C . SER A 1 168 ? 21.972 -4.794 -24.009 1.00 86.19 168 SER A C 1
ATOM 1361 O O . SER A 1 168 ? 22.753 -5.600 -23.521 1.00 86.19 168 SER A O 1
ATOM 1363 N N . TRP A 1 169 ? 21.794 -3.565 -23.539 1.00 87.56 169 TRP A N 1
ATOM 1364 C CA . TRP A 1 169 ? 22.450 -3.001 -22.365 1.00 87.56 169 TRP A CA 1
ATOM 1365 C C . TRP A 1 169 ? 21.383 -2.526 -21.394 1.00 87.56 169 TRP A C 1
ATOM 1367 O O . TRP A 1 169 ? 20.462 -1.810 -21.792 1.00 87.56 169 TRP A O 1
ATOM 1377 N N . SER A 1 170 ? 21.526 -2.885 -20.123 1.00 80.38 170 SER A N 1
ATOM 1378 C CA . SER A 1 170 ? 20.603 -2.465 -19.070 1.00 80.38 170 SER A CA 1
ATOM 1379 C C . SER A 1 170 ? 21.332 -2.085 -17.795 1.00 80.38 170 SER A C 1
ATOM 1381 O O . SER A 1 170 ? 22.483 -2.472 -17.586 1.00 80.38 170 SER A O 1
ATOM 1383 N N . THR A 1 171 ? 20.663 -1.348 -16.910 1.00 72.69 171 THR A N 1
ATOM 1384 C CA . THR A 1 171 ? 21.191 -1.014 -15.580 1.00 72.69 171 THR A CA 1
ATOM 1385 C C . THR A 1 171 ? 22.637 -0.473 -15.648 1.00 72.69 171 THR A C 1
ATOM 1387 O O . THR A 1 171 ? 22.921 0.494 -16.351 1.00 72.69 171 THR A O 1
ATOM 1390 N N . ARG A 1 172 ? 23.601 -1.102 -14.967 1.00 61.47 172 ARG A N 1
ATOM 1391 C CA . ARG A 1 172 ? 25.008 -0.670 -14.957 1.00 61.47 172 ARG A CA 1
ATOM 1392 C C . ARG A 1 172 ? 25.725 -0.871 -16.295 1.00 61.47 172 ARG A C 1
ATOM 1394 O O . ARG A 1 172 ? 26.720 -0.191 -16.530 1.00 61.47 172 ARG A O 1
ATOM 1401 N N . GLU A 1 173 ? 25.248 -1.759 -17.166 1.00 68.12 173 GLU A N 1
ATOM 1402 C CA . GLU A 1 173 ? 25.840 -1.998 -18.494 1.00 68.12 173 GLU A CA 1
ATOM 1403 C C . GLU A 1 173 ? 25.641 -0.801 -19.427 1.00 68.12 173 GLU A C 1
ATOM 1405 O O . GLU A 1 173 ? 26.420 -0.586 -20.351 1.00 68.12 173 GLU A O 1
ATOM 1410 N N . LEU A 1 174 ? 24.632 0.033 -19.166 1.00 70.88 174 LEU A N 1
ATOM 1411 C CA . LEU A 1 174 ? 24.412 1.257 -19.935 1.00 70.88 174 LEU A CA 1
ATOM 1412 C C . LEU A 1 174 ? 25.563 2.248 -19.780 1.00 70.88 174 LEU A C 1
ATOM 1414 O O . LEU A 1 174 ? 25.899 2.951 -20.729 1.00 70.88 174 LEU A O 1
ATOM 1418 N N . LEU A 1 175 ? 26.224 2.249 -18.620 1.00 64.50 175 LEU A N 1
ATOM 1419 C CA . LEU A 1 175 ? 27.394 3.091 -18.365 1.00 64.50 175 LEU A CA 1
ATOM 1420 C C . LEU A 1 175 ? 28.619 2.660 -19.178 1.00 64.50 175 LEU A C 1
ATOM 1422 O O . LEU A 1 175 ? 29.584 3.415 -19.282 1.00 64.50 175 LEU A O 1
ATOM 1426 N N . SER A 1 176 ? 28.608 1.445 -19.724 1.00 65.19 176 SER A N 1
ATOM 1427 C CA . SER A 1 176 ? 29.693 0.914 -20.537 1.00 65.19 176 SER A CA 1
ATOM 1428 C C . SER A 1 176 ? 29.356 0.882 -22.031 1.00 65.19 176 SER A C 1
ATOM 1430 O O . SER A 1 176 ? 30.234 0.573 -22.837 1.00 65.19 176 SER A O 1
ATOM 1432 N N . PHE A 1 177 ? 28.141 1.280 -22.434 1.00 66.56 177 PHE A N 1
ATOM 1433 C CA . PHE A 1 177 ? 27.725 1.307 -23.836 1.00 66.56 177 PHE A CA 1
ATOM 1434 C C . PHE A 1 177 ? 28.740 2.044 -24.739 1.00 66.56 177 PHE A C 1
ATOM 1436 O O . PHE A 1 177 ? 29.204 3.134 -24.393 1.00 66.56 177 PHE A O 1
ATOM 1443 N N . PRO A 1 178 ? 29.076 1.492 -25.924 1.00 58.16 178 PRO A N 1
ATOM 1444 C CA . PRO A 1 178 ? 28.549 0.258 -26.531 1.00 58.16 178 PRO A CA 1
ATOM 1445 C C . PRO A 1 178 ? 29.331 -1.007 -26.155 1.00 58.16 178 PRO A C 1
ATOM 1447 O O . PRO A 1 178 ? 29.158 -2.057 -26.768 1.00 58.16 178 PRO A O 1
ATOM 1450 N N . LEU A 1 179 ? 30.250 -0.931 -25.196 1.00 58.59 179 LEU A N 1
ATOM 1451 C CA . LEU A 1 179 ? 31.116 -2.040 -24.827 1.00 58.59 179 LEU A CA 1
ATOM 1452 C C . LEU A 1 179 ? 30.705 -2.606 -23.476 1.00 58.59 179 LEU A C 1
ATOM 1454 O O . LEU A 1 179 ? 30.962 -2.001 -22.449 1.00 58.59 179 LEU A O 1
ATOM 1458 N N . HIS A 1 180 ? 30.255 -3.859 -23.446 1.00 53.88 180 HIS A N 1
ATOM 1459 C CA . HIS A 1 180 ? 29.955 -4.600 -22.207 1.00 53.88 180 HIS A CA 1
ATOM 1460 C C . HIS A 1 180 ? 31.092 -4.610 -21.152 1.00 53.88 180 HIS A C 1
ATOM 1462 O O . HIS A 1 180 ? 30.888 -5.050 -20.025 1.00 53.88 180 HIS A O 1
ATOM 1468 N N . ARG A 1 181 ? 32.311 -4.146 -21.486 1.00 51.69 181 ARG A N 1
ATOM 1469 C CA . ARG A 1 181 ? 33.523 -4.223 -20.647 1.00 51.69 181 ARG A CA 1
ATOM 1470 C C . ARG A 1 181 ? 34.277 -2.903 -20.397 1.00 51.69 181 ARG A C 1
ATOM 1472 O O . ARG A 1 181 ? 35.439 -2.958 -20.008 1.00 51.69 181 ARG A O 1
ATOM 1479 N N . GLY A 1 182 ? 33.660 -1.732 -20.581 1.00 43.41 182 GLY A N 1
ATOM 1480 C CA . GLY A 1 182 ? 34.165 -0.466 -20.004 1.00 43.41 182 GLY A CA 1
ATOM 1481 C C . GLY A 1 182 ? 35.526 0.050 -20.512 1.00 43.41 182 GLY A C 1
ATOM 1482 O O . GLY A 1 182 ? 36.198 0.801 -19.810 1.00 43.41 182 GLY A O 1
ATOM 1483 N N . ILE A 1 183 ? 35.957 -0.339 -21.714 1.00 44.88 183 ILE A N 1
ATOM 1484 C CA . ILE A 1 183 ? 37.147 0.223 -22.378 1.00 44.88 183 ILE A CA 1
ATOM 1485 C C . ILE A 1 183 ? 36.668 1.316 -23.342 1.00 44.88 183 ILE A C 1
ATOM 1487 O O . ILE A 1 183 ? 35.671 1.115 -24.017 1.00 44.88 183 ILE A O 1
ATOM 1491 N N . LEU A 1 184 ? 37.336 2.472 -23.423 1.00 45.12 184 LEU A N 1
ATOM 1492 C CA . LEU A 1 184 ? 36.919 3.554 -24.330 1.00 45.12 184 LEU A CA 1
ATOM 1493 C C . LEU A 1 184 ? 36.995 3.124 -25.818 1.00 45.12 184 LEU A C 1
ATOM 1495 O O . LEU A 1 184 ? 37.988 2.500 -26.210 1.00 45.12 184 LEU A O 1
ATOM 1499 N N . PRO A 1 185 ? 36.005 3.468 -26.671 1.00 46.09 185 PRO A N 1
ATOM 1500 C CA . PRO A 1 185 ? 35.899 2.935 -28.024 1.00 46.09 185 PRO A CA 1
ATOM 1501 C C . PRO A 1 185 ? 36.303 3.975 -29.071 1.00 46.09 185 PRO A C 1
ATOM 1503 O O . PRO A 1 185 ? 35.490 4.809 -29.437 1.00 46.09 185 PRO A O 1
ATOM 1506 N N . PHE A 1 186 ? 37.516 3.906 -29.609 1.00 43.31 186 PHE A N 1
ATOM 1507 C CA . PHE A 1 186 ? 37.780 4.514 -30.924 1.00 43.31 186 PHE A CA 1
ATOM 1508 C C . PHE A 1 186 ? 38.744 3.692 -31.773 1.00 43.31 186 PHE A C 1
ATOM 1510 O O . PHE A 1 186 ? 38.541 3.593 -32.976 1.00 43.31 186 PHE A O 1
ATOM 1517 N N . ASP A 1 187 ? 39.680 2.979 -31.145 1.00 49.69 187 ASP A N 1
ATOM 1518 C CA . ASP A 1 187 ? 40.691 2.211 -31.882 1.00 49.69 187 ASP A CA 1
ATOM 1519 C C . ASP A 1 187 ? 40.648 0.703 -31.602 1.00 49.69 187 ASP A C 1
ATOM 1521 O O . ASP A 1 187 ? 41.600 -0.007 -31.920 1.00 49.69 187 ASP A O 1
ATOM 1525 N N . ASN A 1 188 ? 39.570 0.186 -30.996 1.00 54.75 188 ASN A N 1
ATOM 1526 C CA . ASN A 1 188 ? 39.480 -1.239 -30.687 1.00 54.75 188 ASN A CA 1
ATOM 1527 C C . ASN A 1 188 ? 38.991 -2.042 -31.914 1.00 54.75 188 ASN A C 1
ATOM 1529 O O . ASN A 1 188 ? 37.822 -1.920 -32.292 1.00 54.75 188 ASN A O 1
ATOM 1533 N N . PRO A 1 189 ? 39.822 -2.924 -32.505 1.00 62.97 189 PRO A N 1
ATOM 1534 C CA . PRO A 1 189 ? 39.408 -3.792 -33.608 1.00 62.97 189 PRO A CA 1
ATOM 1535 C C . PRO A 1 189 ? 38.258 -4.741 -33.234 1.00 62.97 189 PRO A C 1
ATOM 1537 O O . PRO A 1 189 ? 37.583 -5.266 -34.117 1.00 62.97 189 PRO A O 1
ATOM 1540 N N . GLU A 1 190 ? 38.030 -4.978 -31.939 1.00 56.31 190 GLU A N 1
ATOM 1541 C CA . GLU A 1 190 ? 36.913 -5.783 -31.432 1.00 56.31 190 GLU A CA 1
ATOM 1542 C C . GLU A 1 190 ? 35.553 -5.151 -31.764 1.00 56.31 190 GLU A C 1
ATOM 1544 O O . GLU A 1 190 ? 34.607 -5.882 -32.037 1.00 56.31 190 GLU A O 1
ATOM 1549 N N . THR A 1 191 ? 35.452 -3.816 -31.820 1.00 54.53 191 THR A N 1
ATOM 1550 C CA . THR A 1 191 ? 34.191 -3.124 -32.131 1.00 54.53 191 THR A CA 1
ATOM 1551 C C . THR A 1 191 ? 33.762 -3.376 -33.577 1.00 54.53 191 THR A C 1
ATOM 1553 O O . THR A 1 191 ? 32.619 -3.744 -33.826 1.00 54.53 191 THR A O 1
ATOM 1556 N N . ALA A 1 192 ? 34.683 -3.258 -34.540 1.00 64.06 192 ALA A N 1
ATOM 1557 C CA . ALA A 1 192 ? 34.396 -3.560 -35.946 1.00 64.06 192 ALA A CA 1
ATOM 1558 C C . ALA A 1 192 ? 34.021 -5.039 -36.147 1.00 64.06 192 ALA A C 1
ATOM 1560 O O . ALA A 1 192 ? 33.070 -5.347 -36.859 1.00 64.06 192 ALA A O 1
ATOM 1561 N N . LYS A 1 193 ? 34.708 -5.954 -35.449 1.00 64.75 193 LYS A N 1
ATOM 1562 C CA . LYS A 1 193 ? 34.369 -7.385 -35.460 1.00 64.75 193 LYS A CA 1
ATOM 1563 C C . LYS A 1 193 ? 33.006 -7.677 -34.836 1.00 64.75 193 LYS A C 1
ATOM 1565 O O . LYS A 1 193 ? 32.327 -8.592 -35.291 1.00 64.75 193 LYS A O 1
ATOM 1570 N N . ALA A 1 194 ? 32.597 -6.929 -33.810 1.00 59.78 194 ALA A N 1
ATOM 1571 C CA . ALA A 1 194 ? 31.262 -7.047 -33.233 1.00 59.78 194 ALA A CA 1
ATOM 1572 C C . ALA A 1 194 ? 30.181 -6.631 -34.248 1.00 59.78 194 ALA A C 1
ATOM 1574 O O . ALA A 1 194 ? 29.193 -7.347 -34.390 1.00 59.78 194 ALA A O 1
ATOM 1575 N N . PHE A 1 195 ? 30.410 -5.559 -35.020 1.00 60.41 195 PHE A N 1
ATOM 1576 C CA . PHE A 1 195 ? 29.526 -5.156 -36.123 1.00 60.41 195 PHE A CA 1
ATOM 1577 C C . PHE A 1 195 ? 29.477 -6.186 -37.263 1.00 60.41 195 PHE A C 1
ATOM 1579 O O . PHE A 1 195 ? 28.393 -6.541 -37.713 1.00 60.41 195 PHE A O 1
ATOM 1586 N N . GLU A 1 196 ? 30.615 -6.726 -37.703 1.00 67.88 196 GLU A N 1
ATOM 1587 C CA . GLU A 1 196 ? 30.630 -7.778 -38.736 1.00 67.88 196 GLU A CA 1
ATOM 1588 C C . GLU A 1 196 ? 29.930 -9.059 -38.258 1.00 67.88 196 GLU A C 1
ATOM 1590 O O . GLU A 1 196 ? 29.175 -9.692 -39.004 1.00 67.88 196 GLU A O 1
ATOM 1595 N N . ARG A 1 197 ? 30.136 -9.440 -36.990 1.00 68.06 197 ARG A N 1
ATOM 1596 C CA . ARG A 1 197 ? 29.424 -10.563 -36.372 1.00 68.06 197 ARG A CA 1
ATOM 1597 C C . ARG A 1 197 ? 27.921 -10.298 -36.343 1.00 68.06 197 ARG A C 1
ATOM 1599 O O . ARG A 1 197 ? 27.155 -11.175 -36.705 1.00 68.06 197 ARG A O 1
ATOM 1606 N N . PHE A 1 198 ? 27.513 -9.085 -35.985 1.00 63.06 198 PHE A N 1
ATOM 1607 C CA . PHE A 1 198 ? 26.118 -8.657 -35.974 1.00 63.06 198 PHE A CA 1
ATOM 1608 C C . PHE A 1 198 ? 25.453 -8.747 -37.357 1.00 63.06 198 PHE A C 1
ATOM 1610 O O . PHE A 1 198 ? 24.358 -9.301 -37.488 1.00 63.06 198 PHE A O 1
ATOM 1617 N N . GLU A 1 199 ? 26.110 -8.226 -38.397 1.00 66.69 199 GLU A N 1
ATOM 1618 C CA . GLU A 1 199 ? 25.591 -8.267 -39.770 1.00 66.69 199 GLU A CA 1
ATOM 1619 C C . GLU A 1 199 ? 25.437 -9.709 -40.274 1.00 66.69 199 GLU A C 1
ATOM 1621 O O . GLU A 1 199 ? 24.505 -10.005 -41.027 1.00 66.69 199 GLU A O 1
ATOM 1626 N N . SER A 1 200 ? 26.307 -10.611 -39.810 1.00 74.12 200 SER A N 1
ATOM 1627 C CA . SER A 1 200 ? 26.331 -12.020 -40.210 1.00 74.12 200 SER A CA 1
ATOM 1628 C C . SER A 1 200 ? 25.485 -12.968 -39.350 1.00 74.12 200 SER A C 1
ATOM 1630 O O . SER A 1 200 ? 25.274 -14.099 -39.787 1.00 74.12 200 SER A O 1
ATOM 1632 N N . THR A 1 201 ? 24.952 -12.546 -38.192 1.00 74.50 201 THR A N 1
ATOM 1633 C CA . THR A 1 201 ? 24.098 -13.408 -37.350 1.00 74.50 201 THR A CA 1
ATOM 1634 C C . THR A 1 201 ? 22.793 -13.774 -38.069 1.00 74.50 201 THR A C 1
ATOM 1636 O O . THR A 1 201 ? 22.008 -12.896 -38.472 1.00 74.50 201 THR A O 1
ATOM 1639 N N . ASP A 1 202 ? 22.548 -15.080 -38.207 1.00 77.81 202 ASP A N 1
ATOM 1640 C CA . ASP A 1 202 ? 21.343 -15.623 -38.835 1.00 77.81 202 ASP A CA 1
ATOM 1641 C C . ASP A 1 202 ? 20.107 -15.365 -37.965 1.00 77.81 202 ASP A C 1
ATOM 1643 O O . ASP A 1 202 ? 20.162 -15.405 -36.737 1.00 77.81 202 ASP A O 1
ATOM 1647 N N . TRP A 1 203 ? 18.961 -15.118 -38.604 1.00 71.19 203 TRP A N 1
ATOM 1648 C CA . TRP A 1 203 ? 17.696 -14.868 -37.909 1.00 71.19 203 TRP A CA 1
ATOM 1649 C C . TRP A 1 203 ? 17.348 -15.959 -36.888 1.00 71.19 203 TRP A C 1
ATOM 1651 O O . TRP A 1 203 ? 16.860 -15.656 -35.796 1.00 71.19 203 TRP A O 1
ATOM 1661 N N . ASN A 1 204 ? 17.608 -17.223 -37.226 1.00 77.50 204 ASN A N 1
ATOM 1662 C CA . ASN A 1 204 ? 17.251 -18.370 -36.397 1.00 77.50 204 ASN A CA 1
ATOM 1663 C C . ASN A 1 204 ? 18.141 -18.518 -35.159 1.00 77.50 204 ASN A C 1
ATOM 1665 O O . ASN A 1 204 ? 17.738 -19.189 -34.213 1.00 77.50 204 ASN A O 1
ATOM 1669 N N . GLU A 1 205 ? 19.308 -17.873 -35.147 1.00 71.75 205 GLU A N 1
ATOM 1670 C CA . GLU A 1 205 ? 20.232 -17.851 -34.008 1.00 71.75 205 GLU A CA 1
ATOM 1671 C C . GLU A 1 205 ? 19.878 -16.759 -32.987 1.00 71.75 205 GLU A C 1
ATOM 1673 O O . GLU A 1 205 ? 20.403 -16.756 -31.874 1.00 71.75 205 GLU A O 1
ATOM 1678 N N . LEU A 1 206 ? 18.982 -15.833 -33.344 1.00 69.31 206 LEU A N 1
ATOM 1679 C CA . LEU A 1 206 ? 18.572 -14.735 -32.474 1.00 69.31 206 LEU A CA 1
ATOM 1680 C C . LEU A 1 206 ? 17.515 -15.176 -31.458 1.00 69.31 206 LEU A C 1
ATOM 1682 O O . LEU A 1 206 ? 16.577 -15.907 -31.794 1.00 69.31 206 LEU A O 1
ATOM 1686 N N . GLN A 1 207 ? 17.631 -14.666 -30.229 1.00 62.12 207 GLN A N 1
ATOM 1687 C CA . GLN A 1 207 ? 16.644 -14.896 -29.178 1.00 62.12 207 GLN A CA 1
ATOM 1688 C C . GLN A 1 207 ? 15.293 -14.302 -29.583 1.00 62.12 207 GLN A C 1
ATOM 1690 O O . GLN A 1 207 ? 15.185 -13.143 -29.999 1.00 62.12 207 GLN A O 1
ATOM 1695 N N . THR A 1 208 ? 14.249 -15.117 -29.465 1.00 52.03 208 THR A N 1
ATOM 1696 C CA . THR A 1 208 ? 12.871 -14.649 -29.593 1.00 52.03 208 THR A CA 1
ATOM 1697 C C . THR A 1 208 ? 12.545 -13.877 -28.324 1.00 52.03 208 THR A C 1
ATOM 1699 O O . THR A 1 208 ? 12.638 -14.429 -27.232 1.00 52.03 208 THR A O 1
ATOM 1702 N N . ALA A 1 209 ? 12.197 -12.598 -28.461 1.00 45.16 209 ALA A N 1
ATOM 1703 C CA . ALA A 1 209 ? 11.576 -11.842 -27.381 1.00 45.16 209 ALA A CA 1
ATOM 1704 C C . ALA A 1 209 ? 10.100 -12.264 -27.317 1.00 45.16 209 ALA A C 1
ATOM 1706 O O . ALA A 1 209 ? 9.204 -11.523 -27.717 1.00 45.16 209 ALA A O 1
ATOM 1707 N N . GLU A 1 210 ? 9.845 -13.520 -26.951 1.00 41.06 210 GLU A N 1
ATOM 1708 C CA . GLU A 1 210 ? 8.497 -13.930 -26.578 1.00 41.06 210 GLU A CA 1
ATOM 1709 C C . GLU A 1 210 ? 8.290 -13.522 -25.125 1.00 41.06 210 GLU A C 1
ATOM 1711 O O . GLU A 1 210 ? 8.970 -14.006 -24.222 1.00 41.06 210 GLU A O 1
ATOM 1716 N N . ILE A 1 211 ? 7.335 -12.615 -24.914 1.00 38.81 211 ILE A N 1
ATOM 1717 C CA . ILE A 1 211 ? 6.611 -12.578 -23.651 1.00 38.81 211 ILE A CA 1
ATOM 1718 C C . ILE A 1 211 ? 5.912 -13.934 -23.602 1.00 38.81 211 ILE A C 1
ATOM 1720 O O . ILE A 1 211 ? 4.969 -14.160 -24.359 1.00 38.81 211 ILE A O 1
ATOM 1724 N N . ILE A 1 212 ? 6.412 -14.851 -22.783 1.00 40.53 212 ILE A N 1
ATOM 1725 C CA . ILE A 1 212 ? 5.579 -15.936 -22.288 1.00 40.53 212 ILE A CA 1
ATOM 1726 C C . ILE A 1 212 ? 4.774 -15.251 -21.187 1.00 40.53 212 ILE A C 1
ATOM 1728 O O . ILE A 1 212 ? 5.358 -15.016 -20.127 1.00 40.53 212 ILE A O 1
ATOM 1732 N N . PRO A 1 213 ? 3.516 -14.817 -21.421 1.00 42.47 213 PRO A N 1
ATOM 1733 C CA . PRO A 1 213 ? 2.668 -14.456 -20.298 1.00 42.47 213 PRO A CA 1
ATOM 1734 C C . PRO A 1 213 ? 2.752 -15.618 -19.317 1.00 42.47 213 PRO A C 1
ATOM 1736 O O . PRO A 1 213 ? 2.745 -16.781 -19.736 1.00 42.47 213 PRO A O 1
ATOM 1739 N N . ALA A 1 214 ? 2.920 -15.316 -18.035 1.00 47.38 214 ALA A N 1
ATOM 1740 C CA . ALA A 1 214 ? 2.805 -16.321 -16.994 1.00 47.38 214 ALA A CA 1
ATOM 1741 C C . ALA A 1 214 ? 1.331 -16.736 -16.880 1.00 47.38 214 ALA A C 1
ATOM 1743 O O . ALA A 1 214 ? 0.688 -16.546 -15.856 1.00 47.38 214 ALA A O 1
ATOM 1744 N N . ASP A 1 215 ? 0.772 -17.259 -17.969 1.00 49.91 215 ASP A N 1
ATOM 1745 C CA . ASP A 1 215 ? -0.531 -17.879 -17.986 1.00 49.91 215 ASP A CA 1
ATOM 1746 C C . ASP A 1 215 ? -0.433 -19.076 -17.038 1.00 49.91 215 ASP A C 1
ATOM 1748 O O . ASP A 1 215 ? 0.257 -20.063 -17.318 1.00 49.91 215 ASP A O 1
ATOM 1752 N N . GLY A 1 216 ? -1.100 -18.960 -15.891 1.00 62.53 216 GLY A N 1
ATOM 1753 C CA . GLY A 1 216 ? -1.296 -20.061 -14.954 1.00 62.53 216 GLY A CA 1
ATOM 1754 C C . GLY A 1 216 ? -0.367 -20.112 -13.744 1.00 62.53 216 GLY A C 1
ATOM 1755 O O . GLY A 1 216 ? -0.255 -21.187 -13.157 1.00 62.53 216 GLY A O 1
ATOM 1756 N N . ILE A 1 217 ? 0.291 -19.016 -13.344 1.00 74.31 217 ILE A N 1
ATOM 1757 C CA . ILE A 1 217 ? 0.803 -18.935 -11.966 1.00 74.31 217 ILE A CA 1
ATOM 1758 C C . ILE A 1 217 ? -0.326 -18.432 -11.073 1.00 74.31 217 ILE A C 1
ATOM 1760 O O . ILE A 1 217 ? -0.712 -17.269 -11.120 1.00 74.31 217 ILE A O 1
ATOM 1764 N N . GLU A 1 218 ? -0.850 -19.338 -10.253 1.00 88.19 218 GLU A N 1
ATOM 1765 C CA . GLU A 1 218 ? -1.831 -19.003 -9.226 1.00 88.19 218 GLU A CA 1
ATOM 1766 C C . GLU A 1 218 ? -1.206 -18.025 -8.210 1.00 88.19 218 GLU A C 1
ATOM 1768 O O . GLU A 1 218 ? -0.067 -18.259 -7.775 1.00 88.19 218 GLU A O 1
ATOM 1773 N N . PRO A 1 219 ? -1.914 -16.962 -7.777 1.00 89.12 219 PRO A N 1
ATOM 1774 C CA . PRO A 1 219 ? -1.377 -15.979 -6.832 1.00 89.12 219 PRO A CA 1
ATOM 1775 C C . PRO A 1 219 ? -0.761 -16.607 -5.572 1.00 89.12 219 PRO A C 1
ATOM 1777 O O . PRO A 1 219 ? 0.352 -16.261 -5.168 1.00 89.12 219 PRO A O 1
ATOM 1780 N N . ASP A 1 220 ? -1.421 -17.610 -4.992 1.00 88.31 220 ASP A N 1
ATOM 1781 C CA . ASP A 1 220 ? -0.905 -18.336 -3.826 1.00 88.31 220 ASP A CA 1
ATOM 1782 C C . ASP A 1 220 ? 0.423 -19.049 -4.099 1.00 88.31 220 ASP A C 1
ATOM 1784 O O . ASP A 1 220 ? 1.305 -19.096 -3.236 1.00 88.31 220 ASP A O 1
ATOM 1788 N N . GLU A 1 221 ? 0.588 -19.618 -5.295 1.00 89.06 221 GLU A N 1
ATOM 1789 C CA . GLU A 1 221 ? 1.836 -20.265 -5.692 1.00 89.06 221 GLU A CA 1
ATOM 1790 C C . GLU A 1 221 ? 2.960 -19.232 -5.823 1.00 89.06 221 GLU A C 1
ATOM 1792 O O . GLU A 1 221 ? 4.081 -19.482 -5.365 1.00 89.06 221 GLU A O 1
ATOM 1797 N N . TYR A 1 222 ? 2.660 -18.056 -6.383 1.00 89.38 222 TYR A N 1
ATOM 1798 C CA . TYR A 1 222 ? 3.602 -16.941 -6.466 1.00 89.38 222 TYR A CA 1
ATOM 1799 C C . TYR A 1 222 ? 4.085 -16.507 -5.072 1.00 89.38 222 TYR A C 1
ATOM 1801 O O . TYR A 1 222 ? 5.295 -16.442 -4.818 1.00 89.38 222 TYR A O 1
ATOM 1809 N N . ALA A 1 223 ? 3.159 -16.272 -4.136 1.00 89.25 223 ALA A N 1
ATOM 1810 C CA . ALA A 1 223 ? 3.504 -15.861 -2.777 1.00 89.25 223 ALA A CA 1
ATOM 1811 C C . ALA A 1 223 ? 4.353 -16.921 -2.050 1.00 89.25 223 ALA A C 1
ATOM 1813 O O . ALA A 1 223 ? 5.393 -16.590 -1.473 1.00 89.25 223 ALA A O 1
ATOM 1814 N N . LYS A 1 224 ? 3.983 -18.206 -2.152 1.00 89.62 224 LYS A N 1
ATOM 1815 C CA . LYS A 1 224 ? 4.740 -19.325 -1.558 1.00 89.62 224 LYS A CA 1
ATOM 1816 C C . LYS A 1 224 ? 6.151 -19.449 -2.131 1.00 89.62 224 LYS A C 1
ATOM 1818 O O . LYS A 1 224 ? 7.108 -19.581 -1.368 1.00 89.62 224 LYS A O 1
ATOM 1823 N N . LYS A 1 225 ? 6.313 -19.353 -3.457 1.00 88.44 225 LYS A 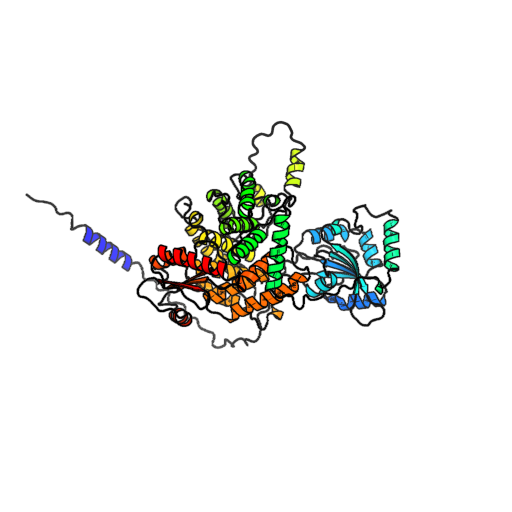N 1
ATOM 1824 C CA . LYS A 1 225 ? 7.641 -19.334 -4.104 1.00 88.44 225 LYS A CA 1
ATOM 1825 C C . LYS A 1 225 ? 8.495 -18.188 -3.580 1.00 88.44 225 LYS A C 1
ATOM 1827 O O . LYS A 1 225 ? 9.698 -18.361 -3.375 1.00 88.44 225 LYS A O 1
ATOM 1832 N N . ARG A 1 226 ? 7.885 -17.021 -3.348 1.00 89.88 226 ARG A N 1
ATOM 1833 C CA . ARG A 1 226 ? 8.607 -15.859 -2.834 1.00 89.88 226 ARG A CA 1
ATOM 1834 C C . ARG A 1 226 ? 9.083 -16.065 -1.402 1.00 89.88 226 ARG A C 1
ATOM 1836 O O . ARG A 1 226 ? 10.238 -15.756 -1.117 1.00 89.88 226 ARG A O 1
ATOM 1843 N N . VAL A 1 227 ? 8.234 -16.604 -0.532 1.00 89.88 227 VAL A N 1
ATOM 1844 C CA . VAL A 1 227 ? 8.616 -16.959 0.842 1.00 89.88 227 VAL A CA 1
ATOM 1845 C C . VAL A 1 227 ? 9.768 -17.960 0.836 1.00 89.88 227 VAL A C 1
ATOM 1847 O O . VAL A 1 227 ? 10.806 -17.683 1.434 1.00 89.88 227 VAL A O 1
ATOM 1850 N N . TRP A 1 228 ? 9.633 -19.056 0.085 1.00 89.50 228 TRP A N 1
ATOM 1851 C CA . TRP A 1 228 ? 10.670 -20.083 -0.039 1.00 89.50 228 TRP A CA 1
ATOM 1852 C C . TRP A 1 228 ? 12.021 -19.496 -0.481 1.00 89.50 228 TRP A C 1
ATOM 1854 O O . TRP A 1 228 ? 13.057 -19.768 0.122 1.00 89.50 228 TRP A O 1
ATOM 1864 N N . TYR A 1 229 ? 12.018 -18.614 -1.484 1.00 88.31 229 TYR A N 1
ATOM 1865 C CA . TYR A 1 229 ? 13.231 -17.933 -1.942 1.00 88.31 229 TYR A CA 1
ATOM 1866 C C . TYR A 1 229 ? 13.896 -17.094 -0.835 1.00 88.31 229 TYR A C 1
ATOM 1868 O O . TYR A 1 229 ? 15.124 -17.077 -0.702 1.00 88.31 229 TYR A O 1
ATOM 1876 N N . LEU A 1 230 ? 13.102 -16.384 -0.029 1.00 87.69 230 LEU A N 1
ATOM 1877 C CA . LEU A 1 230 ? 13.615 -15.580 1.081 1.00 87.69 230 LEU A CA 1
ATOM 1878 C C . LEU A 1 230 ? 14.145 -16.450 2.229 1.00 87.69 230 LEU A C 1
ATOM 1880 O O . LEU A 1 230 ? 15.174 -16.113 2.820 1.00 87.69 230 LEU A O 1
ATOM 1884 N N . GLU A 1 231 ? 13.500 -17.581 2.506 1.00 86.81 231 GLU A N 1
ATOM 1885 C CA . GLU A 1 231 ? 13.985 -18.590 3.452 1.00 86.81 231 GLU A CA 1
ATOM 1886 C C . GLU A 1 231 ? 15.347 -19.152 3.028 1.00 86.81 231 GLU A C 1
ATOM 1888 O O . GLU A 1 231 ? 16.277 -19.174 3.838 1.00 86.81 231 GLU A O 1
ATOM 1893 N N . GLU A 1 232 ? 15.519 -19.529 1.756 1.00 85.12 232 GLU A N 1
ATOM 1894 C CA . GLU A 1 232 ? 16.806 -20.014 1.239 1.00 85.12 232 GLU A CA 1
ATOM 1895 C C . GLU A 1 232 ? 17.912 -18.955 1.340 1.00 85.12 232 GLU A C 1
ATOM 1897 O O . GLU A 1 232 ? 19.050 -19.258 1.726 1.00 85.12 232 GLU A O 1
ATOM 1902 N N . ARG A 1 233 ? 17.586 -17.690 1.042 1.00 83.56 233 ARG A N 1
ATOM 1903 C CA . ARG A 1 233 ? 18.517 -16.565 1.219 1.00 83.56 233 ARG A CA 1
ATOM 1904 C C . ARG A 1 233 ? 18.936 -16.415 2.677 1.00 83.56 233 ARG A C 1
ATOM 1906 O O . ARG A 1 233 ? 20.132 -16.286 2.957 1.00 83.56 233 ARG A O 1
ATOM 1913 N N . LEU A 1 234 ? 17.979 -16.459 3.602 1.00 80.25 234 LEU A N 1
ATOM 1914 C CA . LEU A 1 234 ? 18.251 -16.378 5.036 1.00 80.25 234 LEU A CA 1
ATOM 1915 C C . LEU A 1 234 ? 19.111 -17.547 5.518 1.00 80.25 234 LEU A C 1
ATOM 1917 O O . LEU A 1 234 ? 20.111 -17.311 6.207 1.00 80.25 234 LEU A O 1
ATOM 1921 N N . ALA A 1 235 ? 18.779 -18.775 5.115 1.00 81.62 235 ALA A N 1
ATOM 1922 C CA . ALA A 1 235 ? 19.542 -19.982 5.430 1.00 81.62 235 ALA A CA 1
ATOM 1923 C C . ALA A 1 235 ? 20.984 -19.908 4.898 1.00 81.62 235 ALA A C 1
ATOM 1925 O O . ALA A 1 235 ? 21.918 -20.376 5.549 1.00 81.62 235 ALA A O 1
ATOM 1926 N N . SER A 1 236 ? 21.184 -19.233 3.764 1.00 80.75 236 SER A N 1
ATOM 1927 C CA . SER A 1 236 ? 22.499 -18.968 3.166 1.00 80.75 236 SER A CA 1
ATOM 1928 C C . SER A 1 236 ? 23.280 -17.830 3.841 1.00 80.75 236 SER A C 1
ATOM 1930 O O . SER A 1 236 ? 24.374 -17.481 3.401 1.00 80.75 236 SER A O 1
ATOM 1932 N N . GLY A 1 237 ? 22.739 -17.228 4.906 1.00 78.56 237 GLY A N 1
ATOM 1933 C CA . GLY A 1 237 ? 23.383 -16.140 5.644 1.00 78.56 237 GLY A CA 1
ATOM 1934 C C . GLY A 1 237 ? 23.243 -14.760 4.997 1.00 78.56 237 GLY A C 1
ATOM 1935 O O . GLY A 1 237 ? 23.842 -13.807 5.491 1.00 78.56 237 GLY A O 1
ATOM 1936 N N . LEU A 1 238 ? 22.447 -14.618 3.933 1.00 77.12 238 LEU A N 1
ATOM 1937 C CA . LEU A 1 238 ? 22.191 -13.318 3.313 1.00 77.12 238 LEU A CA 1
ATOM 1938 C C . LEU A 1 238 ? 21.254 -12.477 4.188 1.00 77.12 238 LEU A C 1
ATOM 1940 O O . LEU A 1 238 ? 20.438 -13.007 4.946 1.00 77.12 238 LEU A O 1
ATOM 1944 N N . GLY A 1 239 ? 21.401 -11.154 4.100 1.00 75.25 239 GLY A N 1
ATOM 1945 C CA . GLY A 1 239 ? 20.493 -10.202 4.735 1.00 75.25 239 GLY A CA 1
ATOM 1946 C C . GLY A 1 239 ? 19.112 -10.196 4.077 1.00 75.25 239 GLY A C 1
ATOM 1947 O O . GLY A 1 239 ? 18.955 -10.629 2.928 1.00 75.25 239 GLY A O 1
ATOM 1948 N N . VAL A 1 240 ? 18.136 -9.680 4.819 1.00 80.81 240 VAL A N 1
ATOM 1949 C CA . VAL A 1 240 ? 16.780 -9.407 4.337 1.00 80.81 240 VAL A CA 1
ATOM 1950 C C . VAL A 1 240 ? 16.440 -7.946 4.557 1.00 80.81 240 VAL A C 1
ATOM 1952 O O . VAL A 1 240 ? 16.825 -7.342 5.561 1.00 80.81 240 VAL A O 1
ATOM 1955 N N . LEU A 1 241 ? 15.705 -7.393 3.605 1.00 84.62 241 LEU A N 1
ATOM 1956 C CA . LEU A 1 241 ? 15.143 -6.057 3.687 1.00 84.62 241 LEU A CA 1
ATOM 1957 C C . LEU A 1 241 ? 13.913 -6.053 4.615 1.00 84.62 241 LEU A C 1
ATOM 1959 O O . LEU A 1 241 ? 13.308 -7.104 4.833 1.00 84.62 241 LEU A O 1
ATOM 1963 N N . PRO A 1 242 ? 13.504 -4.895 5.160 1.00 83.88 242 PRO A N 1
ATOM 1964 C CA . PRO A 1 242 ? 12.334 -4.805 6.032 1.00 83.88 242 PRO A CA 1
ATOM 1965 C C . PRO A 1 242 ? 11.053 -5.402 5.456 1.00 83.88 242 PRO A C 1
ATOM 1967 O O . PRO A 1 242 ? 10.374 -6.166 6.124 1.00 83.88 242 PRO A O 1
ATOM 1970 N N . GLU A 1 243 ? 10.738 -5.121 4.200 1.00 85.69 243 GLU A N 1
ATOM 1971 C CA . GLU A 1 243 ? 9.544 -5.647 3.542 1.00 85.69 243 GLU A CA 1
ATOM 1972 C C . GLU A 1 243 ? 9.612 -7.170 3.379 1.00 85.69 243 GLU A C 1
ATOM 1974 O O . GLU A 1 243 ? 8.605 -7.851 3.548 1.00 85.69 243 GLU A O 1
ATOM 1979 N N . GLU A 1 244 ? 10.808 -7.709 3.107 1.00 89.75 244 GLU A N 1
ATOM 1980 C CA . GLU A 1 244 ? 11.051 -9.155 3.050 1.00 89.75 244 GLU A CA 1
ATOM 1981 C C . GLU A 1 244 ? 10.819 -9.777 4.431 1.00 89.75 244 GLU A C 1
ATOM 1983 O O . GLU A 1 244 ? 10.108 -10.767 4.559 1.00 89.75 244 GLU A O 1
ATOM 1988 N N . ALA A 1 245 ? 11.362 -9.163 5.482 1.00 88.00 245 ALA A N 1
ATOM 1989 C CA . ALA A 1 245 ? 11.167 -9.611 6.853 1.00 88.00 245 ALA A CA 1
ATOM 1990 C C . ALA A 1 245 ? 9.706 -9.481 7.317 1.00 88.00 245 ALA A C 1
ATOM 1992 O O . ALA A 1 245 ? 9.248 -10.322 8.080 1.00 88.00 245 ALA A O 1
ATOM 1993 N N . MET A 1 246 ? 8.961 -8.478 6.846 1.00 88.69 246 MET A N 1
ATOM 1994 C CA . MET A 1 246 ? 7.539 -8.298 7.150 1.00 88.69 246 MET A CA 1
ATOM 1995 C C . MET A 1 246 ? 6.670 -9.362 6.463 1.00 88.69 246 MET A C 1
ATOM 1997 O O . MET A 1 246 ? 5.777 -9.918 7.099 1.00 88.69 246 MET A O 1
ATOM 2001 N N . LEU A 1 247 ? 6.974 -9.706 5.204 1.00 90.62 247 LEU A N 1
ATOM 2002 C CA . LEU A 1 247 ? 6.373 -10.851 4.512 1.00 90.62 247 LEU A CA 1
ATOM 2003 C C . LEU A 1 247 ? 6.630 -12.153 5.280 1.00 90.62 247 LEU A C 1
ATOM 2005 O O . LEU A 1 247 ? 5.702 -12.909 5.547 1.00 90.62 247 LEU A O 1
ATOM 2009 N N . LEU A 1 248 ? 7.877 -12.387 5.690 1.00 89.31 248 LEU A N 1
ATOM 2010 C CA . LEU A 1 248 ? 8.253 -13.571 6.462 1.00 89.31 248 LEU A CA 1
ATOM 2011 C C . LEU A 1 248 ? 7.640 -13.591 7.867 1.00 89.31 248 LEU A C 1
ATOM 2013 O O . LEU A 1 248 ? 7.278 -14.655 8.358 1.00 89.31 248 LEU A O 1
ATOM 2017 N N . ALA A 1 249 ? 7.492 -12.432 8.513 1.00 87.44 249 ALA A N 1
ATOM 2018 C CA . ALA A 1 249 ? 6.780 -12.312 9.781 1.00 87.44 249 ALA A CA 1
ATOM 2019 C C . ALA A 1 249 ? 5.310 -12.705 9.609 1.00 87.44 249 ALA A C 1
ATOM 2021 O O . ALA A 1 249 ? 4.765 -13.421 10.444 1.00 87.44 249 ALA A O 1
ATOM 2022 N N . PHE A 1 250 ? 4.682 -12.281 8.507 1.00 87.38 250 PHE A N 1
ATOM 2023 C CA . PHE A 1 250 ? 3.298 -12.636 8.219 1.00 87.38 250 PHE A CA 1
ATOM 2024 C C . PHE A 1 250 ? 3.157 -14.127 7.921 1.00 87.38 250 PHE A C 1
ATOM 2026 O O . PHE A 1 250 ? 2.288 -14.786 8.482 1.00 87.38 250 PHE A O 1
ATOM 2033 N N . TYR A 1 251 ? 4.065 -14.674 7.114 1.00 84.38 251 TYR A N 1
ATOM 2034 C CA . TYR A 1 251 ? 4.137 -16.108 6.862 1.00 84.38 251 TYR A CA 1
ATOM 2035 C C . TYR A 1 251 ? 4.335 -16.911 8.151 1.00 84.38 251 TYR A C 1
ATOM 2037 O O . TYR A 1 251 ? 3.634 -17.890 8.375 1.00 84.38 251 TYR A O 1
ATOM 2045 N N . GLY A 1 252 ? 5.208 -16.458 9.052 1.00 78.12 252 GLY A N 1
ATOM 2046 C CA . GLY A 1 252 ? 5.396 -17.082 10.360 1.00 78.12 252 GLY A CA 1
ATOM 2047 C C . GLY A 1 252 ? 4.155 -17.010 11.257 1.00 78.12 252 GLY A C 1
ATOM 2048 O O . GLY A 1 252 ? 3.877 -17.970 11.970 1.00 78.12 252 GLY A O 1
ATOM 2049 N N . LEU A 1 253 ? 3.377 -15.919 11.203 1.00 71.19 253 LEU A N 1
ATOM 2050 C CA . LEU A 1 253 ? 2.071 -15.844 11.878 1.00 71.19 253 LEU A CA 1
ATOM 2051 C C . LEU A 1 253 ? 1.051 -16.821 11.284 1.00 71.19 253 LEU A C 1
ATOM 2053 O O . LEU A 1 253 ? 0.204 -17.332 12.010 1.00 71.19 253 LEU A O 1
ATOM 2057 N N . ALA A 1 254 ? 1.107 -17.035 9.972 1.00 64.00 254 ALA A N 1
ATOM 2058 C CA . ALA A 1 254 ? 0.201 -17.915 9.251 1.00 64.00 254 ALA A CA 1
ATOM 2059 C C . ALA A 1 254 ? 0.536 -19.401 9.474 1.00 64.00 254 ALA A C 1
ATOM 2061 O O . ALA A 1 254 ? -0.375 -20.192 9.663 1.00 64.00 254 ALA A O 1
ATOM 2062 N N . HIS A 1 255 ? 1.818 -19.771 9.517 1.00 67.00 255 HIS A N 1
ATOM 2063 C CA . HIS A 1 255 ? 2.273 -21.172 9.494 1.00 67.00 255 HIS A CA 1
ATOM 2064 C C . HIS A 1 255 ? 3.012 -21.618 10.766 1.00 67.00 255 HIS A C 1
ATOM 2066 O O . HIS A 1 255 ? 3.720 -22.619 10.767 1.00 67.00 255 HIS A O 1
ATOM 2072 N N . GLY A 1 256 ? 2.945 -20.839 11.851 1.00 58.84 256 GLY A N 1
ATOM 2073 C CA . GLY A 1 256 ? 3.486 -21.224 13.162 1.00 58.84 256 GLY A CA 1
ATOM 2074 C C . GLY A 1 256 ? 5.016 -21.351 13.257 1.00 58.84 256 GLY A C 1
ATOM 2075 O O . GLY A 1 256 ? 5.545 -21.548 14.352 1.00 58.84 256 GLY A O 1
ATOM 2076 N N . THR A 1 257 ? 5.755 -21.198 12.157 1.00 58.38 257 THR A N 1
ATOM 2077 C CA . THR A 1 257 ? 7.220 -21.187 12.128 1.00 58.38 257 THR A CA 1
ATOM 2078 C C . THR A 1 257 ? 7.719 -19.777 11.846 1.00 58.38 257 THR A C 1
ATOM 2080 O O . THR A 1 257 ? 7.879 -19.369 10.695 1.00 58.38 257 THR A O 1
ATOM 2083 N N . VAL A 1 258 ? 8.007 -19.005 12.897 1.00 58.16 258 VAL A N 1
ATOM 2084 C CA . VAL A 1 258 ? 8.892 -17.846 12.725 1.00 58.16 258 VAL A CA 1
ATOM 2085 C C . VAL A 1 258 ? 10.248 -18.405 12.323 1.00 58.16 258 VAL A C 1
ATOM 2087 O O . VAL A 1 258 ? 10.785 -19.255 13.028 1.00 58.16 258 VAL A O 1
ATOM 2090 N N . ILE A 1 259 ? 10.800 -17.949 11.198 1.00 63.78 259 ILE A N 1
ATOM 2091 C CA . ILE A 1 259 ? 12.143 -18.355 10.780 1.00 63.78 259 ILE A CA 1
ATOM 2092 C C . ILE A 1 259 ? 13.101 -18.068 11.935 1.00 63.78 259 ILE A C 1
ATOM 2094 O O . ILE A 1 259 ? 13.309 -16.907 12.309 1.00 63.78 259 ILE A O 1
ATOM 2098 N N . ASP A 1 260 ? 13.655 -19.136 12.512 1.00 66.12 260 ASP A N 1
ATOM 2099 C CA . ASP A 1 260 ? 14.558 -19.056 13.652 1.00 66.12 260 ASP A CA 1
ATOM 2100 C C . ASP A 1 260 ? 15.656 -18.019 13.377 1.00 66.12 260 ASP A C 1
ATOM 2102 O O . ASP A 1 260 ? 16.356 -18.044 12.362 1.00 66.12 260 ASP A O 1
ATOM 2106 N N . GLY A 1 261 ? 15.795 -17.062 14.293 1.00 71.81 261 GLY A N 1
ATOM 2107 C CA . GLY A 1 261 ? 16.793 -16.001 14.193 1.00 71.81 261 GLY A CA 1
ATOM 2108 C C . GLY A 1 261 ? 16.407 -14.790 13.336 1.00 71.81 261 GLY A C 1
ATOM 2109 O O . GLY A 1 261 ? 17.214 -13.863 13.265 1.00 71.81 261 GLY A O 1
ATOM 2110 N N . LEU A 1 262 ? 15.206 -14.718 12.739 1.00 81.62 262 LEU A N 1
ATOM 2111 C CA . LEU A 1 262 ? 14.751 -13.501 12.043 1.00 81.62 262 LEU A CA 1
ATOM 2112 C C . LEU A 1 262 ? 14.660 -12.306 13.007 1.00 81.62 262 LEU A C 1
ATOM 2114 O O . LEU A 1 262 ? 15.193 -11.239 12.706 1.00 81.62 262 LEU A O 1
ATOM 2118 N N . SER A 1 263 ? 14.094 -12.509 14.203 1.00 81.00 263 SER A N 1
ATOM 2119 C CA . SER A 1 263 ? 14.067 -11.488 15.262 1.00 81.00 263 SER A CA 1
ATOM 2120 C C . SER A 1 263 ? 15.485 -11.041 15.648 1.00 81.00 263 SER A C 1
ATOM 2122 O O . SER A 1 263 ? 15.792 -9.855 15.575 1.00 81.00 263 SER A O 1
ATOM 2124 N N . SER A 1 264 ? 16.409 -11.977 15.905 1.00 79.88 264 SER A N 1
ATOM 2125 C CA . SER A 1 264 ? 17.815 -11.659 16.216 1.00 79.88 264 SER A CA 1
ATOM 2126 C C . SER A 1 264 ? 18.550 -10.919 15.088 1.00 79.88 264 SER A C 1
ATOM 2128 O O . SER A 1 264 ? 19.452 -10.127 15.351 1.00 79.88 264 SER A O 1
ATOM 2130 N N . ARG A 1 265 ? 18.185 -11.148 13.820 1.00 78.88 265 ARG A N 1
ATOM 2131 C CA . ARG A 1 265 ? 18.735 -10.394 12.681 1.00 78.88 265 ARG A CA 1
ATOM 2132 C C . ARG A 1 265 ? 18.214 -8.962 12.643 1.00 78.88 265 ARG A C 1
ATOM 2134 O O . ARG A 1 265 ? 19.009 -8.051 12.435 1.00 78.88 265 ARG A O 1
ATOM 2141 N N . VAL A 1 266 ? 16.918 -8.768 12.889 1.00 79.94 266 VAL A N 1
ATOM 2142 C CA . VAL A 1 266 ? 16.305 -7.434 12.998 1.00 79.94 266 VAL A CA 1
ATOM 2143 C C . VAL A 1 266 ? 16.854 -6.673 14.207 1.00 79.94 266 VAL A C 1
ATOM 2145 O O . VAL A 1 266 ? 17.137 -5.483 14.101 1.00 79.94 266 VAL A O 1
ATOM 2148 N N . GLU A 1 267 ? 17.122 -7.352 15.327 1.00 78.88 267 GLU A N 1
ATOM 2149 C CA . GLU A 1 267 ? 17.860 -6.770 16.459 1.00 78.88 267 GLU A CA 1
ATOM 2150 C C . GLU A 1 267 ? 19.259 -6.283 16.053 1.00 78.88 267 GLU A C 1
ATOM 2152 O O . GLU A 1 267 ? 19.734 -5.267 16.562 1.00 78.88 267 GLU A O 1
ATOM 2157 N N . GLY A 1 268 ? 19.906 -6.965 15.103 1.00 77.06 268 GLY A N 1
ATOM 2158 C CA . GLY A 1 268 ? 21.190 -6.558 14.532 1.00 77.06 268 GLY A CA 1
ATOM 2159 C C . GLY A 1 268 ? 21.162 -5.173 13.877 1.00 77.06 268 GLY A C 1
ATOM 2160 O O . GLY A 1 268 ? 22.179 -4.478 13.891 1.00 77.06 268 GLY A O 1
ATOM 2161 N N . TRP A 1 269 ? 20.003 -4.709 13.391 1.00 80.19 269 TRP A N 1
ATOM 2162 C CA . TRP A 1 269 ? 19.860 -3.354 12.844 1.00 80.19 269 TRP A CA 1
ATOM 2163 C C . TRP A 1 269 ? 20.056 -2.266 13.909 1.00 80.19 269 TRP A C 1
ATOM 2165 O O . TRP A 1 269 ? 20.382 -1.127 13.575 1.00 80.19 269 TRP A O 1
ATOM 2175 N N . ARG A 1 270 ? 19.925 -2.603 15.202 1.00 72.69 270 ARG A N 1
ATOM 2176 C CA . ARG A 1 270 ? 20.125 -1.660 16.313 1.00 72.69 270 ARG A CA 1
ATOM 2177 C C . ARG A 1 270 ? 21.536 -1.081 16.352 1.00 72.69 270 ARG A C 1
ATOM 2179 O O . ARG A 1 270 ? 21.684 0.079 16.710 1.00 72.69 270 ARG A O 1
ATOM 2186 N N . ILE A 1 271 ? 22.549 -1.850 15.949 1.00 73.38 271 ILE A N 1
ATOM 2187 C CA . ILE A 1 271 ? 23.940 -1.369 15.902 1.00 73.38 271 ILE A CA 1
ATOM 2188 C C . ILE A 1 271 ? 24.035 -0.140 14.995 1.00 73.38 271 ILE A C 1
ATOM 2190 O O . ILE A 1 271 ? 24.618 0.867 15.375 1.00 73.38 271 ILE A O 1
ATOM 2194 N N . TYR A 1 272 ? 23.371 -0.187 13.841 1.00 71.88 272 TYR A N 1
ATOM 2195 C CA . TYR A 1 272 ? 23.317 0.941 12.920 1.00 71.88 272 TYR A CA 1
ATOM 2196 C C . TYR A 1 272 ? 22.491 2.099 13.477 1.00 71.88 272 TYR A C 1
ATOM 2198 O O . TYR A 1 272 ? 22.830 3.249 13.238 1.00 71.88 272 TYR A O 1
ATOM 2206 N N . ALA A 1 273 ? 21.432 1.824 14.243 1.00 67.00 273 ALA A N 1
ATOM 2207 C CA . ALA A 1 273 ? 20.656 2.871 14.909 1.00 67.00 273 ALA A CA 1
ATOM 2208 C C . ALA A 1 273 ? 21.495 3.660 15.924 1.00 67.00 273 ALA A C 1
ATOM 2210 O O . ALA A 1 273 ? 21.345 4.874 16.021 1.00 67.00 273 ALA A O 1
ATOM 2211 N N . ASP A 1 274 ? 22.380 2.971 16.650 1.00 67.38 274 ASP A N 1
ATOM 2212 C CA . ASP A 1 274 ? 23.279 3.574 17.636 1.00 67.38 274 ASP A CA 1
ATOM 2213 C C . ASP A 1 274 ? 24.389 4.423 16.969 1.00 67.38 274 ASP A C 1
ATOM 2215 O O . ASP A 1 274 ? 24.943 5.322 17.602 1.00 67.38 274 ASP A O 1
ATOM 2219 N N . GLU A 1 275 ? 24.702 4.167 15.692 1.00 68.44 275 GLU A N 1
ATOM 2220 C CA . GLU A 1 275 ? 25.662 4.941 14.886 1.00 68.44 275 GLU A CA 1
ATOM 2221 C C . GLU A 1 275 ? 25.053 6.199 14.246 1.00 68.44 275 GLU A C 1
ATOM 2223 O O . GLU A 1 275 ? 25.785 7.120 13.868 1.00 68.44 275 GLU A O 1
ATOM 2228 N N . VAL A 1 276 ? 23.725 6.265 14.111 1.00 60.47 276 VAL A N 1
ATOM 2229 C CA . VAL A 1 276 ? 23.054 7.439 13.543 1.00 60.47 276 VAL A CA 1
ATOM 2230 C C . VAL A 1 276 ? 23.068 8.562 14.589 1.00 60.47 276 VAL A C 1
ATOM 2232 O O . VAL A 1 276 ? 22.704 8.330 15.744 1.00 60.47 276 VAL A O 1
ATOM 2235 N N . PRO A 1 277 ? 23.478 9.795 14.223 1.00 57.12 277 PRO A N 1
ATOM 2236 C CA . PRO A 1 277 ? 23.460 10.923 15.142 1.00 57.12 277 PRO A CA 1
ATOM 2237 C C . PRO A 1 277 ? 22.097 11.076 15.819 1.00 57.12 277 PRO A C 1
ATOM 2239 O O . PRO A 1 277 ? 21.059 10.922 15.181 1.00 57.12 277 PRO A O 1
ATOM 2242 N N . VAL A 1 278 ? 22.131 11.471 17.092 1.00 51.22 278 VAL A N 1
ATOM 2243 C CA . VAL A 1 278 ? 20.996 11.703 18.013 1.00 51.22 278 VAL A CA 1
ATOM 2244 C C . VAL A 1 278 ? 19.839 12.509 17.382 1.00 51.22 278 VAL A C 1
ATOM 2246 O O . VAL A 1 278 ? 18.696 12.404 17.813 1.00 51.22 278 VAL A O 1
ATOM 2249 N N . ASP A 1 279 ? 20.104 13.269 16.320 1.00 46.19 279 ASP A N 1
ATOM 2250 C CA . ASP A 1 279 ? 19.127 14.104 15.622 1.00 46.19 279 ASP A CA 1
ATOM 2251 C C . ASP A 1 279 ? 18.370 13.402 14.468 1.00 46.19 279 ASP A C 1
ATOM 2253 O O . ASP A 1 279 ? 17.600 14.061 13.758 1.00 46.19 279 ASP A O 1
ATOM 2257 N N . GLY A 1 280 ? 18.546 12.089 14.256 1.00 50.19 280 GLY A N 1
ATOM 2258 C CA . GLY A 1 280 ? 17.800 11.321 13.249 1.00 50.19 280 GLY A CA 1
ATOM 2259 C C . GLY A 1 280 ? 17.582 9.844 13.604 1.00 50.19 280 GLY A C 1
ATOM 2260 O O . GLY A 1 280 ? 18.468 9.191 14.133 1.00 50.19 280 GLY A O 1
ATOM 2261 N N . ILE A 1 281 ? 16.409 9.288 13.266 1.00 52.72 281 ILE A N 1
ATOM 2262 C CA . ILE A 1 281 ? 16.251 7.834 13.067 1.00 52.72 281 ILE A CA 1
ATOM 2263 C C . ILE A 1 281 ? 16.179 7.599 11.589 1.00 52.72 281 ILE A C 1
ATOM 2265 O O . ILE A 1 281 ? 15.096 7.590 11.012 1.00 52.72 281 ILE A O 1
ATOM 2269 N N . TRP A 1 282 ? 17.327 7.385 10.986 1.00 67.75 282 TRP A N 1
ATOM 2270 C CA . TRP A 1 282 ? 17.343 6.878 9.640 1.00 67.75 282 TRP A CA 1
ATOM 2271 C C . TRP A 1 282 ? 18.452 5.858 9.538 1.00 67.75 282 TRP A C 1
ATOM 2273 O O . TRP A 1 282 ? 19.625 6.221 9.483 1.00 67.75 282 TRP A O 1
ATOM 2283 N N . LEU A 1 283 ? 18.074 4.581 9.556 1.00 62.53 283 LEU A N 1
ATOM 2284 C CA . LEU A 1 283 ? 19.027 3.513 9.332 1.00 62.53 283 LEU A CA 1
ATOM 2285 C C . LEU A 1 283 ? 19.605 3.673 7.923 1.00 62.53 283 LEU A C 1
ATOM 2287 O O . LEU A 1 283 ? 18.838 3.909 6.977 1.00 62.53 283 LEU A O 1
ATOM 2291 N N . PRO A 1 284 ? 20.935 3.564 7.774 1.00 60.25 284 PRO A N 1
ATOM 2292 C CA . PRO A 1 284 ? 21.548 3.507 6.462 1.00 60.25 284 PRO A CA 1
ATOM 2293 C C . PRO A 1 284 ? 21.063 2.249 5.740 1.00 60.25 284 PRO A C 1
ATOM 2295 O O . PRO A 1 284 ? 20.859 1.213 6.366 1.00 60.25 284 PRO A O 1
ATOM 2298 N N . ASN A 1 285 ? 20.930 2.306 4.417 1.00 63.50 285 ASN A N 1
ATOM 2299 C CA . ASN A 1 285 ? 20.564 1.129 3.626 1.00 63.50 285 ASN A CA 1
ATOM 2300 C C . ASN A 1 285 ? 21.497 -0.074 3.871 1.00 63.50 285 ASN A C 1
ATOM 2302 O O . ASN A 1 285 ? 21.015 -1.208 3.941 1.00 63.50 285 ASN A O 1
ATOM 2306 N N . ASP A 1 286 ? 22.793 0.178 4.113 1.00 64.44 286 ASP A N 1
ATOM 2307 C CA . ASP A 1 286 ? 23.784 -0.837 4.504 1.00 64.44 286 ASP A CA 1
ATOM 2308 C C . ASP A 1 286 ? 23.377 -1.641 5.765 1.00 64.44 286 ASP A C 1
ATOM 2310 O O . ASP A 1 286 ? 23.850 -2.765 5.932 1.00 64.44 286 ASP A O 1
ATOM 2314 N N . ALA A 1 287 ? 22.473 -1.125 6.612 1.00 61.44 287 ALA A N 1
ATOM 2315 C CA . ALA A 1 287 ? 21.910 -1.848 7.758 1.00 61.44 287 ALA A CA 1
ATOM 2316 C C . ALA A 1 287 ? 21.046 -3.052 7.351 1.00 61.44 287 ALA A C 1
ATOM 2318 O O . ALA A 1 287 ? 20.940 -4.022 8.101 1.00 61.44 287 ALA A O 1
ATOM 2319 N N . PHE A 1 288 ? 20.430 -2.997 6.168 1.00 69.12 288 PHE A N 1
ATOM 2320 C CA . PHE A 1 288 ? 19.512 -4.024 5.671 1.00 69.12 288 PHE A CA 1
ATOM 2321 C C . PHE A 1 288 ? 20.191 -4.992 4.694 1.00 69.12 288 PHE A C 1
ATOM 2323 O O . PHE A 1 288 ? 19.812 -6.159 4.595 1.00 69.12 288 PHE A O 1
ATOM 2330 N N . GLY A 1 289 ? 21.222 -4.528 3.981 1.00 63.69 289 GLY A N 1
ATOM 2331 C CA . GLY A 1 289 ? 21.984 -5.348 3.045 1.00 63.69 289 GLY A CA 1
ATOM 2332 C C . GLY A 1 289 ? 23.388 -4.804 2.809 1.00 63.69 289 GLY A C 1
ATOM 2333 O O . GLY A 1 289 ? 23.563 -3.641 2.450 1.00 63.69 289 GLY A O 1
ATOM 2334 N N . THR A 1 290 ? 24.396 -5.662 2.964 1.00 61.31 290 THR A N 1
ATOM 2335 C CA . THR A 1 290 ? 25.805 -5.303 2.768 1.00 61.31 290 THR A CA 1
ATOM 2336 C C . THR A 1 290 ? 26.068 -4.790 1.352 1.00 61.31 290 THR A C 1
ATOM 2338 O O . THR A 1 290 ? 25.818 -5.508 0.384 1.00 61.31 290 THR A O 1
ATOM 2341 N N . GLY A 1 291 ? 26.640 -3.587 1.231 1.00 54.62 291 GLY A N 1
ATOM 2342 C CA . GLY A 1 291 ? 27.040 -3.010 -0.057 1.00 54.62 291 GLY A CA 1
ATOM 2343 C C . GLY A 1 291 ? 25.920 -2.271 -0.793 1.00 54.62 291 GLY A C 1
ATOM 2344 O O . GLY A 1 291 ? 26.094 -1.934 -1.964 1.00 54.62 291 GLY A O 1
ATOM 2345 N N . SER A 1 292 ? 24.796 -2.008 -0.124 1.00 50.12 292 SER A N 1
ATOM 2346 C CA . SER A 1 292 ? 23.691 -1.194 -0.648 1.00 50.12 292 SER A CA 1
ATOM 2347 C C . SER A 1 292 ? 23.960 0.317 -0.555 1.00 50.12 292 SER A C 1
ATOM 2349 O O . SER A 1 292 ? 23.228 1.115 -1.142 1.00 50.12 292 SER A O 1
ATOM 2351 N N . GLY A 1 293 ? 25.049 0.705 0.112 1.00 56.69 293 GLY A N 1
ATOM 2352 C CA . GLY A 1 293 ? 25.509 2.080 0.235 1.00 56.69 293 GLY A CA 1
ATOM 2353 C C . GLY A 1 293 ? 24.939 2.791 1.461 1.00 56.69 293 GLY A C 1
ATOM 2354 O O . GLY A 1 293 ? 24.081 2.288 2.187 1.00 56.69 293 GLY A O 1
ATOM 2355 N N . TRP A 1 294 ? 25.427 4.009 1.695 1.00 50.84 294 TRP A N 1
ATOM 2356 C CA . TRP A 1 294 ? 24.991 4.853 2.807 1.00 50.84 294 TRP A CA 1
ATOM 2357 C C . TRP A 1 294 ? 23.954 5.843 2.297 1.00 50.84 294 TRP A C 1
ATOM 2359 O O . TRP A 1 294 ? 24.297 6.932 1.855 1.00 50.84 294 TRP A O 1
ATOM 2369 N N . THR A 1 295 ? 22.690 5.433 2.313 1.00 54.81 295 THR A N 1
ATOM 2370 C CA . THR A 1 295 ? 21.534 6.274 1.971 1.00 54.81 295 THR A CA 1
ATOM 2371 C C . THR A 1 295 ? 20.446 6.097 3.023 1.00 54.81 295 THR A C 1
ATOM 2373 O O . THR A 1 295 ? 20.294 5.014 3.587 1.00 54.81 295 THR A O 1
ATOM 2376 N N . ILE A 1 296 ? 19.720 7.178 3.299 1.00 58.97 296 ILE A N 1
ATOM 2377 C CA . ILE A 1 296 ? 18.633 7.247 4.278 1.00 58.97 296 ILE A CA 1
ATOM 2378 C C . ILE A 1 296 ? 17.302 7.159 3.522 1.00 58.97 296 ILE A C 1
ATOM 2380 O O . ILE A 1 296 ? 16.977 8.060 2.752 1.00 58.97 296 ILE A O 1
ATOM 2384 N N . ASP A 1 297 ? 16.537 6.088 3.747 1.00 65.00 297 ASP A N 1
ATOM 2385 C CA . ASP A 1 297 ? 15.218 5.869 3.133 1.00 65.00 297 ASP A CA 1
ATOM 2386 C C . ASP A 1 297 ? 14.118 5.877 4.202 1.00 65.00 297 ASP A C 1
ATOM 2388 O O . ASP A 1 297 ? 14.064 5.012 5.080 1.00 65.00 297 ASP A O 1
ATOM 2392 N N . VAL A 1 298 ? 13.231 6.871 4.135 1.00 66.44 298 VAL A N 1
ATOM 2393 C CA . VAL A 1 298 ? 12.173 7.071 5.128 1.00 66.44 298 VAL A CA 1
ATOM 2394 C C . VAL A 1 298 ? 11.171 5.925 5.158 1.00 66.44 298 VAL A C 1
ATOM 2396 O O . VAL A 1 298 ? 10.830 5.426 6.231 1.00 66.44 298 VAL A O 1
ATOM 2399 N N . VAL A 1 299 ? 10.700 5.507 3.985 1.00 69.88 299 VAL A N 1
ATOM 2400 C CA . VAL A 1 299 ? 9.667 4.475 3.859 1.00 69.88 299 VAL A CA 1
ATOM 2401 C C . VAL A 1 299 ? 10.224 3.147 4.348 1.00 69.88 299 VAL A C 1
ATOM 2403 O O . VAL A 1 299 ? 9.581 2.464 5.144 1.00 69.88 299 VAL A O 1
ATOM 2406 N N . ARG A 1 300 ? 11.464 2.827 3.967 1.00 73.31 300 ARG A N 1
ATOM 2407 C CA . ARG A 1 300 ? 12.134 1.613 4.435 1.00 73.31 300 ARG A CA 1
ATOM 2408 C C . ARG A 1 300 ? 12.337 1.612 5.949 1.00 73.31 300 ARG A C 1
ATOM 2410 O O . ARG A 1 300 ? 12.153 0.578 6.580 1.00 73.31 300 ARG A O 1
ATOM 2417 N N . ASN A 1 301 ? 12.636 2.759 6.558 1.00 73.56 301 ASN A N 1
ATOM 2418 C CA . ASN A 1 301 ? 12.728 2.877 8.015 1.00 73.56 301 ASN A CA 1
ATOM 2419 C C . ASN A 1 301 ? 11.375 2.669 8.721 1.00 73.56 301 ASN A C 1
ATOM 2421 O O . ASN A 1 301 ? 11.331 2.024 9.769 1.00 73.56 301 ASN A O 1
ATOM 2425 N N . LEU A 1 302 ? 10.266 3.145 8.141 1.00 78.44 302 LEU A N 1
ATOM 2426 C CA . LEU A 1 302 ? 8.916 2.867 8.654 1.00 78.44 302 LEU A CA 1
ATOM 2427 C C . LEU A 1 302 ? 8.551 1.384 8.529 1.00 78.44 302 LEU A C 1
ATOM 2429 O O . LEU A 1 302 ? 8.002 0.803 9.469 1.00 78.44 302 LEU A O 1
ATOM 2433 N N . HIS A 1 303 ? 8.906 0.745 7.413 1.00 81.00 303 HIS A N 1
ATOM 2434 C CA . HIS A 1 303 ? 8.762 -0.702 7.256 1.00 81.00 303 HIS A CA 1
ATOM 2435 C C . HIS A 1 303 ? 9.636 -1.464 8.255 1.00 81.00 303 HIS A C 1
ATOM 2437 O O . HIS A 1 303 ? 9.201 -2.470 8.807 1.00 81.00 303 HIS A O 1
ATOM 2443 N N . ALA A 1 304 ? 10.835 -0.969 8.556 1.00 79.12 304 ALA A N 1
ATOM 2444 C CA . ALA A 1 304 ? 11.730 -1.585 9.523 1.00 79.12 304 ALA A CA 1
ATOM 2445 C C . ALA A 1 304 ? 11.170 -1.505 10.952 1.00 79.12 304 ALA A C 1
ATOM 2447 O O . ALA A 1 304 ? 11.115 -2.518 11.648 1.00 79.12 304 ALA A O 1
ATOM 2448 N N . ALA A 1 305 ? 10.627 -0.349 11.347 1.00 79.50 305 ALA A N 1
ATOM 2449 C CA . ALA A 1 305 ? 9.895 -0.204 12.604 1.00 79.50 305 ALA A CA 1
ATOM 2450 C C . ALA A 1 305 ? 8.674 -1.140 12.669 1.00 79.50 305 ALA A C 1
ATOM 2452 O O . ALA A 1 305 ? 8.444 -1.795 13.686 1.00 79.50 305 ALA A O 1
ATOM 2453 N N . SER A 1 306 ? 7.928 -1.252 11.567 1.00 83.81 306 SER A N 1
ATOM 2454 C CA . SER A 1 306 ? 6.778 -2.158 11.453 1.00 83.81 306 SER A CA 1
ATOM 2455 C C . SER A 1 306 ? 7.194 -3.622 11.571 1.00 83.81 306 SER A C 1
ATOM 2457 O O . SER A 1 306 ? 6.538 -4.387 12.265 1.00 83.81 306 SER A O 1
ATOM 2459 N N . THR A 1 307 ? 8.330 -3.989 10.979 1.00 84.06 307 THR A N 1
ATOM 2460 C CA . THR A 1 307 ? 8.938 -5.322 11.084 1.00 84.06 307 THR A CA 1
ATOM 2461 C C . THR A 1 307 ? 9.343 -5.632 12.522 1.00 84.06 307 THR A C 1
ATOM 2463 O O . THR A 1 307 ? 9.088 -6.727 13.015 1.00 84.06 307 THR A O 1
ATOM 2466 N N . GLY A 1 308 ? 9.934 -4.663 13.230 1.00 83.00 308 GLY A N 1
ATOM 2467 C CA . GLY A 1 308 ? 10.249 -4.806 14.650 1.00 83.00 308 GLY A CA 1
ATOM 2468 C C . GLY A 1 308 ? 9.004 -5.098 15.491 1.00 83.00 308 GLY A C 1
ATOM 2469 O O . GLY A 1 308 ? 9.037 -5.983 16.341 1.00 83.00 308 GLY A O 1
ATOM 2470 N N . LEU A 1 309 ? 7.888 -4.412 15.215 1.00 83.56 309 LEU A N 1
ATOM 2471 C CA . LEU A 1 309 ? 6.602 -4.692 15.865 1.00 83.56 309 LEU A CA 1
ATOM 2472 C C . LEU A 1 309 ? 6.033 -6.059 15.470 1.00 83.56 309 LEU A C 1
ATOM 2474 O O . LEU A 1 309 ? 5.553 -6.779 16.340 1.00 83.56 309 LEU A O 1
ATOM 2478 N N . ALA A 1 310 ? 6.106 -6.414 14.186 1.00 85.38 310 ALA A N 1
ATOM 2479 C CA . ALA A 1 310 ? 5.622 -7.679 13.642 1.00 85.38 310 ALA A CA 1
ATOM 2480 C C . ALA A 1 310 ? 6.308 -8.897 14.274 1.00 85.38 310 ALA A C 1
ATOM 2482 O O . ALA A 1 310 ? 5.656 -9.888 14.585 1.00 85.38 310 ALA A O 1
ATOM 2483 N N . LEU A 1 311 ? 7.621 -8.800 14.494 1.00 83.31 311 LEU A N 1
ATOM 2484 C CA . LEU A 1 311 ? 8.453 -9.861 15.069 1.00 83.31 311 LEU A CA 1
ATOM 2485 C C . LEU A 1 311 ? 8.572 -9.791 16.595 1.00 83.31 311 LEU A C 1
ATOM 2487 O O . LEU A 1 311 ? 9.349 -10.551 17.175 1.00 83.31 311 LEU A O 1
ATOM 2491 N N . GLU A 1 312 ? 7.898 -8.827 17.228 1.00 82.88 312 GLU A N 1
ATOM 2492 C CA . GLU A 1 312 ? 8.073 -8.481 18.645 1.00 82.88 312 GLU A CA 1
ATOM 2493 C C . GLU A 1 312 ? 9.552 -8.262 19.036 1.00 82.88 312 GLU A C 1
ATOM 2495 O O . GLU A 1 312 ? 9.949 -8.398 20.196 1.00 82.88 312 GLU A O 1
ATOM 2500 N N . ALA A 1 313 ? 10.384 -7.891 18.060 1.00 79.88 313 ALA A N 1
ATOM 2501 C CA . ALA A 1 313 ? 11.803 -7.658 18.246 1.00 79.88 313 ALA A CA 1
ATOM 2502 C C . ALA A 1 313 ? 12.016 -6.315 18.968 1.00 79.88 313 ALA A C 1
ATOM 2504 O O . ALA A 1 313 ? 11.302 -5.336 18.707 1.00 79.88 313 ALA A O 1
ATOM 2505 N N . PRO A 1 314 ? 13.013 -6.203 19.862 1.00 67.62 314 PRO A N 1
ATOM 2506 C CA . PRO A 1 314 ? 13.408 -4.933 20.446 1.00 67.62 314 PRO A CA 1
ATOM 2507 C C . PRO A 1 314 ? 14.036 -4.034 19.371 1.00 67.62 314 PRO A C 1
ATOM 2509 O O . PRO A 1 314 ? 15.249 -3.958 19.201 1.00 67.62 314 PRO A O 1
ATOM 2512 N N . TRP A 1 315 ? 13.173 -3.312 18.663 1.00 64.44 315 TRP A N 1
ATOM 2513 C CA . TRP A 1 315 ? 13.525 -2.186 17.805 1.00 64.44 315 TRP A CA 1
ATOM 2514 C C . TRP A 1 315 ? 14.244 -1.097 18.621 1.00 64.44 315 TRP A C 1
ATOM 2516 O O . TRP A 1 315 ? 13.924 -0.968 19.809 1.00 64.44 315 TRP A O 1
ATOM 2526 N N . PRO A 1 316 ? 15.175 -0.292 18.059 1.00 54.28 316 PRO A N 1
ATOM 2527 C CA . PRO A 1 316 ? 15.721 0.898 18.720 1.00 54.28 316 PRO A CA 1
ATOM 2528 C C . PRO A 1 316 ? 14.593 1.771 19.293 1.00 54.28 316 PRO A C 1
ATOM 2530 O O . PRO A 1 316 ? 13.898 2.517 18.608 1.00 54.28 316 PRO A O 1
ATOM 2533 N N . ARG A 1 317 ? 14.384 1.598 20.601 1.00 50.75 317 ARG A N 1
ATOM 2534 C CA . ARG A 1 317 ? 13.194 1.987 21.368 1.00 50.75 317 ARG A CA 1
ATOM 2535 C C . ARG A 1 317 ? 13.259 3.404 21.908 1.00 50.75 317 ARG A C 1
ATOM 2537 O O . ARG A 1 317 ? 12.525 3.749 22.834 1.00 50.75 317 ARG A O 1
ATOM 2544 N N . THR A 1 318 ? 14.109 4.265 21.371 1.00 53.81 318 THR A N 1
ATOM 2545 C CA . THR A 1 318 ? 13.978 5.680 21.693 1.00 53.81 318 THR A CA 1
ATOM 2546 C C . THR A 1 318 ? 12.812 6.215 20.870 1.00 53.81 318 THR A C 1
ATOM 2548 O O . THR A 1 318 ? 12.965 6.776 19.787 1.00 53.81 318 THR A O 1
ATOM 2551 N N . ALA A 1 319 ? 11.605 6.065 21.425 1.00 52.31 319 ALA A N 1
ATOM 2552 C CA . ALA A 1 319 ? 10.407 6.774 20.979 1.00 52.31 319 ALA A CA 1
ATOM 2553 C C . ALA A 1 319 ? 10.708 8.269 20.761 1.00 52.31 319 ALA A C 1
ATOM 2555 O O . ALA A 1 319 ? 10.157 8.870 19.851 1.00 52.31 319 ALA A O 1
ATOM 2556 N N . HIS A 1 320 ? 11.677 8.815 21.510 1.00 56.12 320 HIS A N 1
ATOM 2557 C CA . HIS A 1 320 ? 12.300 10.119 21.299 1.00 56.12 320 HIS A CA 1
ATOM 2558 C C . HIS A 1 320 ? 12.944 10.333 19.916 1.00 56.12 320 HIS A C 1
ATOM 2560 O O . HIS A 1 320 ? 12.698 11.355 19.292 1.00 56.12 320 HIS A O 1
ATOM 2566 N N . PHE A 1 321 ? 13.757 9.417 19.389 1.00 56.62 321 PHE A N 1
ATOM 2567 C CA . PHE A 1 321 ? 14.325 9.620 18.052 1.00 56.62 321 PHE A CA 1
ATOM 2568 C C . PHE A 1 321 ? 13.259 9.360 16.973 1.00 56.62 321 PHE A C 1
ATOM 2570 O O . PHE A 1 321 ? 13.217 10.064 15.964 1.00 56.62 321 PHE A O 1
ATOM 2577 N N . THR A 1 322 ? 12.337 8.419 17.222 1.00 56.22 322 THR A N 1
ATOM 2578 C CA . THR A 1 322 ? 11.215 8.109 16.312 1.00 56.22 322 THR A CA 1
ATOM 2579 C C . THR A 1 322 ? 10.364 9.365 16.155 1.00 56.22 322 THR A C 1
ATOM 2581 O O . THR A 1 322 ? 10.016 9.763 15.048 1.00 56.22 322 THR A O 1
ATOM 2584 N N . TYR A 1 323 ? 10.177 10.071 17.269 1.00 57.62 323 TYR A N 1
ATOM 2585 C CA . TYR A 1 323 ? 9.629 11.415 17.384 1.00 57.62 323 TYR A CA 1
ATOM 2586 C C . TYR A 1 323 ? 10.408 12.493 16.610 1.00 57.62 323 TYR A C 1
ATOM 2588 O O . TYR A 1 323 ? 9.769 13.315 15.963 1.00 57.62 323 TYR A O 1
ATOM 2596 N N . LEU A 1 324 ? 11.746 12.537 16.628 1.00 57.81 324 LEU A N 1
ATOM 2597 C CA . LEU A 1 324 ? 12.497 13.576 15.900 1.00 57.81 324 LEU A CA 1
ATOM 2598 C C . LEU A 1 324 ? 12.383 13.399 14.382 1.00 57.81 324 LEU A C 1
ATOM 2600 O O . LEU A 1 324 ? 12.192 14.383 13.664 1.00 57.81 324 LEU A O 1
ATOM 2604 N N . GLY A 1 325 ? 12.432 12.152 13.901 1.00 60.44 325 GLY A N 1
ATOM 2605 C CA . GLY A 1 325 ? 12.163 11.834 12.496 1.00 60.44 325 GLY A CA 1
ATOM 2606 C C . GLY A 1 325 ? 10.740 12.225 12.092 1.00 60.44 325 GLY A C 1
ATOM 2607 O O . GLY A 1 325 ? 10.537 12.898 11.084 1.00 60.44 325 GLY A O 1
ATOM 2608 N N . LEU A 1 326 ? 9.765 11.888 12.936 1.00 57.00 326 LEU A N 1
ATOM 2609 C CA . LEU A 1 326 ? 8.347 12.201 12.772 1.00 57.00 326 LEU A CA 1
ATOM 2610 C C . LEU A 1 326 ? 8.048 13.702 12.737 1.00 57.00 326 LEU A C 1
ATOM 2612 O O . LEU A 1 326 ? 7.343 14.176 11.852 1.00 57.00 326 LEU A O 1
ATOM 2616 N N . ILE A 1 327 ? 8.600 14.465 13.682 1.00 56.19 327 ILE A N 1
ATOM 2617 C CA . ILE A 1 327 ? 8.491 15.923 13.714 1.00 56.19 327 ILE A CA 1
ATOM 2618 C C . ILE A 1 327 ? 9.069 16.493 12.433 1.00 56.19 327 ILE A C 1
ATOM 2620 O O . ILE A 1 327 ? 8.367 17.224 11.753 1.00 56.19 327 ILE A O 1
ATOM 2624 N N . ARG A 1 328 ? 10.293 16.121 12.044 1.00 58.53 328 ARG A N 1
ATOM 2625 C CA . ARG A 1 328 ? 10.905 16.652 10.817 1.00 58.53 328 ARG A CA 1
ATOM 2626 C C . ARG A 1 328 ? 10.093 16.333 9.560 1.00 58.53 328 ARG A C 1
ATOM 2628 O O . ARG A 1 328 ? 10.058 17.162 8.657 1.00 58.53 328 ARG A O 1
ATOM 2635 N N . LEU A 1 329 ? 9.408 15.190 9.527 1.00 54.69 329 LEU A N 1
ATOM 2636 C CA . LEU A 1 329 ? 8.476 14.839 8.454 1.00 54.69 329 LEU A CA 1
ATOM 2637 C C . LEU A 1 329 ? 7.189 15.687 8.464 1.00 54.69 329 LEU A C 1
ATOM 2639 O O . LEU A 1 329 ? 6.677 16.013 7.401 1.00 54.69 329 LEU A O 1
ATOM 2643 N N . ILE A 1 330 ? 6.663 16.042 9.643 1.00 51.25 330 ILE A N 1
ATOM 2644 C CA . ILE A 1 330 ? 5.294 16.567 9.826 1.00 51.25 330 ILE A CA 1
ATOM 2645 C C . ILE A 1 330 ? 5.237 18.074 10.164 1.00 51.25 330 ILE A C 1
ATOM 2647 O O . ILE A 1 330 ? 4.197 18.714 10.001 1.00 51.25 330 ILE A O 1
ATOM 2651 N N . THR A 1 331 ? 6.316 18.689 10.661 1.00 47.12 331 THR A N 1
ATOM 2652 C CA . THR A 1 331 ? 6.309 20.100 11.111 1.00 47.12 331 THR A CA 1
ATOM 2653 C C . THR A 1 331 ? 6.323 21.137 9.999 1.00 47.12 331 THR A C 1
ATOM 2655 O O . THR A 1 331 ? 6.235 22.329 10.282 1.00 47.12 331 THR A O 1
ATOM 2658 N N . LEU A 1 332 ? 6.365 20.722 8.740 1.00 52.22 332 LEU A N 1
ATOM 2659 C CA . LEU A 1 332 ? 6.128 21.630 7.628 1.00 52.22 332 LEU A CA 1
ATOM 2660 C C . LEU A 1 332 ? 4.616 21.695 7.380 1.00 52.22 332 LEU A C 1
ATOM 2662 O O . LEU A 1 332 ? 4.045 20.962 6.577 1.00 52.22 332 LEU A O 1
ATOM 2666 N N . ASP A 1 333 ? 3.951 22.576 8.135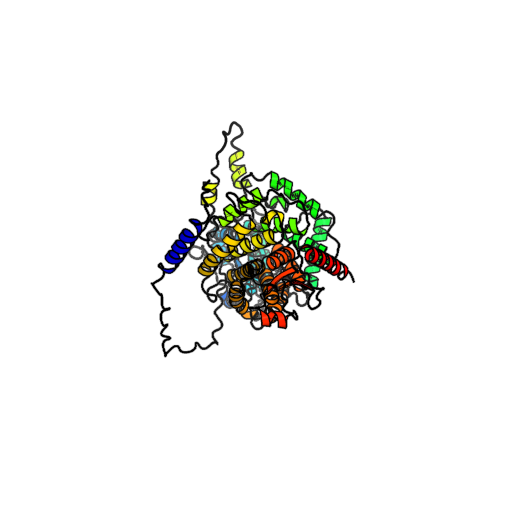 1.00 42.31 333 ASP A N 1
ATOM 2667 C CA . ASP A 1 333 ? 2.498 22.822 8.091 1.00 42.31 333 ASP A CA 1
ATOM 2668 C C . ASP A 1 333 ? 1.964 23.237 6.703 1.00 42.31 333 ASP A C 1
ATOM 2670 O O . ASP A 1 333 ? 0.751 23.297 6.503 1.00 42.31 333 ASP A O 1
ATOM 2674 N N . SER A 1 334 ? 2.832 23.495 5.722 1.00 45.97 334 SER A N 1
ATOM 2675 C CA . SER A 1 334 ? 2.446 23.758 4.333 1.00 45.97 334 SER A CA 1
ATOM 2676 C C . SER A 1 334 ? 1.962 22.510 3.576 1.00 45.97 334 SER A C 1
ATOM 2678 O O . SER A 1 334 ? 1.499 22.618 2.440 1.00 45.97 334 SER A O 1
ATOM 2680 N N . GLY A 1 335 ? 2.006 21.323 4.196 1.00 39.56 335 GLY A N 1
ATOM 2681 C CA . GLY A 1 335 ? 1.843 20.062 3.468 1.00 39.56 335 GLY A CA 1
ATOM 2682 C C . GLY A 1 335 ? 3.011 19.826 2.513 1.00 39.56 335 GLY A C 1
ATOM 2683 O O . GLY A 1 335 ? 2.846 19.112 1.526 1.00 39.56 335 GLY A O 1
ATOM 2684 N N . ASP A 1 336 ? 4.142 20.487 2.771 1.00 39.62 336 ASP A N 1
ATOM 2685 C CA . ASP A 1 336 ? 5.359 20.329 2.002 1.00 39.62 336 ASP A CA 1
ATOM 2686 C C . ASP A 1 336 ? 6.261 19.393 2.795 1.00 39.62 336 ASP A C 1
ATOM 2688 O O . ASP A 1 336 ? 6.837 19.794 3.806 1.00 39.62 336 ASP A O 1
ATOM 2692 N N . PHE A 1 337 ? 6.390 18.132 2.393 1.00 45.47 337 PHE A N 1
ATOM 2693 C CA . PHE A 1 337 ? 7.393 17.276 3.022 1.00 45.47 337 PHE A CA 1
ATOM 2694 C C . PHE A 1 337 ? 8.761 17.814 2.590 1.00 45.47 337 PHE A C 1
ATOM 2696 O O . PHE A 1 337 ? 9.182 17.679 1.444 1.00 45.47 337 PHE A O 1
ATOM 2703 N N . GLY A 1 338 ? 9.461 18.476 3.511 1.00 35.38 338 GLY A N 1
ATOM 2704 C CA . GLY A 1 338 ? 10.778 19.083 3.280 1.00 35.38 338 GLY A CA 1
ATOM 2705 C C . GLY A 1 338 ? 11.918 18.083 3.137 1.00 35.38 338 GLY A C 1
ATOM 2706 O O . GLY A 1 338 ? 13.069 18.487 3.022 1.00 35.38 338 GLY A O 1
ATOM 2707 N N . GLY A 1 339 ? 11.616 16.792 3.115 1.00 34.44 339 GLY A N 1
ATOM 2708 C CA . GLY A 1 339 ? 12.503 15.781 2.581 1.00 34.44 339 GLY A CA 1
ATOM 2709 C C . GLY A 1 339 ? 11.793 15.145 1.406 1.00 34.44 339 GLY A C 1
ATOM 2710 O O . GLY A 1 339 ? 10.823 14.418 1.605 1.00 34.44 339 GLY A O 1
ATOM 2711 N N . GLY A 1 340 ? 12.295 15.360 0.189 1.00 33.97 340 GLY A N 1
ATOM 2712 C CA . GLY A 1 340 ? 12.117 14.301 -0.795 1.00 33.97 340 GLY A CA 1
ATOM 2713 C C . GLY A 1 340 ? 12.626 13.002 -0.196 1.00 33.97 340 GLY A C 1
ATOM 2714 O O . GLY A 1 340 ? 13.515 13.020 0.659 1.00 33.97 340 GLY A O 1
ATOM 2715 N N . ILE A 1 341 ? 12.111 11.881 -0.688 1.00 37.47 341 ILE A N 1
ATOM 2716 C CA . ILE A 1 341 ? 12.906 10.656 -0.728 1.00 37.47 341 ILE A CA 1
ATOM 2717 C C . ILE A 1 341 ? 14.265 11.106 -1.288 1.00 37.47 341 ILE A C 1
ATOM 2719 O O . ILE A 1 341 ? 14.288 11.593 -2.423 1.00 37.47 341 ILE A O 1
ATOM 2723 N N . PRO A 1 342 ? 15.361 11.117 -0.506 1.00 36.62 342 PRO A N 1
ATOM 2724 C CA . PRO A 1 342 ? 16.636 11.543 -1.041 1.00 36.62 342 PRO A CA 1
ATOM 2725 C C . PRO A 1 342 ? 16.962 10.508 -2.107 1.00 36.62 342 PRO A C 1
ATOM 2727 O O . PRO A 1 342 ? 17.259 9.361 -1.774 1.00 36.62 342 PRO A O 1
ATOM 2730 N N . HIS A 1 343 ? 16.828 10.869 -3.384 1.00 35.41 343 HIS A N 1
ATOM 2731 C CA . HIS A 1 343 ? 17.357 10.040 -4.453 1.00 35.41 343 HIS A CA 1
ATOM 2732 C C . HIS A 1 343 ? 18.818 9.776 -4.101 1.00 35.41 343 HIS A C 1
ATOM 2734 O O . HIS A 1 343 ? 19.577 10.719 -3.891 1.00 35.41 343 HIS A O 1
ATOM 2740 N N . TYR A 1 3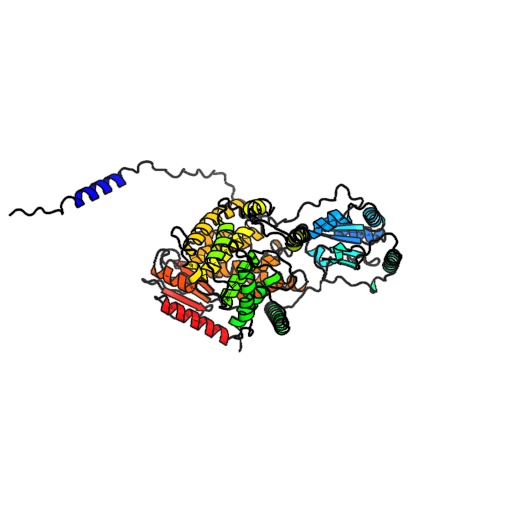44 ? 19.124 8.492 -3.911 1.00 36.03 344 TYR A N 1
ATOM 2741 C CA . TYR A 1 344 ? 20.429 7.873 -3.722 1.00 36.03 344 TYR A CA 1
ATOM 2742 C C . TYR A 1 344 ? 21.627 8.837 -3.675 1.00 36.03 344 TYR A C 1
ATOM 2744 O O . TYR A 1 344 ? 22.435 8.890 -4.598 1.00 36.03 344 TYR A O 1
ATOM 2752 N N . TYR A 1 345 ? 21.794 9.577 -2.578 1.00 37.09 345 TYR A N 1
ATOM 2753 C CA . TYR A 1 345 ? 23.070 10.233 -2.323 1.00 37.09 345 TYR A CA 1
ATOM 2754 C C . TYR A 1 345 ? 24.014 9.191 -1.748 1.00 37.09 345 TYR A C 1
ATOM 2756 O O . TYR A 1 345 ? 23.887 8.822 -0.585 1.00 37.09 345 TYR A O 1
ATOM 2764 N N . ASP A 1 346 ? 24.965 8.718 -2.553 1.00 38.03 346 ASP A N 1
ATOM 2765 C CA . ASP A 1 346 ? 26.121 8.001 -2.030 1.00 38.03 346 ASP A CA 1
ATOM 2766 C C . ASP A 1 346 ? 26.893 8.941 -1.096 1.00 38.03 346 ASP A C 1
ATOM 2768 O O . ASP A 1 346 ? 27.713 9.761 -1.522 1.00 38.03 346 ASP A O 1
ATOM 2772 N N . ILE A 1 347 ? 26.605 8.844 0.204 1.00 39.16 347 ILE A N 1
ATOM 2773 C CA . ILE A 1 347 ? 27.263 9.647 1.232 1.00 39.16 347 ILE A CA 1
ATOM 2774 C C . ILE A 1 347 ? 28.780 9.398 1.195 1.00 39.16 347 ILE A C 1
ATOM 2776 O O . ILE A 1 347 ? 29.530 10.319 1.514 1.00 39.16 347 ILE A O 1
ATOM 2780 N N . ARG A 1 348 ? 29.270 8.239 0.709 1.00 37.62 348 ARG A N 1
ATOM 2781 C CA . ARG A 1 348 ? 30.717 7.977 0.615 1.00 37.62 348 ARG A CA 1
ATOM 2782 C C . ARG A 1 348 ? 31.413 8.881 -0.395 1.00 37.62 348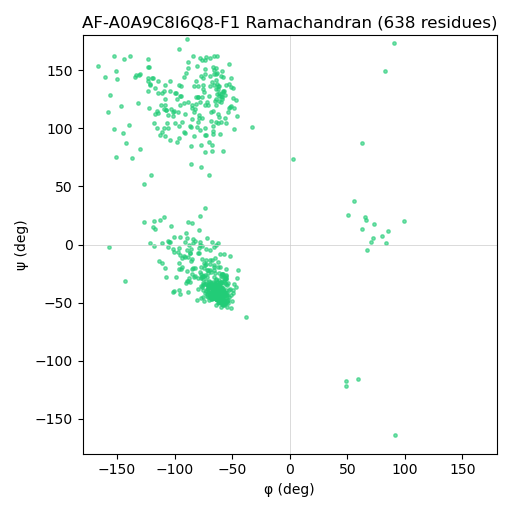 ARG A C 1
ATOM 2784 O O . ARG A 1 348 ? 32.531 9.299 -0.113 1.00 37.62 348 ARG A O 1
ATOM 2791 N N . GLY A 1 349 ? 30.785 9.233 -1.518 1.00 39.31 349 GLY A N 1
ATOM 2792 C CA . GLY A 1 349 ? 31.394 10.122 -2.515 1.00 39.31 349 GLY A CA 1
ATOM 2793 C C . GLY A 1 349 ? 31.664 11.524 -1.961 1.00 39.31 349 GLY A C 1
ATOM 2794 O O . GLY A 1 349 ? 32.725 12.100 -2.190 1.00 39.31 349 GLY A O 1
ATOM 2795 N N . THR A 1 350 ? 30.737 12.046 -1.158 1.00 40.72 350 THR A N 1
ATOM 2796 C CA . THR A 1 350 ? 30.826 13.398 -0.586 1.00 40.72 350 THR A CA 1
ATOM 2797 C C . THR A 1 350 ? 31.596 13.435 0.739 1.00 40.72 350 THR A C 1
ATOM 2799 O O . THR A 1 350 ? 32.228 14.450 1.038 1.00 40.72 350 THR A O 1
ATOM 2802 N N . PHE A 1 351 ? 31.582 12.346 1.521 1.00 36.81 351 PHE A N 1
ATOM 2803 C CA . PHE A 1 351 ? 32.372 12.228 2.753 1.00 36.81 351 PHE A CA 1
ATOM 2804 C C . PHE A 1 351 ? 33.836 11.859 2.481 1.00 36.81 351 PHE A C 1
ATOM 2806 O O . PHE A 1 351 ? 34.725 12.543 2.984 1.00 36.81 351 PHE A O 1
ATOM 2813 N N . ASN A 1 352 ? 34.127 10.853 1.648 1.00 36.16 352 ASN A N 1
ATOM 2814 C CA . ASN A 1 352 ? 35.515 10.419 1.430 1.00 36.16 352 ASN A CA 1
ATOM 2815 C C . ASN A 1 352 ? 36.314 11.426 0.592 1.00 36.16 352 ASN A C 1
ATOM 2817 O O . ASN A 1 352 ? 37.477 11.675 0.897 1.00 36.16 352 ASN A O 1
ATOM 2821 N N . ALA A 1 353 ? 35.688 12.118 -0.370 1.00 35.47 353 ALA A N 1
ATOM 2822 C CA . ALA A 1 353 ? 36.372 13.164 -1.140 1.00 35.47 353 ALA A CA 1
ATOM 2823 C C . ALA A 1 353 ? 36.795 14.389 -0.299 1.00 35.47 353 ALA A C 1
ATOM 2825 O O . ALA A 1 353 ? 37.554 15.227 -0.786 1.00 35.47 353 ALA A O 1
ATOM 2826 N N . ARG A 1 354 ? 36.321 14.520 0.951 1.00 35.78 354 ARG A N 1
ATOM 2827 C CA . ARG A 1 354 ? 36.716 15.604 1.868 1.00 35.78 354 ARG A CA 1
ATOM 2828 C C . ARG A 1 354 ? 37.565 15.166 3.058 1.00 35.78 354 ARG A C 1
ATOM 2830 O O . ARG A 1 354 ? 38.193 16.038 3.654 1.00 35.78 354 ARG A O 1
ATOM 2837 N N . PHE A 1 355 ? 37.619 13.876 3.383 1.00 36.66 355 PHE A N 1
ATOM 2838 C CA . PHE A 1 355 ? 38.418 13.379 4.509 1.00 36.66 355 PHE A CA 1
ATOM 2839 C C . PHE A 1 355 ? 39.818 12.890 4.123 1.00 36.66 355 PHE A C 1
ATOM 2841 O O . PHE A 1 355 ? 40.711 12.987 4.957 1.00 36.66 355 PHE A O 1
ATOM 2848 N N . ASP A 1 356 ? 40.077 12.543 2.857 1.00 36.59 356 ASP A N 1
ATOM 2849 C CA . ASP A 1 356 ? 41.442 12.212 2.393 1.00 36.59 356 ASP A CA 1
ATOM 2850 C C . ASP A 1 356 ? 42.415 13.420 2.395 1.00 36.59 356 ASP A C 1
ATOM 2852 O O . ASP A 1 356 ? 43.578 13.292 2.013 1.00 36.59 356 ASP A O 1
ATOM 2856 N N . TYR A 1 357 ? 41.967 14.604 2.837 1.00 36.25 357 TYR A N 1
ATOM 2857 C CA . TYR A 1 357 ? 42.773 15.830 2.903 1.00 36.25 357 TYR A CA 1
ATOM 2858 C C . TYR A 1 357 ? 42.910 16.464 4.295 1.00 36.25 357 TYR A C 1
ATOM 2860 O O . TYR A 1 357 ? 43.542 17.516 4.402 1.00 36.25 357 TYR A O 1
ATOM 2868 N N . LEU A 1 358 ? 42.345 15.883 5.359 1.00 36.97 358 LEU A N 1
ATOM 2869 C CA . LEU A 1 358 ? 42.318 16.524 6.681 1.00 36.97 358 LEU A CA 1
ATOM 2870 C C . LEU A 1 358 ? 42.639 15.525 7.794 1.00 36.97 358 LEU A C 1
ATOM 2872 O O . LEU A 1 358 ? 41.759 15.108 8.540 1.00 36.97 358 LEU A O 1
ATOM 2876 N N . ASP A 1 359 ? 43.920 15.172 7.889 1.00 38.22 359 ASP A N 1
ATOM 2877 C CA . ASP A 1 359 ? 44.451 14.252 8.903 1.00 38.22 359 ASP A CA 1
ATOM 2878 C C . ASP A 1 359 ? 45.033 14.961 10.140 1.00 38.22 359 ASP A C 1
ATOM 2880 O O . ASP A 1 359 ? 45.574 14.303 11.013 1.00 38.22 359 ASP A O 1
ATOM 2884 N N . ASP A 1 360 ? 44.907 16.285 10.282 1.00 42.34 360 ASP A N 1
ATOM 2885 C CA . ASP A 1 360 ? 45.343 16.976 11.501 1.00 42.34 360 ASP A CA 1
ATOM 2886 C C . ASP A 1 360 ? 44.435 18.181 11.812 1.00 42.34 360 ASP A C 1
ATOM 2888 O O . ASP A 1 360 ? 44.335 19.130 11.038 1.00 42.34 360 ASP A O 1
ATOM 2892 N N . GLU A 1 361 ? 43.787 18.120 12.980 1.00 45.41 361 GLU A N 1
ATOM 2893 C CA . GLU A 1 361 ? 43.030 19.189 13.655 1.00 45.41 361 GLU A CA 1
ATOM 2894 C C . GLU A 1 361 ? 41.786 19.744 12.931 1.00 45.41 361 GLU A C 1
ATOM 2896 O O . GLU A 1 361 ? 41.809 20.803 12.303 1.00 45.41 361 GLU A O 1
ATOM 2901 N N . VAL A 1 362 ? 40.628 19.103 13.140 1.00 35.38 362 VAL A N 1
ATOM 2902 C CA . VAL A 1 362 ? 39.327 19.721 12.835 1.00 35.38 362 VAL A CA 1
ATOM 2903 C C . VAL A 1 362 ? 38.650 20.196 14.133 1.00 35.38 362 VAL A C 1
ATOM 2905 O O . VAL A 1 362 ? 38.326 19.369 14.990 1.00 35.38 362 VAL A O 1
ATOM 2908 N N . PRO A 1 363 ? 38.420 21.513 14.312 1.00 36.91 363 PRO A N 1
ATOM 2909 C CA . PRO A 1 363 ? 37.564 22.034 15.373 1.00 36.91 363 PRO A CA 1
ATOM 2910 C C . PRO A 1 363 ? 36.121 21.589 15.120 1.00 36.91 363 PRO A C 1
ATOM 2912 O O . PRO A 1 363 ? 35.715 21.486 13.966 1.00 36.91 363 PRO A O 1
ATOM 2915 N N . SER A 1 364 ? 35.361 21.339 16.191 1.00 36.66 364 SER A N 1
ATOM 2916 C CA . SER A 1 364 ? 33.937 20.968 16.175 1.00 36.66 364 SER A CA 1
ATOM 2917 C C . SER A 1 364 ? 33.181 21.621 15.011 1.00 36.66 364 SER A C 1
ATOM 2919 O O . SER A 1 364 ? 32.865 22.812 15.052 1.00 36.66 364 SER A O 1
ATOM 2921 N N . LEU A 1 365 ? 32.933 20.851 13.951 1.00 35.91 365 LEU A N 1
ATOM 2922 C CA . LEU A 1 365 ? 32.118 21.287 12.829 1.00 35.91 365 LEU A CA 1
ATOM 2923 C C . LEU A 1 365 ? 30.666 21.285 13.302 1.00 35.91 365 LEU A C 1
ATOM 2925 O O . LEU A 1 365 ? 29.984 20.265 13.233 1.00 35.91 365 LEU A O 1
ATOM 2929 N N . ASP A 1 366 ? 30.208 22.449 13.763 1.00 39.88 366 ASP A N 1
ATOM 2930 C CA . ASP A 1 366 ? 28.806 22.859 13.695 1.00 39.88 366 ASP A CA 1
ATOM 2931 C C . ASP A 1 366 ? 28.403 22.838 12.214 1.00 39.88 366 ASP A C 1
ATOM 2933 O O . ASP A 1 366 ? 28.458 23.846 11.507 1.00 39.88 366 ASP A O 1
ATOM 2937 N N . PHE A 1 367 ? 28.088 21.654 11.697 1.00 37.81 367 PHE A N 1
ATOM 2938 C CA . PHE A 1 367 ? 27.484 21.509 10.384 1.00 37.81 367 PHE A CA 1
ATOM 2939 C C . PHE A 1 367 ? 26.000 21.845 10.559 1.00 37.81 367 PHE A C 1
ATOM 2941 O O . PHE A 1 367 ? 25.292 21.088 11.225 1.00 37.81 367 PHE A O 1
ATOM 2948 N N . PRO A 1 368 ? 25.489 22.961 10.006 1.00 43.91 368 PRO A N 1
ATOM 2949 C CA . PRO A 1 368 ? 24.076 23.268 10.115 1.00 43.91 368 PRO A CA 1
ATOM 2950 C C . PRO A 1 368 ? 23.335 22.301 9.194 1.00 43.91 368 PRO A C 1
ATOM 2952 O O . PRO A 1 368 ? 23.210 22.537 7.991 1.00 43.91 368 PRO A O 1
ATOM 2955 N N . VAL A 1 369 ? 22.867 21.190 9.763 1.00 42.03 369 VAL A N 1
ATOM 2956 C CA . VAL A 1 369 ? 22.007 20.195 9.101 1.00 42.03 369 VAL A CA 1
ATOM 2957 C C . VAL A 1 369 ? 20.835 20.890 8.397 1.00 42.03 369 VAL A C 1
ATOM 2959 O O . VAL A 1 369 ? 20.451 20.507 7.296 1.00 42.03 369 VAL A O 1
ATOM 2962 N N . GLU A 1 370 ? 20.350 21.986 8.979 1.00 41.47 370 GLU A N 1
ATOM 2963 C CA . GLU A 1 370 ? 19.325 22.879 8.429 1.00 41.47 370 GLU A CA 1
ATOM 2964 C C . GLU A 1 370 ? 19.678 23.399 7.024 1.00 41.47 370 GLU A C 1
ATOM 2966 O O . GLU A 1 370 ? 18.851 23.341 6.119 1.00 41.47 370 GLU A O 1
ATOM 2971 N N . ARG A 1 371 ? 20.930 23.809 6.790 1.00 42.41 371 ARG A N 1
ATOM 2972 C CA . ARG A 1 371 ? 21.374 24.390 5.511 1.00 42.41 371 ARG A CA 1
ATOM 2973 C C . ARG A 1 371 ? 21.600 23.343 4.418 1.00 42.41 371 ARG A C 1
ATOM 2975 O O . ARG A 1 371 ? 21.544 23.669 3.237 1.00 42.41 371 ARG A O 1
ATOM 2982 N N . PHE A 1 372 ? 21.885 22.099 4.807 1.00 39.91 372 PHE A N 1
ATOM 2983 C CA . PHE A 1 372 ? 22.030 20.971 3.882 1.00 39.91 372 PHE A CA 1
ATOM 2984 C C . PHE A 1 372 ? 20.657 20.426 3.462 1.00 39.91 372 PHE A C 1
ATOM 2986 O O . PHE A 1 372 ? 20.434 20.146 2.289 1.00 39.91 372 PHE A O 1
ATOM 2993 N N . MET A 1 373 ? 19.701 20.376 4.396 1.00 37.41 373 MET A N 1
ATOM 2994 C CA . MET A 1 373 ? 18.307 19.987 4.136 1.00 37.41 373 MET A CA 1
ATOM 2995 C C . MET A 1 373 ? 17.583 20.992 3.224 1.00 37.41 373 MET A C 1
ATOM 2997 O O . MET A 1 373 ? 16.806 20.590 2.359 1.00 37.41 373 MET A O 1
ATOM 3001 N N . GLU A 1 374 ? 17.894 22.291 3.332 1.00 38.19 374 GLU A N 1
ATOM 3002 C CA . GLU A 1 374 ? 17.388 23.325 2.412 1.00 38.19 374 GLU A CA 1
ATOM 3003 C C . GLU A 1 374 ? 17.749 23.064 0.938 1.00 38.19 374 GLU A C 1
ATOM 3005 O O . GLU A 1 374 ? 17.022 23.518 0.048 1.00 38.19 374 GLU A O 1
ATOM 3010 N N . GLN A 1 375 ? 18.832 22.322 0.676 1.00 33.19 375 GLN A N 1
ATOM 3011 C CA . GLN A 1 375 ? 19.385 22.081 -0.659 1.00 33.19 375 GLN A CA 1
ATOM 3012 C C . GLN A 1 375 ? 18.954 20.758 -1.298 1.00 33.19 375 GLN A C 1
ATOM 3014 O O . GLN A 1 375 ? 19.264 20.565 -2.469 1.00 33.19 375 GLN A O 1
ATOM 3019 N N . ILE A 1 376 ? 18.245 19.867 -0.591 1.00 36.12 376 ILE A N 1
ATOM 3020 C CA . ILE A 1 376 ? 17.764 18.604 -1.174 1.00 36.12 376 ILE A CA 1
ATOM 3021 C C . ILE A 1 376 ? 16.547 18.921 -2.062 1.00 36.12 376 ILE A C 1
ATOM 3023 O O . ILE A 1 376 ? 15.481 19.270 -1.534 1.00 36.12 376 ILE A O 1
ATOM 3027 N N . PRO A 1 377 ? 16.665 18.826 -3.400 1.00 33.06 377 PRO A N 1
ATOM 3028 C CA . PRO A 1 377 ? 15.583 19.122 -4.323 1.00 33.06 377 PRO A CA 1
ATOM 3029 C C . PRO A 1 377 ? 14.729 17.861 -4.477 1.00 33.06 377 PRO A C 1
ATOM 3031 O O . PRO A 1 377 ? 14.747 17.185 -5.497 1.00 33.06 377 PRO A O 1
ATOM 3034 N N . GLY A 1 378 ? 14.020 17.504 -3.411 1.00 35.50 378 GLY A N 1
ATOM 3035 C CA . GLY A 1 378 ? 12.913 16.561 -3.493 1.00 35.50 378 GLY A CA 1
ATOM 3036 C C . GLY A 1 378 ? 11.646 17.255 -3.985 1.00 35.50 378 GLY A C 1
ATOM 3037 O O . GLY A 1 378 ? 11.505 18.455 -3.733 1.00 35.50 378 GLY A O 1
ATOM 3038 N N . PRO A 1 379 ? 10.698 16.555 -4.632 1.00 42.41 379 PRO A N 1
ATOM 3039 C CA . PRO A 1 379 ? 9.385 17.119 -4.901 1.00 42.41 379 PRO A CA 1
ATOM 3040 C C . PRO A 1 379 ? 8.670 17.319 -3.561 1.00 42.41 379 PRO A C 1
ATOM 3042 O O . PRO A 1 379 ? 8.068 16.407 -2.996 1.00 42.41 379 PRO A O 1
ATOM 3045 N N . ARG A 1 380 ? 8.782 18.541 -3.035 1.00 48.56 380 ARG A N 1
ATOM 3046 C CA . ARG A 1 380 ? 8.202 18.973 -1.759 1.00 48.56 380 ARG A CA 1
ATOM 3047 C C . ARG A 1 380 ? 6.664 18.850 -1.742 1.00 48.56 380 ARG A C 1
ATOM 3049 O O . ARG A 1 380 ? 6.090 18.909 -0.671 1.00 48.56 380 ARG A O 1
ATOM 3056 N N . ASP A 1 381 ? 6.021 18.550 -2.876 1.00 56.25 381 ASP A N 1
ATOM 3057 C CA . ASP A 1 381 ? 4.567 18.528 -3.100 1.00 56.25 381 ASP A CA 1
ATOM 3058 C C . ASP A 1 381 ? 4.040 17.203 -3.697 1.00 56.25 381 ASP A C 1
ATOM 3060 O O . ASP A 1 381 ? 3.356 17.206 -4.718 1.00 56.25 381 ASP A O 1
ATOM 3064 N N . THR A 1 382 ? 4.358 16.045 -3.109 1.00 71.19 382 THR A N 1
ATOM 3065 C CA . THR A 1 382 ? 3.876 14.755 -3.657 1.00 71.19 382 THR A CA 1
ATOM 3066 C C . THR A 1 382 ? 2.813 14.126 -2.758 1.00 71.19 382 THR A C 1
ATOM 3068 O O . THR A 1 382 ? 3.153 13.537 -1.730 1.00 71.19 382 THR A O 1
ATOM 3071 N N . VAL A 1 383 ? 1.533 14.273 -3.119 1.00 81.81 383 VAL A N 1
ATOM 3072 C CA . VAL A 1 383 ? 0.377 13.867 -2.295 1.00 81.81 383 VAL A CA 1
ATOM 3073 C C . VAL A 1 383 ? 0.465 12.401 -1.865 1.00 81.81 383 VAL A C 1
ATOM 3075 O O . VAL A 1 383 ? 0.419 12.133 -0.665 1.00 81.81 383 VAL A O 1
ATOM 3078 N N . TRP A 1 384 ? 0.703 11.469 -2.789 1.00 83.69 384 TRP A N 1
ATOM 3079 C CA . TRP A 1 384 ? 0.849 10.046 -2.473 1.00 83.69 384 TRP A CA 1
ATOM 3080 C C . TRP A 1 384 ? 1.975 9.762 -1.462 1.00 83.69 384 TRP A C 1
ATOM 3082 O O . TRP A 1 384 ? 1.776 9.035 -0.490 1.00 83.69 384 TRP A O 1
ATOM 3092 N N . ALA A 1 385 ? 3.125 10.424 -1.648 1.00 78.19 385 ALA A N 1
ATOM 3093 C CA . ALA A 1 385 ? 4.257 10.564 -0.725 1.00 78.19 385 ALA A CA 1
ATOM 3094 C C . ALA A 1 385 ? 3.826 10.713 0.734 1.00 78.19 385 ALA A C 1
ATOM 3096 O O . ALA A 1 385 ? 4.119 9.925 1.640 1.00 78.19 385 ALA A O 1
ATOM 3097 N N . ASN A 1 386 ? 3.107 11.811 0.910 1.00 78.75 386 ASN A N 1
ATOM 3098 C CA . ASN A 1 386 ? 2.652 12.318 2.183 1.00 78.75 386 ASN A CA 1
ATOM 3099 C C . ASN A 1 386 ? 1.605 11.383 2.797 1.00 78.75 386 ASN A C 1
ATOM 3101 O O . ASN A 1 386 ? 1.682 11.055 3.983 1.00 78.75 386 ASN A O 1
ATOM 3105 N N . ALA A 1 387 ? 0.633 10.967 1.981 1.00 88.50 387 ALA A N 1
ATOM 3106 C CA . ALA A 1 387 ? -0.480 10.138 2.410 1.00 88.50 387 ALA A CA 1
ATOM 3107 C C . ALA A 1 387 ? 0.009 8.764 2.878 1.00 88.50 387 ALA A C 1
ATOM 3109 O O . ALA A 1 387 ? -0.301 8.352 3.995 1.00 88.50 387 ALA A O 1
ATOM 3110 N N . ARG A 1 388 ? 0.899 8.133 2.100 1.00 88.06 388 ARG A N 1
ATOM 3111 C CA . ARG A 1 388 ? 1.562 6.875 2.458 1.00 88.06 388 ARG A CA 1
ATOM 3112 C C . ARG A 1 388 ? 2.313 6.988 3.781 1.00 88.06 388 ARG A C 1
ATOM 3114 O O . ARG A 1 388 ? 2.150 6.143 4.659 1.00 88.06 388 ARG A O 1
ATOM 3121 N N . ALA A 1 389 ? 3.148 8.015 3.941 1.00 81.69 389 ALA A N 1
ATOM 3122 C CA . ALA A 1 389 ? 3.934 8.191 5.160 1.00 81.69 389 ALA A CA 1
ATOM 3123 C C . ALA A 1 389 ? 3.036 8.386 6.394 1.00 81.69 389 ALA A C 1
ATOM 3125 O O . ALA A 1 389 ? 3.277 7.771 7.433 1.00 81.69 389 ALA A O 1
ATOM 3126 N N . LEU A 1 390 ? 1.986 9.207 6.281 1.00 85.69 390 LEU A N 1
ATOM 3127 C CA . LEU A 1 390 ? 1.019 9.416 7.360 1.00 85.69 390 LEU A CA 1
ATOM 3128 C C . LEU A 1 390 ? 0.253 8.135 7.703 1.00 85.69 390 LEU A C 1
ATOM 3130 O O . LEU A 1 390 ? 0.141 7.815 8.884 1.00 85.69 390 LEU A O 1
ATOM 3134 N N . ALA A 1 391 ? -0.212 7.383 6.702 1.00 92.12 391 ALA A N 1
ATOM 3135 C CA . ALA A 1 391 ? -0.880 6.097 6.896 1.00 92.12 391 ALA A CA 1
ATOM 3136 C C . ALA A 1 391 ? 0.010 5.118 7.685 1.00 92.12 391 ALA A C 1
ATOM 3138 O O . ALA A 1 391 ? -0.414 4.553 8.693 1.00 92.12 391 ALA A O 1
ATOM 3139 N N . TRP A 1 392 ? 1.291 5.001 7.320 1.00 88.25 392 TRP A N 1
ATOM 3140 C CA . TRP A 1 392 ? 2.255 4.179 8.061 1.00 88.25 392 TRP A CA 1
ATOM 3141 C C . TRP A 1 392 ? 2.481 4.644 9.502 1.00 88.25 392 TRP A C 1
ATOM 3143 O O . TRP A 1 392 ? 2.580 3.818 10.409 1.00 88.25 392 TRP A O 1
ATOM 3153 N N . TRP A 1 393 ? 2.523 5.951 9.751 1.00 86.44 393 TRP A N 1
ATOM 3154 C CA . TRP A 1 393 ? 2.630 6.463 11.116 1.00 86.44 393 TRP A CA 1
ATOM 3155 C C . TRP A 1 393 ? 1.403 6.153 11.967 1.00 86.44 393 TRP A C 1
ATOM 3157 O O . TRP A 1 393 ? 1.549 5.780 13.133 1.00 86.44 393 TRP A O 1
ATOM 3167 N N . LEU A 1 394 ? 0.208 6.265 11.386 1.00 91.12 394 LEU A N 1
ATOM 3168 C CA . LEU A 1 394 ? -1.031 5.875 12.052 1.00 91.12 394 LEU A CA 1
ATOM 3169 C C . LEU A 1 394 ? -0.991 4.384 12.411 1.00 91.12 394 LEU A C 1
ATOM 3171 O O . LEU A 1 394 ? -1.263 4.042 13.560 1.00 91.12 394 LEU A O 1
ATOM 3175 N N . ARG A 1 395 ? -0.538 3.512 11.500 1.00 92.00 395 ARG A N 1
ATOM 3176 C CA . ARG A 1 395 ? -0.325 2.079 11.777 1.00 92.00 395 ARG A CA 1
ATOM 3177 C C . ARG A 1 395 ? 0.627 1.829 12.939 1.00 92.00 395 ARG A C 1
ATOM 3179 O O . ARG A 1 395 ? 0.269 1.112 13.868 1.00 92.00 395 ARG A O 1
ATOM 3186 N N . LEU A 1 396 ? 1.804 2.456 12.942 1.00 87.56 396 LEU A N 1
ATOM 3187 C CA . LEU A 1 396 ? 2.787 2.286 14.018 1.00 87.56 396 LEU A CA 1
ATOM 3188 C C . LEU A 1 396 ? 2.217 2.678 15.388 1.00 87.56 396 LEU A C 1
ATOM 3190 O O . LEU A 1 396 ? 2.411 1.961 16.371 1.00 87.56 396 LEU A O 1
ATOM 3194 N N . VAL A 1 397 ? 1.483 3.792 15.453 1.00 87.75 397 VAL A N 1
ATOM 3195 C CA . VAL A 1 397 ? 0.813 4.248 16.679 1.00 87.75 397 VAL A CA 1
ATOM 3196 C C . VAL A 1 397 ? -0.307 3.286 17.095 1.00 87.75 397 VAL A C 1
ATOM 3198 O O . VAL A 1 397 ? -0.438 2.996 18.282 1.00 87.75 397 VAL A O 1
ATOM 3201 N N . LYS A 1 398 ? -1.091 2.757 16.146 1.00 91.06 398 LYS A N 1
ATOM 3202 C CA . LYS A 1 398 ? -2.138 1.751 16.409 1.00 91.06 398 LYS A CA 1
ATOM 3203 C C . LYS A 1 398 ? -1.550 0.466 16.986 1.00 91.06 398 LYS A C 1
ATOM 3205 O O . LYS A 1 398 ? -2.035 -0.047 17.994 1.00 91.06 398 LYS A O 1
ATOM 3210 N N . TRP A 1 399 ? -0.484 -0.034 16.370 1.00 90.12 399 TRP A N 1
ATOM 3211 C CA . TRP A 1 399 ? 0.111 -1.319 16.719 1.00 90.12 399 TRP A CA 1
ATOM 3212 C C . TRP A 1 399 ? 0.946 -1.268 18.001 1.00 90.12 399 TRP A C 1
ATOM 3214 O O . TRP A 1 399 ? 1.024 -2.280 18.698 1.00 90.12 399 TRP A O 1
ATOM 3224 N N . SER A 1 400 ? 1.528 -0.111 18.345 1.00 86.62 400 SER A N 1
ATOM 3225 C CA . SER A 1 400 ? 2.418 0.057 19.500 1.00 86.62 400 SER A CA 1
ATOM 3226 C C . SER A 1 400 ? 1.842 0.991 20.576 1.00 86.62 400 SER A C 1
ATOM 3228 O O . SER A 1 400 ? 1.976 2.215 20.480 1.00 86.62 400 SER A O 1
ATOM 3230 N N . PRO A 1 401 ? 1.272 0.443 21.668 1.00 81.75 401 PRO A N 1
ATOM 3231 C CA . PRO A 1 401 ? 0.797 1.247 22.794 1.00 81.75 401 PRO A CA 1
ATOM 3232 C C . PRO A 1 401 ? 1.897 2.085 23.450 1.00 81.75 401 PRO A C 1
ATOM 3234 O O . PRO A 1 401 ? 1.635 3.216 23.849 1.00 81.75 401 PRO A O 1
ATOM 3237 N N . ASP A 1 402 ? 3.119 1.552 23.539 1.00 81.88 402 ASP A N 1
ATOM 3238 C CA . ASP A 1 402 ? 4.261 2.255 24.132 1.00 81.88 402 ASP A CA 1
ATOM 3239 C C . ASP A 1 402 ? 4.602 3.516 23.328 1.00 81.88 402 ASP A C 1
ATOM 3241 O O . ASP A 1 402 ? 4.839 4.579 23.905 1.00 81.88 402 ASP A O 1
ATOM 3245 N N . LEU A 1 403 ? 4.583 3.417 21.992 1.00 81.06 403 LEU A N 1
ATOM 3246 C CA . LEU A 1 403 ? 4.773 4.569 21.113 1.00 81.06 403 LEU A CA 1
ATOM 3247 C C . LEU A 1 403 ? 3.604 5.548 21.244 1.00 81.06 403 LEU A C 1
ATOM 3249 O O . LEU A 1 403 ? 3.830 6.748 21.368 1.00 81.06 403 LEU A O 1
ATOM 3253 N N . ALA A 1 404 ? 2.368 5.045 21.252 1.00 83.88 404 ALA A N 1
ATOM 3254 C CA . ALA A 1 404 ? 1.163 5.863 21.336 1.00 83.88 404 ALA A CA 1
ATOM 3255 C C . ALA A 1 404 ? 1.083 6.697 22.622 1.00 83.88 404 ALA A C 1
ATOM 3257 O O . ALA A 1 404 ? 0.630 7.842 22.569 1.00 83.88 404 ALA A O 1
ATOM 3258 N N . GLU A 1 405 ? 1.498 6.131 23.758 1.00 84.75 405 GLU A N 1
ATOM 3259 C CA . GLU A 1 405 ? 1.438 6.745 25.092 1.00 84.75 405 GLU A CA 1
ATOM 3260 C C . GLU A 1 405 ? 2.657 7.608 25.432 1.00 84.75 405 GLU A C 1
ATOM 3262 O O . GLU A 1 405 ? 2.667 8.283 26.464 1.00 84.75 405 GLU A O 1
ATOM 3267 N N . TYR A 1 406 ? 3.683 7.605 24.582 1.00 82.50 406 TYR A N 1
ATOM 3268 C CA . TYR A 1 406 ? 4.886 8.382 24.825 1.00 82.50 406 TYR A CA 1
ATOM 3269 C C . TYR A 1 406 ? 4.557 9.879 24.934 1.00 82.50 406 TYR A C 1
ATOM 3271 O O . TYR A 1 406 ? 3.897 10.456 24.064 1.00 82.50 406 TYR A O 1
ATOM 3279 N N . ALA A 1 407 ? 5.009 10.505 26.024 1.00 77.38 407 ALA A N 1
ATOM 3280 C CA . ALA A 1 407 ? 4.748 11.911 26.299 1.00 77.38 407 ALA A CA 1
ATOM 3281 C C . ALA A 1 407 ? 5.529 12.819 25.333 1.00 77.38 407 ALA A C 1
ATOM 3283 O O . ALA A 1 407 ? 6.748 12.722 25.200 1.00 77.38 407 ALA A O 1
ATOM 3284 N N . PHE A 1 408 ? 4.803 13.730 24.698 1.00 64.88 408 PHE A N 1
ATOM 3285 C CA . PHE A 1 408 ? 5.239 14.723 23.727 1.00 64.88 408 PHE A CA 1
ATOM 3286 C C . PHE A 1 408 ? 5.266 16.109 24.393 1.00 64.88 408 PHE A C 1
ATOM 3288 O O . PHE A 1 408 ? 4.213 16.665 24.723 1.00 64.88 408 PHE A O 1
ATOM 3295 N N . PRO A 1 409 ? 6.447 16.711 24.601 1.00 63.59 409 PRO A N 1
ATOM 3296 C CA . PRO A 1 409 ? 6.536 18.071 25.108 1.00 63.59 409 PRO A CA 1
ATOM 3297 C C . PRO A 1 409 ? 5.876 19.078 24.144 1.00 63.59 409 PRO A C 1
ATOM 3299 O O . PRO A 1 409 ? 6.123 19.017 22.943 1.00 63.59 409 PRO A O 1
ATOM 3302 N N . PRO A 1 410 ? 5.089 20.046 24.646 1.00 54.72 410 PRO A N 1
ATOM 3303 C CA . PRO A 1 410 ? 4.957 20.356 26.064 1.00 54.72 410 PRO A CA 1
ATOM 3304 C C . PRO A 1 410 ? 3.929 19.514 26.845 1.00 54.72 410 PRO A C 1
ATOM 3306 O O . PRO A 1 410 ? 4.083 19.452 28.062 1.00 54.72 410 PRO A O 1
ATOM 3309 N N . THR A 1 411 ? 2.925 18.864 26.236 1.00 59.59 411 THR A N 1
ATOM 3310 C CA . THR A 1 411 ? 1.836 18.208 27.008 1.00 59.59 411 THR A CA 1
ATOM 3311 C C . THR A 1 411 ? 1.049 17.073 26.329 1.00 59.59 411 THR A C 1
ATOM 3313 O O . THR A 1 411 ? 0.155 16.526 26.971 1.00 59.59 411 THR A O 1
ATOM 3316 N N . ASP A 1 412 ? 1.302 16.722 25.069 1.00 75.75 412 ASP A N 1
ATOM 3317 C CA . ASP A 1 412 ? 0.455 15.757 24.343 1.00 75.75 412 ASP A CA 1
ATOM 3318 C C . ASP A 1 412 ? 1.018 14.335 24.400 1.00 75.75 412 ASP A C 1
ATOM 3320 O O . ASP A 1 412 ? 2.154 14.136 24.810 1.00 75.75 412 ASP A O 1
ATOM 3324 N N . LYS A 1 413 ? 0.256 13.321 23.993 1.00 86.25 413 LYS A N 1
ATOM 3325 C CA . LYS A 1 413 ? 0.827 12.013 23.639 1.00 86.25 413 LYS A CA 1
ATOM 3326 C C . LYS A 1 413 ? 1.211 12.003 22.157 1.00 86.25 413 LYS A C 1
ATOM 3328 O O . LYS A 1 413 ? 0.636 12.755 21.367 1.00 86.25 413 LYS A O 1
ATOM 3333 N N . VAL A 1 414 ? 2.143 11.138 21.746 1.0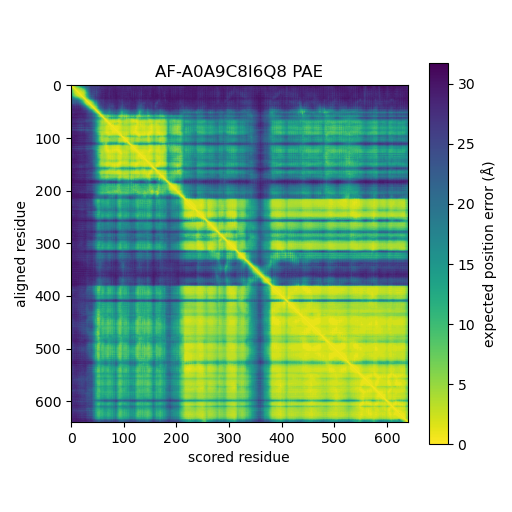0 81.94 414 VAL A N 1
ATOM 3334 C CA . VAL A 1 414 ? 2.485 10.955 20.315 1.00 81.94 414 VAL A CA 1
ATOM 3335 C C . VAL A 1 414 ? 1.238 10.628 19.491 1.00 81.94 414 VAL A C 1
ATOM 3337 O O . VAL A 1 414 ? 1.054 11.192 18.415 1.00 81.94 414 VAL A O 1
ATOM 3340 N N . SER A 1 415 ? 0.355 9.775 20.014 1.00 84.88 415 SER A N 1
ATOM 3341 C CA . SER A 1 415 ? -0.918 9.447 19.364 1.00 84.88 415 SER A CA 1
ATOM 3342 C C . SER A 1 415 ? -1.797 10.674 19.116 1.00 84.88 415 SER A C 1
ATOM 3344 O O . SER A 1 415 ? -2.229 10.887 17.985 1.00 84.88 415 SER A O 1
ATOM 3346 N N . ASP A 1 416 ? -1.993 11.525 20.125 1.00 85.81 416 ASP A N 1
ATOM 3347 C CA . ASP A 1 416 ? -2.785 12.755 20.004 1.00 85.81 416 ASP A CA 1
ATOM 3348 C C . ASP A 1 416 ? -2.178 13.726 18.980 1.00 85.81 416 ASP A C 1
ATOM 3350 O O . ASP A 1 416 ? -2.892 14.356 18.193 1.00 85.81 416 ASP A O 1
ATOM 3354 N N . PHE A 1 417 ? -0.847 13.845 18.969 1.00 83.69 417 PHE A N 1
ATOM 3355 C CA . PHE A 1 417 ? -0.132 14.683 18.011 1.00 83.69 417 PHE A CA 1
ATOM 3356 C C . PHE A 1 417 ? -0.321 14.187 16.572 1.00 83.69 417 PHE A C 1
ATOM 3358 O O . PHE A 1 417 ? -0.742 14.965 15.712 1.00 83.69 417 PHE A O 1
ATOM 3365 N N . ILE A 1 418 ? -0.058 12.901 16.323 1.00 83.19 418 ILE A N 1
ATOM 3366 C CA . ILE A 1 418 ? -0.168 12.294 14.990 1.00 83.19 418 ILE A CA 1
ATOM 3367 C C . ILE A 1 418 ? -1.580 12.280 14.483 1.00 83.19 418 ILE A C 1
ATOM 3369 O O . ILE A 1 418 ? -1.802 12.613 13.323 1.00 83.19 418 ILE A O 1
ATOM 3373 N N . TYR A 1 419 ? -2.534 12.018 15.358 1.00 85.75 419 TYR A N 1
ATOM 3374 C CA . TYR A 1 419 ? -3.926 12.094 14.993 1.00 85.75 419 TYR A CA 1
ATOM 3375 C C . TYR A 1 419 ? -4.323 13.499 14.510 1.00 85.75 419 TYR A C 1
ATOM 3377 O O . TYR A 1 419 ? -4.810 13.665 13.389 1.00 85.75 419 TYR A O 1
ATOM 3385 N N . ARG A 1 420 ? -4.059 14.542 15.312 1.00 85.00 420 ARG A N 1
ATOM 3386 C CA . ARG A 1 420 ? -4.393 15.925 14.923 1.00 85.00 420 ARG A CA 1
ATOM 3387 C C . ARG A 1 420 ? -3.688 16.342 13.636 1.00 85.00 420 ARG A C 1
ATOM 3389 O O . ARG A 1 420 ? -4.279 17.047 12.817 1.00 85.00 420 ARG A O 1
ATOM 3396 N N . LYS A 1 421 ? -2.439 15.909 13.450 1.00 81.69 421 LYS A N 1
ATOM 3397 C CA . LYS A 1 421 ? -1.678 16.185 12.232 1.00 81.69 421 LYS A CA 1
ATOM 3398 C C . LYS A 1 421 ? -2.237 15.446 11.026 1.00 81.69 421 LYS A C 1
ATOM 3400 O O . LYS A 1 421 ? -2.450 16.103 10.017 1.00 81.69 421 LYS A O 1
ATOM 3405 N N . ALA A 1 422 ? -2.569 14.164 11.139 1.00 85.62 422 ALA A N 1
ATOM 3406 C CA . ALA A 1 422 ? -3.197 13.403 10.065 1.00 85.62 422 ALA A CA 1
ATOM 3407 C C . ALA A 1 422 ? -4.499 14.072 9.605 1.00 85.62 422 ALA A C 1
ATOM 3409 O O . ALA A 1 422 ? -4.630 14.380 8.424 1.00 85.62 422 ALA A O 1
ATOM 3410 N N . VAL A 1 423 ? -5.407 14.427 10.520 1.00 85.56 423 VAL A N 1
ATOM 3411 C CA . VAL A 1 423 ? -6.664 15.118 10.167 1.00 85.56 423 VAL A CA 1
ATOM 3412 C C . VAL A 1 423 ? -6.409 16.470 9.490 1.00 85.56 423 VAL A C 1
ATOM 3414 O O . VAL A 1 423 ? -7.045 16.799 8.487 1.00 85.56 423 VAL A O 1
ATOM 3417 N N . SER A 1 424 ? -5.469 17.264 10.012 1.00 82.44 424 SER A N 1
ATOM 3418 C CA . SER A 1 424 ? -5.127 18.570 9.433 1.00 82.44 424 SER A CA 1
ATOM 3419 C C . SER A 1 424 ? -4.494 18.441 8.045 1.00 82.44 424 SER A C 1
ATOM 3421 O O . SER A 1 424 ? -4.867 19.162 7.119 1.00 82.44 424 SER A O 1
ATOM 3423 N N . MET A 1 425 ? -3.538 17.525 7.891 1.00 82.81 425 MET A N 1
ATOM 3424 C CA . MET A 1 425 ? -2.793 17.324 6.652 1.00 82.81 425 MET A CA 1
ATOM 3425 C C . MET A 1 425 ? -3.666 16.700 5.575 1.00 82.81 425 MET A C 1
ATOM 3427 O O . MET A 1 425 ? -3.597 17.152 4.442 1.00 82.81 425 MET A O 1
ATOM 3431 N N . THR A 1 426 ? -4.556 15.770 5.920 1.00 87.81 426 THR A N 1
ATOM 3432 C CA . THR A 1 426 ? -5.468 15.124 4.961 1.00 87.81 426 THR A CA 1
ATOM 3433 C C . THR A 1 426 ? -6.297 16.144 4.181 1.00 87.81 426 THR A C 1
ATOM 3435 O O . THR A 1 426 ? -6.445 16.020 2.971 1.00 87.81 426 THR A O 1
ATOM 3438 N N . LYS A 1 427 ? -6.758 17.225 4.826 1.00 86.69 427 LYS A N 1
ATOM 3439 C CA . LYS A 1 427 ? -7.467 18.319 4.135 1.00 86.69 427 LYS A CA 1
ATOM 3440 C C . LYS A 1 427 ? -6.573 19.098 3.166 1.00 86.69 427 LYS A C 1
ATOM 3442 O O . LYS A 1 427 ? -7.051 19.564 2.134 1.00 86.69 427 LYS A O 1
ATOM 3447 N N . SER A 1 428 ? -5.300 19.288 3.515 1.00 83.44 428 SER A N 1
ATOM 3448 C CA . SER A 1 428 ? -4.314 19.924 2.632 1.00 83.44 428 SER A CA 1
ATOM 3449 C C . SER A 1 428 ? -3.989 19.017 1.444 1.00 83.44 428 SER A C 1
ATOM 3451 O O . SER A 1 428 ? -4.001 19.476 0.307 1.00 83.44 428 SER A O 1
ATOM 3453 N N . LEU A 1 429 ? -3.789 17.723 1.707 1.00 86.06 429 LEU A N 1
ATOM 3454 C CA . LEU A 1 429 ? -3.514 16.701 0.703 1.00 86.06 429 LEU A CA 1
ATOM 3455 C C . LEU A 1 429 ? -4.665 16.558 -0.282 1.00 86.06 429 LEU A C 1
ATOM 3457 O O . LEU A 1 429 ? -4.423 16.694 -1.470 1.00 86.06 429 LEU A O 1
ATOM 3461 N N . ALA A 1 430 ? -5.905 16.422 0.192 1.00 88.19 430 ALA A N 1
ATOM 3462 C CA . ALA A 1 430 ? -7.083 16.367 -0.672 1.00 88.19 430 ALA A CA 1
ATOM 3463 C C . ALA A 1 430 ? -7.198 17.614 -1.567 1.00 88.19 430 ALA A C 1
ATOM 3465 O O . ALA A 1 430 ? -7.440 17.510 -2.762 1.00 88.19 430 ALA A O 1
ATOM 3466 N N . ARG A 1 431 ? -6.932 18.813 -1.024 1.00 87.19 431 ARG A N 1
ATOM 3467 C CA . ARG A 1 431 ? -6.924 20.048 -1.827 1.00 87.19 431 ARG A CA 1
ATOM 3468 C C . ARG A 1 431 ? -5.819 20.056 -2.886 1.00 87.19 431 ARG A C 1
ATOM 3470 O O . ARG A 1 431 ? -6.044 20.583 -3.970 1.00 87.19 431 ARG A O 1
ATOM 3477 N N . LYS A 1 432 ? -4.627 19.546 -2.557 1.00 85.19 432 LYS A N 1
ATOM 3478 C CA . LYS A 1 432 ? -3.495 19.445 -3.493 1.00 85.19 432 LYS A CA 1
ATOM 3479 C C . LYS A 1 432 ? -3.735 18.368 -4.557 1.00 85.19 432 LYS A C 1
ATOM 3481 O O . LYS A 1 432 ? -3.323 18.571 -5.691 1.00 85.19 432 LYS A O 1
ATOM 3486 N N . ALA A 1 433 ? -4.400 17.272 -4.192 1.00 84.38 433 ALA A N 1
ATOM 3487 C CA . ALA A 1 433 ? -4.738 16.164 -5.082 1.00 84.38 433 ALA A CA 1
ATOM 3488 C C . ALA A 1 433 ? -5.695 16.601 -6.201 1.00 84.38 433 ALA A C 1
ATOM 3490 O O . ALA A 1 433 ? -5.623 16.072 -7.303 1.00 84.38 433 ALA A O 1
ATOM 3491 N N . GLY A 1 434 ? -6.538 17.601 -5.922 1.00 88.81 434 GLY A N 1
ATOM 3492 C CA . GLY A 1 434 ? -7.540 18.097 -6.859 1.00 88.81 434 GLY A CA 1
ATOM 3493 C C . GLY A 1 434 ? -8.880 17.390 -6.686 1.00 88.81 434 GLY A C 1
ATOM 3494 O O . GLY A 1 434 ? -9.152 16.788 -5.648 1.00 88.81 434 GLY A O 1
ATOM 3495 N N . ASP A 1 435 ? -9.742 17.519 -7.687 1.00 90.69 435 ASP A N 1
ATOM 3496 C CA . ASP A 1 435 ? -10.940 16.686 -7.793 1.00 90.69 435 ASP A CA 1
ATOM 3497 C C . ASP A 1 435 ? -10.566 15.254 -8.194 1.00 90.69 435 ASP A C 1
ATOM 3499 O O . ASP A 1 435 ? -9.477 14.999 -8.707 1.00 90.69 435 ASP A O 1
ATOM 3503 N N . ILE A 1 436 ? -11.475 14.306 -7.962 1.00 89.00 436 ILE A N 1
ATOM 3504 C CA . ILE A 1 436 ? -11.202 12.887 -8.205 1.00 89.00 436 ILE A CA 1
ATOM 3505 C C . ILE A 1 436 ? -10.761 12.606 -9.651 1.00 89.00 436 ILE A C 1
ATOM 3507 O O . ILE A 1 436 ? -9.898 11.763 -9.879 1.00 89.00 436 ILE A O 1
ATOM 3511 N N . GLU A 1 437 ? -11.283 13.359 -10.620 1.00 84.38 437 GLU A N 1
ATOM 3512 C CA . GLU A 1 437 ? -10.966 13.229 -12.046 1.00 84.38 437 GLU A CA 1
ATOM 3513 C C . GLU A 1 437 ? -9.517 13.634 -12.363 1.00 84.38 437 GLU A C 1
ATOM 3515 O O . GLU A 1 437 ? -8.835 12.952 -13.134 1.00 84.38 437 GLU A O 1
ATOM 3520 N N . SER A 1 438 ? -9.013 14.703 -11.735 1.00 82.44 438 SER A N 1
ATOM 3521 C CA . SER A 1 438 ? -7.624 15.155 -11.890 1.00 82.44 438 SER A CA 1
ATOM 3522 C C . SER A 1 438 ? -6.636 14.469 -10.947 1.00 82.44 438 SER A C 1
ATOM 3524 O O . SER A 1 438 ? -5.428 14.545 -11.195 1.00 82.44 438 SER A O 1
ATOM 3526 N N . MET A 1 439 ? -7.116 13.769 -9.910 1.00 87.06 439 MET A N 1
ATOM 3527 C CA . MET A 1 439 ? -6.248 12.996 -9.025 1.00 87.06 439 MET A CA 1
ATOM 3528 C C . MET A 1 439 ? -5.497 11.932 -9.814 1.00 87.06 439 MET A C 1
ATOM 3530 O O . MET A 1 439 ? -6.086 11.107 -10.519 1.00 87.06 439 MET A O 1
ATOM 3534 N N . LYS A 1 440 ? -4.188 11.914 -9.604 1.00 85.38 440 LYS A N 1
ATOM 3535 C CA . LYS A 1 440 ? -3.288 10.878 -10.087 1.00 85.38 440 LYS A CA 1
ATOM 3536 C C . LYS A 1 440 ? -3.599 9.528 -9.453 1.00 85.38 440 LYS A C 1
ATOM 3538 O O . LYS A 1 440 ? -4.038 9.457 -8.307 1.00 85.38 440 LYS A O 1
ATOM 3543 N N . LEU A 1 441 ? -3.285 8.455 -10.168 1.00 85.38 441 LEU A N 1
ATOM 3544 C CA . LEU A 1 441 ? -3.497 7.087 -9.700 1.00 85.38 441 LEU A CA 1
ATOM 3545 C C . LEU A 1 441 ? -2.845 6.806 -8.339 1.00 85.38 441 LEU A C 1
ATOM 3547 O O . LEU A 1 441 ? -3.510 6.300 -7.437 1.00 85.38 441 LEU A O 1
ATOM 3551 N N . SER A 1 442 ? -1.568 7.160 -8.159 1.00 85.69 442 SER A N 1
ATOM 3552 C CA . SER A 1 442 ? -0.895 6.956 -6.869 1.00 85.69 442 SER A CA 1
ATOM 3553 C C . SER A 1 442 ? -1.529 7.786 -5.753 1.00 85.69 442 SER A C 1
ATOM 3555 O O . SER A 1 442 ? -1.690 7.292 -4.638 1.00 85.69 442 SER A O 1
ATOM 3557 N N . ASP A 1 443 ? -1.946 9.021 -6.044 1.00 90.69 443 ASP A N 1
ATOM 3558 C CA . ASP A 1 443 ? -2.617 9.877 -5.066 1.00 90.69 443 ASP A CA 1
ATOM 3559 C C . ASP A 1 443 ? -3.930 9.234 -4.605 1.00 90.69 443 ASP A C 1
ATOM 3561 O O . ASP A 1 443 ? -4.161 9.149 -3.402 1.00 90.69 443 ASP A O 1
ATOM 3565 N N . ARG A 1 444 ? -4.737 8.689 -5.527 1.00 94.31 444 ARG A N 1
ATOM 3566 C CA . ARG A 1 444 ? -5.970 7.950 -5.200 1.00 94.31 444 ARG A CA 1
ATOM 3567 C C . ARG A 1 444 ? -5.690 6.763 -4.278 1.00 94.31 444 ARG A C 1
ATOM 3569 O O . ARG A 1 444 ? -6.290 6.675 -3.210 1.00 94.31 444 ARG A O 1
ATOM 3576 N N . ILE A 1 445 ? -4.737 5.902 -4.645 1.00 95.00 445 ILE A N 1
ATOM 3577 C CA . ILE A 1 445 ? -4.377 4.700 -3.871 1.00 95.00 445 ILE A CA 1
ATOM 3578 C C . ILE A 1 445 ? -4.040 5.065 -2.423 1.00 95.00 445 ILE A C 1
ATOM 3580 O O . ILE A 1 445 ? -4.631 4.539 -1.481 1.00 95.00 445 ILE A O 1
ATOM 3584 N N . TYR A 1 446 ? -3.110 6.000 -2.227 1.00 94.88 446 TYR A N 1
ATOM 3585 C CA . TYR A 1 446 ? -2.628 6.302 -0.881 1.00 94.88 446 TYR A CA 1
ATOM 3586 C C . TYR A 1 446 ? -3.532 7.259 -0.102 1.00 94.88 446 TYR A C 1
ATOM 3588 O O . TYR A 1 446 ? -3.470 7.268 1.127 1.00 94.88 446 TYR A O 1
ATOM 3596 N N . MET A 1 447 ? -4.387 8.039 -0.769 1.00 96.69 447 MET A N 1
ATOM 3597 C CA . MET A 1 447 ? -5.459 8.770 -0.090 1.00 96.69 447 MET A CA 1
ATOM 3598 C C . MET A 1 447 ? -6.537 7.813 0.426 1.00 96.69 447 MET A C 1
ATOM 3600 O O . MET A 1 447 ? -6.946 7.970 1.575 1.00 96.69 447 MET A O 1
ATOM 3604 N N . LEU A 1 448 ? -6.931 6.791 -0.347 1.00 98.19 448 LEU A N 1
ATOM 3605 C CA . LEU A 1 448 ? -7.823 5.726 0.132 1.00 98.19 448 LEU A CA 1
ATOM 3606 C C . LEU A 1 448 ? -7.217 5.009 1.344 1.00 98.19 448 LEU A C 1
ATOM 3608 O O . LEU A 1 448 ? -7.882 4.855 2.369 1.00 98.19 448 LEU A O 1
ATOM 3612 N N . ASP A 1 449 ? -5.932 4.653 1.263 1.00 97.62 449 ASP A N 1
ATOM 3613 C CA . ASP A 1 449 ? -5.198 4.055 2.379 1.00 97.62 449 ASP A CA 1
ATOM 3614 C C . ASP A 1 449 ? -5.251 4.937 3.635 1.00 97.62 449 ASP A C 1
ATOM 3616 O O . ASP A 1 449 ? -5.631 4.493 4.719 1.00 97.62 449 ASP A O 1
ATOM 3620 N N . LEU A 1 450 ? -4.931 6.226 3.485 1.00 96.31 450 LEU A N 1
ATOM 3621 C CA . LEU A 1 450 ? -4.954 7.189 4.581 1.00 96.31 450 LEU A CA 1
ATOM 3622 C C . LEU A 1 450 ? -6.357 7.347 5.185 1.00 96.31 450 LEU A C 1
ATOM 3624 O O . LEU A 1 450 ? -6.487 7.409 6.409 1.00 96.31 450 LEU A O 1
ATOM 3628 N N . TYR A 1 451 ? -7.400 7.400 4.357 1.00 98.00 451 TYR A N 1
ATOM 3629 C CA . TYR A 1 451 ? -8.783 7.494 4.819 1.00 98.00 451 TYR A CA 1
ATOM 3630 C C . TYR A 1 451 ? -9.202 6.276 5.640 1.00 98.00 451 TYR A C 1
ATOM 3632 O O . TYR A 1 451 ? -9.742 6.451 6.736 1.00 98.00 451 TYR A O 1
ATOM 3640 N N . ASN A 1 452 ? -8.868 5.066 5.186 1.00 97.94 452 ASN A N 1
ATOM 3641 C CA . ASN A 1 452 ? -9.107 3.835 5.940 1.00 97.94 452 ASN A CA 1
ATOM 3642 C C . ASN A 1 452 ? -8.408 3.873 7.308 1.00 97.94 452 ASN A C 1
ATOM 3644 O O . ASN A 1 452 ? -9.004 3.543 8.336 1.00 97.94 452 ASN A O 1
ATOM 3648 N N . GLU A 1 453 ? -7.146 4.309 7.347 1.00 96.62 453 GLU A N 1
ATOM 3649 C CA . GLU A 1 453 ? -6.354 4.380 8.577 1.00 96.62 453 GLU A CA 1
ATOM 3650 C C . GLU A 1 453 ? -6.904 5.404 9.582 1.00 96.62 453 GLU A C 1
ATOM 3652 O O . GLU A 1 453 ? -6.969 5.122 10.785 1.00 96.62 453 GLU A O 1
ATOM 3657 N N . ILE A 1 454 ? -7.337 6.578 9.106 1.00 95.81 454 ILE A N 1
ATOM 3658 C CA . ILE A 1 454 ? -7.956 7.599 9.959 1.00 95.81 454 ILE A CA 1
ATOM 3659 C C . ILE A 1 454 ? -9.326 7.126 10.447 1.00 95.81 454 ILE A C 1
ATOM 3661 O O . ILE A 1 454 ? -9.619 7.275 11.638 1.00 95.81 454 ILE A O 1
ATOM 3665 N N . TYR A 1 455 ? -10.150 6.523 9.585 1.00 96.81 455 TYR A N 1
ATOM 3666 C CA . TYR A 1 455 ? -11.449 5.989 9.990 1.00 96.81 455 TYR A CA 1
ATOM 3667 C C . TYR A 1 455 ? -11.298 4.948 11.100 1.00 96.81 455 TYR A C 1
ATOM 3669 O O . TYR A 1 455 ? -11.907 5.103 12.153 1.00 96.81 455 TYR A O 1
ATOM 3677 N N . GLN A 1 456 ? -10.425 3.951 10.936 1.00 95.69 456 GLN A N 1
ATOM 3678 C CA . GLN A 1 456 ? -10.215 2.919 11.959 1.00 95.69 456 GLN A CA 1
ATOM 3679 C C . GLN A 1 456 ? -9.843 3.504 13.332 1.00 95.69 456 GLN A C 1
ATOM 3681 O O . GLN A 1 456 ? -10.237 2.974 14.365 1.00 95.69 456 GLN A O 1
ATOM 3686 N N . LEU A 1 457 ? -9.104 4.617 13.368 1.00 92.56 457 LEU A N 1
ATOM 3687 C CA . LEU A 1 457 ? -8.756 5.311 14.612 1.00 92.56 457 LEU A CA 1
ATOM 3688 C C . LEU A 1 457 ? -9.912 6.119 15.209 1.00 92.56 457 LEU A C 1
ATOM 3690 O O . LEU A 1 457 ? -10.037 6.238 16.431 1.00 92.56 457 LEU A O 1
ATOM 3694 N N . THR A 1 458 ? -10.724 6.730 14.352 1.00 91.69 458 THR A N 1
ATOM 3695 C CA . THR A 1 458 ? -11.661 7.793 14.731 1.00 91.69 458 THR A CA 1
ATOM 3696 C C . THR A 1 458 ? -13.116 7.379 14.743 1.00 91.69 458 THR A C 1
ATOM 3698 O O . THR A 1 458 ? -13.878 7.981 15.493 1.00 91.69 458 THR A O 1
ATOM 3701 N N . GLY A 1 459 ? -13.515 6.399 13.947 1.00 93.50 459 GLY A N 1
ATOM 3702 C CA . GLY A 1 459 ? -14.914 6.148 13.623 1.00 93.50 459 GLY A CA 1
ATOM 3703 C C . GLY A 1 459 ? -15.595 7.291 12.870 1.00 93.50 459 GLY A C 1
ATOM 3704 O O . GLY A 1 459 ? -16.824 7.326 12.838 1.00 93.50 459 GLY A O 1
ATOM 3705 N N . ASP A 1 460 ? -14.848 8.262 12.336 1.00 94.25 460 ASP A N 1
ATOM 3706 C CA . ASP A 1 460 ? -15.409 9.388 11.588 1.00 94.25 460 ASP A CA 1
ATOM 3707 C C . ASP A 1 460 ? -15.706 8.951 10.148 1.00 94.25 460 ASP A C 1
ATOM 3709 O O . ASP A 1 460 ? -14.810 8.841 9.310 1.00 94.25 460 ASP A O 1
ATOM 3713 N N . VAL A 1 461 ? -16.984 8.670 9.885 1.00 95.19 461 VAL A N 1
ATOM 3714 C CA . VAL A 1 461 ? -17.477 8.135 8.605 1.00 95.19 461 VAL A CA 1
ATOM 3715 C C . VAL A 1 461 ? -17.239 9.080 7.432 1.00 95.19 461 VAL A C 1
ATOM 3717 O O . VAL A 1 461 ? -17.142 8.598 6.309 1.00 95.19 461 VAL A O 1
ATOM 3720 N N . SER A 1 462 ? -17.007 10.378 7.658 1.00 95.62 462 SER A N 1
ATOM 3721 C CA . SER A 1 462 ? -16.679 11.299 6.558 1.00 95.62 462 SER A CA 1
ATOM 3722 C C . SER A 1 462 ? -15.413 10.893 5.786 1.00 95.62 462 SER A C 1
ATOM 3724 O O . SER A 1 462 ? -15.276 11.194 4.597 1.00 95.62 462 SER A O 1
ATOM 3726 N N . PHE A 1 463 ? -14.497 10.154 6.425 1.00 96.88 463 PHE A N 1
ATOM 3727 C CA . PHE A 1 463 ? -13.342 9.571 5.742 1.00 96.88 463 PHE A CA 1
ATOM 3728 C C . PHE A 1 463 ? -13.711 8.353 4.887 1.00 96.88 463 PHE A C 1
ATOM 3730 O O . PHE A 1 463 ? -13.142 8.202 3.812 1.00 96.88 463 PHE A O 1
ATOM 3737 N N . LEU A 1 464 ? -14.678 7.523 5.298 1.00 96.88 464 LEU A N 1
ATOM 3738 C CA . LEU A 1 464 ? -15.185 6.433 4.452 1.00 96.88 464 LEU A CA 1
ATOM 3739 C C . LEU A 1 464 ? -16.021 6.954 3.283 1.00 96.88 464 LEU A C 1
ATOM 3741 O O . LEU A 1 464 ? -15.933 6.397 2.196 1.00 96.88 464 LEU A O 1
ATOM 3745 N N . GLU A 1 465 ? -16.782 8.033 3.477 1.00 96.12 465 GLU A N 1
ATOM 3746 C CA . GLU A 1 465 ? -17.496 8.722 2.393 1.00 96.12 465 GLU A CA 1
ATOM 3747 C C . GLU A 1 465 ? -16.501 9.248 1.348 1.00 96.12 465 GLU A C 1
ATOM 3749 O O . GLU A 1 465 ? -16.638 8.957 0.163 1.00 96.12 465 GLU A O 1
ATOM 3754 N N . SER A 1 466 ? -15.431 9.917 1.796 1.00 96.38 466 SER A N 1
ATOM 3755 C CA . SER A 1 466 ? -14.344 10.365 0.907 1.00 96.38 466 SER A CA 1
ATOM 3756 C C . SER A 1 466 ? -13.617 9.184 0.243 1.00 96.38 466 SER A C 1
ATOM 3758 O O . SER A 1 466 ? -13.227 9.257 -0.919 1.00 96.38 466 SER A O 1
ATOM 3760 N N . GLY A 1 467 ? -13.435 8.080 0.975 1.00 97.38 467 GLY A N 1
ATOM 3761 C CA . GLY A 1 467 ? -12.873 6.837 0.449 1.00 97.38 467 GLY A CA 1
ATOM 3762 C C . GLY A 1 467 ? -13.763 6.178 -0.605 1.00 97.38 467 GLY A C 1
ATOM 3763 O O . GLY A 1 467 ? -13.236 5.631 -1.564 1.00 97.38 467 GLY A O 1
ATOM 3764 N N . SER A 1 468 ? -15.088 6.289 -0.478 1.00 97.56 468 SER A N 1
ATOM 3765 C CA . SER A 1 468 ? -16.058 5.747 -1.437 1.00 97.56 468 SER A CA 1
ATOM 3766 C C . SER A 1 468 ? -15.923 6.388 -2.812 1.00 97.56 468 SER A C 1
ATOM 3768 O O . SER A 1 468 ? -15.877 5.678 -3.813 1.00 97.56 468 SER A O 1
ATOM 3770 N N . GLU A 1 469 ? -15.765 7.715 -2.863 1.00 95.88 469 GLU A N 1
ATOM 3771 C CA . GLU A 1 469 ? -15.533 8.439 -4.119 1.00 95.88 469 GLU A CA 1
ATOM 3772 C C . GLU A 1 469 ? -14.267 7.945 -4.832 1.00 95.88 469 GLU A C 1
ATOM 3774 O O . GLU A 1 469 ? -14.253 7.834 -6.056 1.00 95.88 469 GLU A O 1
ATOM 3779 N N . ILE A 1 470 ? -13.215 7.608 -4.075 1.00 97.12 470 ILE A N 1
ATOM 3780 C CA . ILE A 1 470 ? -11.980 7.045 -4.628 1.00 97.12 470 ILE A CA 1
ATOM 3781 C C . ILE A 1 470 ? -12.163 5.583 -5.049 1.00 97.12 470 ILE A C 1
ATOM 3783 O O . ILE A 1 470 ? -11.770 5.222 -6.159 1.00 97.12 470 ILE A O 1
ATOM 3787 N N . ALA A 1 471 ? -12.740 4.746 -4.184 1.00 97.50 471 ALA A N 1
ATOM 3788 C CA . ALA A 1 471 ? -12.950 3.322 -4.435 1.00 97.50 471 ALA A CA 1
ATOM 3789 C C . ALA A 1 471 ? -13.792 3.092 -5.699 1.00 97.50 471 ALA A C 1
ATOM 3791 O O . ALA A 1 471 ? -13.451 2.242 -6.515 1.00 97.50 471 ALA A O 1
ATOM 3792 N N . ALA A 1 472 ? -14.806 3.934 -5.926 1.00 95.94 472 ALA A N 1
ATOM 3793 C CA . ALA A 1 472 ? -15.644 3.906 -7.123 1.00 95.94 472 ALA A CA 1
ATOM 3794 C C . ALA A 1 472 ? -14.880 4.169 -8.436 1.00 95.94 472 ALA A C 1
ATOM 3796 O O . ALA A 1 472 ? -15.403 3.886 -9.509 1.00 95.94 472 ALA A O 1
ATOM 3797 N N . THR A 1 473 ? -13.647 4.692 -8.382 1.00 94.81 473 THR A N 1
ATOM 3798 C CA . THR A 1 473 ? -12.796 4.854 -9.576 1.00 94.81 473 THR A CA 1
ATOM 3799 C C . THR A 1 473 ? -12.017 3.600 -9.967 1.00 94.81 473 THR A C 1
ATOM 3801 O O . THR A 1 473 ? -11.270 3.640 -10.943 1.00 94.81 473 THR A O 1
ATOM 3804 N N . PHE A 1 474 ? -12.196 2.506 -9.223 1.00 94.88 474 PHE A N 1
ATOM 3805 C CA . PHE A 1 474 ? -11.578 1.207 -9.469 1.00 94.88 474 PHE A CA 1
ATOM 3806 C C . PHE A 1 474 ? -12.645 0.112 -9.691 1.00 94.88 474 PHE A C 1
ATOM 3808 O O . PHE A 1 474 ? -12.717 -0.838 -8.911 1.00 94.88 474 PHE A O 1
ATOM 3815 N N . PRO A 1 475 ? -13.522 0.225 -10.706 1.00 94.38 475 PRO A N 1
ATOM 3816 C CA . PRO A 1 475 ? -14.486 -0.835 -11.003 1.00 94.38 475 PRO A CA 1
ATOM 3817 C C . PRO A 1 475 ? -13.775 -2.093 -11.528 1.00 94.38 475 PRO A C 1
ATOM 3819 O O . PRO A 1 475 ? -12.849 -1.984 -12.340 1.00 94.38 475 PRO A O 1
ATOM 3822 N N . GLU A 1 476 ? -14.217 -3.280 -11.096 1.00 93.06 476 GLU A N 1
ATOM 3823 C CA . GLU A 1 476 ? -13.662 -4.566 -11.547 1.00 93.06 476 GLU A CA 1
ATOM 3824 C C . GLU A 1 476 ? -13.831 -4.734 -13.067 1.00 93.06 476 GLU A C 1
ATOM 3826 O O . GLU A 1 476 ? -12.878 -5.057 -13.777 1.00 93.06 476 GLU A O 1
ATOM 3831 N N . GLU A 1 477 ? -15.031 -4.437 -13.582 1.00 90.06 477 GLU A N 1
ATOM 3832 C CA . GLU A 1 477 ? -15.410 -4.642 -14.990 1.00 90.06 477 GLU A CA 1
ATOM 3833 C C . GLU A 1 477 ? -14.554 -3.842 -15.991 1.00 90.06 477 GLU A C 1
ATOM 3835 O O . GLU A 1 477 ? -14.423 -4.243 -17.148 1.00 90.06 477 GLU A O 1
ATOM 3840 N N . GLU A 1 478 ? -13.947 -2.734 -15.551 1.00 89.25 478 GLU A N 1
ATOM 3841 C CA . GLU A 1 478 ? -13.117 -1.850 -16.384 1.00 89.25 478 GLU A CA 1
ATOM 3842 C C . GLU A 1 478 ? -11.642 -1.878 -15.958 1.00 89.25 478 GLU A C 1
ATOM 3844 O O . GLU A 1 478 ? -10.884 -0.956 -16.260 1.00 89.25 478 GLU A O 1
ATOM 3849 N N . ILE A 1 479 ? -11.193 -2.931 -15.262 1.00 88.44 479 ILE A N 1
ATOM 3850 C CA . ILE A 1 479 ? -9.802 -3.031 -14.797 1.00 88.44 479 ILE A CA 1
ATOM 3851 C C . ILE A 1 479 ? -8.779 -2.897 -15.934 1.00 88.44 479 ILE A C 1
ATOM 3853 O O . ILE A 1 479 ? -7.644 -2.495 -15.703 1.00 88.44 479 ILE A O 1
ATOM 3857 N N . ASP A 1 480 ? -9.128 -3.223 -17.178 1.00 83.31 480 ASP A N 1
ATOM 3858 C CA . ASP A 1 480 ? -8.263 -3.003 -18.346 1.00 83.31 480 ASP A CA 1
ATOM 3859 C C . ASP A 1 480 ? -8.098 -1.531 -18.742 1.00 83.31 480 ASP A C 1
ATOM 3861 O O . ASP A 1 480 ? -7.061 -1.184 -19.310 1.00 83.31 480 ASP A O 1
ATOM 3865 N N . ASP A 1 481 ? -9.048 -0.670 -18.387 1.00 80.44 481 ASP A N 1
ATOM 3866 C CA . ASP A 1 481 ? -9.055 0.738 -18.781 1.00 80.44 481 ASP A CA 1
ATOM 3867 C C . ASP A 1 481 ? -8.245 1.622 -17.822 1.00 80.44 481 ASP A C 1
ATOM 3869 O O . ASP A 1 481 ? -7.625 2.599 -18.254 1.00 80.44 481 ASP A O 1
ATOM 3873 N N . TRP A 1 482 ? -8.212 1.278 -16.529 1.00 83.62 482 TRP A N 1
ATOM 3874 C CA . TRP A 1 482 ? -7.546 2.084 -15.496 1.00 83.62 482 TRP A CA 1
ATOM 3875 C C . TRP A 1 482 ? -6.315 1.428 -14.858 1.00 83.62 482 TRP A C 1
ATOM 3877 O O . TRP A 1 482 ? -5.526 2.117 -14.205 1.00 83.62 482 TRP A O 1
ATOM 3887 N N . TYR A 1 483 ? -6.093 0.124 -15.034 1.00 84.44 483 TYR A N 1
ATOM 3888 C CA . TYR A 1 483 ? -4.886 -0.523 -14.519 1.00 84.44 483 TYR A CA 1
ATOM 3889 C C . TYR A 1 483 ? -3.659 -0.104 -15.337 1.00 84.44 483 TYR A C 1
ATOM 3891 O O . TYR A 1 483 ? -3.585 -0.361 -16.537 1.00 84.44 483 TYR A O 1
ATOM 3899 N N . ASP A 1 484 ? -2.652 0.462 -14.670 1.00 76.88 484 ASP A N 1
ATOM 3900 C CA . ASP A 1 484 ? -1.347 0.746 -15.270 1.00 76.88 484 ASP A CA 1
ATOM 3901 C C . ASP A 1 484 ? -0.327 -0.362 -14.953 1.00 76.88 484 ASP A C 1
ATOM 3903 O O . ASP A 1 484 ? 0.121 -0.476 -13.804 1.00 76.88 484 ASP A O 1
ATOM 3907 N N . PRO A 1 485 ? 0.148 -1.134 -15.945 1.00 70.44 485 PRO A N 1
ATOM 3908 C CA . PRO A 1 485 ? 1.258 -2.059 -15.741 1.00 70.44 485 PRO A CA 1
ATOM 3909 C C . PRO A 1 485 ? 2.548 -1.363 -15.290 1.00 70.44 485 PRO A C 1
ATOM 3911 O O . PRO A 1 485 ? 3.360 -1.967 -14.591 1.00 70.44 485 PRO A O 1
ATOM 3914 N N . SER A 1 486 ? 2.748 -0.090 -15.645 1.00 65.19 486 SER A N 1
ATOM 3915 C CA . SER A 1 486 ? 3.915 0.679 -15.199 1.00 65.19 486 SER A CA 1
ATOM 3916 C C . SER A 1 486 ? 3.845 1.053 -13.713 1.00 65.19 486 SER A C 1
ATOM 3918 O O . SER A 1 486 ? 4.884 1.247 -13.080 1.00 65.19 486 SER A O 1
ATOM 3920 N N . MET A 1 487 ? 2.638 1.067 -13.136 1.00 75.12 487 MET A N 1
ATOM 3921 C CA . MET A 1 487 ? 2.386 1.312 -11.714 1.00 75.12 487 MET A CA 1
ATOM 3922 C C . MET A 1 487 ? 2.070 0.025 -10.955 1.00 75.12 487 MET A C 1
ATOM 3924 O O . MET A 1 487 ? 1.600 0.087 -9.823 1.00 75.12 487 MET A O 1
ATOM 3928 N N . ALA A 1 488 ? 2.354 -1.147 -11.523 1.00 72.75 488 ALA A N 1
ATOM 3929 C CA . ALA A 1 488 ? 2.060 -2.431 -10.895 1.00 72.75 488 ALA A CA 1
ATOM 3930 C C . ALA A 1 488 ? 2.674 -2.581 -9.482 1.00 72.75 488 ALA A C 1
ATOM 3932 O O . ALA A 1 488 ? 2.073 -3.187 -8.600 1.00 72.75 488 ALA A O 1
ATOM 3933 N N . ALA A 1 489 ? 3.803 -1.912 -9.216 1.00 71.44 489 ALA A N 1
ATOM 3934 C CA . ALA A 1 489 ? 4.401 -1.772 -7.883 1.00 71.44 489 ALA A CA 1
ATOM 3935 C C . ALA A 1 489 ? 3.475 -1.134 -6.822 1.00 71.44 489 ALA A C 1
ATOM 3937 O O . ALA A 1 489 ? 3.611 -1.402 -5.627 1.00 71.44 489 ALA A O 1
ATOM 3938 N N . PHE A 1 490 ? 2.564 -0.263 -7.257 1.00 85.69 490 PHE A N 1
ATOM 3939 C CA . PHE A 1 490 ? 1.552 0.411 -6.443 1.00 85.69 490 PHE A CA 1
ATOM 3940 C C . PHE A 1 490 ? 0.223 -0.349 -6.426 1.00 85.69 490 PHE A C 1
ATOM 3942 O O . PHE A 1 490 ? -0.579 -0.149 -5.519 1.00 85.69 490 PHE A O 1
ATOM 3949 N N . MET A 1 491 ? -0.011 -1.239 -7.392 1.00 92.50 491 MET A N 1
ATOM 3950 C CA . MET A 1 491 ? -1.264 -1.991 -7.499 1.00 92.50 491 MET A CA 1
ATOM 3951 C C . MET A 1 491 ? -1.455 -2.973 -6.348 1.00 92.50 491 MET A C 1
ATOM 3953 O O . MET A 1 491 ? -2.572 -3.138 -5.873 1.00 92.50 491 MET A O 1
ATOM 3957 N N . SER A 1 492 ? -0.375 -3.542 -5.808 1.00 93.38 492 SER A N 1
ATOM 3958 C CA . SER A 1 492 ? -0.459 -4.333 -4.572 1.00 93.38 492 SER A CA 1
ATOM 3959 C C . SER A 1 492 ? -0.946 -3.501 -3.379 1.00 93.38 492 SER A C 1
ATOM 3961 O O . SER A 1 492 ? -1.721 -3.994 -2.564 1.00 93.38 492 SER A O 1
ATOM 3963 N N . ASP A 1 493 ? -0.535 -2.229 -3.293 1.00 94.12 493 ASP A N 1
ATOM 3964 C CA . ASP A 1 493 ? -1.024 -1.309 -2.261 1.00 94.12 493 ASP A CA 1
ATOM 3965 C C . ASP A 1 493 ? -2.492 -0.914 -2.543 1.00 94.12 493 ASP A C 1
ATOM 3967 O O . ASP A 1 493 ? -3.292 -0.864 -1.614 1.00 94.12 493 ASP A O 1
ATOM 3971 N N . CYS A 1 494 ? -2.875 -0.719 -3.814 1.00 96.75 494 CYS A N 1
ATOM 3972 C CA . CYS A 1 494 ? -4.264 -0.472 -4.230 1.00 96.75 494 CYS A CA 1
ATOM 3973 C C . CYS A 1 494 ? -5.204 -1.606 -3.807 1.00 96.75 494 CYS A C 1
ATOM 3975 O O . CYS A 1 494 ? -6.216 -1.348 -3.156 1.00 96.75 494 CYS A O 1
ATOM 3977 N N . ALA A 1 495 ? -4.832 -2.853 -4.111 1.00 97.12 495 ALA A N 1
ATOM 3978 C CA . ALA A 1 495 ? -5.593 -4.035 -3.730 1.00 97.12 495 ALA A CA 1
ATOM 3979 C C . ALA A 1 495 ? -5.785 -4.110 -2.209 1.00 97.12 495 ALA A C 1
ATOM 3981 O O . ALA A 1 495 ? -6.904 -4.282 -1.735 1.00 97.12 495 ALA A O 1
ATOM 3982 N N . LEU A 1 496 ? -4.724 -3.889 -1.425 1.00 96.62 496 LEU A N 1
ATOM 3983 C CA . LEU A 1 496 ? -4.819 -3.858 0.039 1.00 96.62 496 LEU A CA 1
ATOM 3984 C C . LEU A 1 496 ? -5.747 -2.746 0.547 1.00 96.62 496 LEU A C 1
ATOM 3986 O O . LEU A 1 496 ? -6.552 -2.979 1.449 1.00 96.62 496 LEU A O 1
ATOM 3990 N N . SER A 1 497 ? -5.658 -1.540 -0.016 1.00 97.75 497 SER A N 1
ATOM 3991 C CA . SER A 1 497 ? -6.515 -0.424 0.389 1.00 97.75 497 SER A CA 1
ATOM 3992 C C . SER A 1 497 ? -7.988 -0.665 0.043 1.00 97.75 497 SER A C 1
ATOM 3994 O O . SER A 1 497 ? -8.850 -0.355 0.866 1.00 97.75 497 SER A O 1
ATOM 3996 N N . LEU A 1 498 ? -8.287 -1.254 -1.118 1.00 98.31 498 LEU A N 1
ATOM 3997 C CA . LEU A 1 498 ? -9.644 -1.653 -1.507 1.00 98.31 498 LEU A CA 1
ATOM 3998 C C . LEU A 1 498 ? -10.177 -2.799 -0.643 1.00 98.31 498 LEU A C 1
ATOM 4000 O O . LEU A 1 498 ? -11.310 -2.728 -0.173 1.00 98.31 498 LEU A O 1
ATOM 4004 N N . TYR A 1 499 ? -9.344 -3.798 -0.347 1.00 98.00 499 TYR A N 1
ATOM 4005 C CA . TYR A 1 499 ? -9.686 -4.896 0.557 1.00 98.00 499 TYR A CA 1
ATOM 4006 C C . TYR A 1 499 ? -10.076 -4.376 1.947 1.00 98.00 499 TYR A C 1
ATOM 4008 O O . TYR A 1 499 ? -11.140 -4.717 2.470 1.00 98.00 499 TYR A O 1
ATOM 4016 N N . TYR A 1 500 ? -9.259 -3.494 2.537 1.00 97.56 500 TYR A N 1
ATOM 4017 C CA . TYR A 1 500 ? -9.583 -2.887 3.829 1.00 97.56 500 TYR A CA 1
ATOM 4018 C C . TYR A 1 500 ? -10.832 -2.013 3.760 1.00 97.56 500 TYR A C 1
ATOM 4020 O O . TYR A 1 500 ? -11.665 -2.095 4.661 1.00 97.56 500 TYR A O 1
ATOM 4028 N N . TYR A 1 501 ? -10.985 -1.208 2.706 1.00 98.25 501 TYR A N 1
ATOM 4029 C CA . TYR A 1 501 ? -12.185 -0.400 2.502 1.00 98.25 501 TYR A CA 1
ATOM 4030 C C . TYR A 1 501 ? -13.440 -1.282 2.467 1.00 98.25 501 TYR A C 1
ATOM 4032 O O . TYR A 1 501 ? -14.355 -1.062 3.259 1.00 98.25 501 TYR A O 1
ATOM 4040 N N . GLY A 1 502 ? -13.439 -2.338 1.648 1.00 97.25 502 GLY A N 1
ATOM 4041 C CA . GLY A 1 502 ? -14.582 -3.232 1.481 1.00 97.25 502 GLY A CA 1
ATOM 4042 C C . GLY A 1 502 ? -14.998 -3.950 2.764 1.00 97.25 502 GLY A C 1
ATOM 4043 O O . GLY A 1 502 ? -16.186 -4.110 3.027 1.00 97.25 502 GLY A O 1
ATOM 4044 N N . TRP A 1 503 ? -14.056 -4.307 3.639 1.00 96.06 503 TRP A N 1
ATOM 4045 C CA . TRP A 1 503 ? -14.389 -4.845 4.964 1.00 96.06 503 TRP A CA 1
ATOM 4046 C C . TRP A 1 503 ? -14.965 -3.805 5.932 1.00 96.06 503 TRP A C 1
ATOM 4048 O O . TRP A 1 503 ? -15.846 -4.132 6.739 1.00 96.06 503 TRP A O 1
ATOM 4058 N N . LEU A 1 504 ? -14.491 -2.559 5.867 1.00 96.75 504 LEU A N 1
ATOM 4059 C CA . LEU A 1 504 ? -15.016 -1.471 6.692 1.00 96.75 504 LEU A CA 1
ATOM 4060 C C . LEU A 1 504 ? -16.462 -1.137 6.286 1.00 96.75 504 LEU A C 1
ATOM 4062 O O . LEU A 1 504 ? -17.310 -0.998 7.165 1.00 96.75 504 LEU A O 1
ATOM 4066 N N . THR A 1 505 ? -16.765 -1.109 4.985 1.00 96.12 505 THR A N 1
ATOM 4067 C CA . THR A 1 505 ? -18.065 -0.672 4.433 1.00 96.12 505 THR A CA 1
ATOM 4068 C C . THR A 1 505 ? -19.028 -1.795 4.033 1.00 96.12 505 THR A C 1
ATOM 4070 O O . THR A 1 505 ? -20.178 -1.515 3.702 1.00 96.12 505 THR A O 1
ATOM 4073 N N . GLU A 1 506 ? -18.603 -3.062 4.075 1.00 95.12 506 GLU A N 1
ATOM 4074 C CA . GLU A 1 506 ? -19.307 -4.188 3.431 1.00 95.12 506 GLU A CA 1
ATOM 4075 C C . GLU A 1 506 ? -19.542 -3.982 1.927 1.00 95.12 506 GLU A C 1
ATOM 4077 O O . GLU A 1 506 ? -20.595 -4.353 1.391 1.00 95.12 506 GLU A O 1
ATOM 4082 N N . ASP A 1 507 ? -18.559 -3.381 1.258 1.00 96.31 507 ASP A N 1
ATOM 4083 C CA . ASP A 1 507 ? -18.507 -3.256 -0.194 1.00 96.31 507 ASP A CA 1
ATOM 4084 C C . ASP A 1 507 ? -17.848 -4.509 -0.793 1.00 96.31 507 ASP A C 1
ATOM 4086 O O . ASP A 1 507 ? -16.633 -4.712 -0.719 1.00 96.31 507 ASP A O 1
ATOM 4090 N N . GLU A 1 508 ? -18.683 -5.399 -1.332 1.00 95.81 508 GLU A N 1
ATOM 4091 C CA . GLU A 1 508 ? -18.242 -6.637 -1.978 1.00 95.81 508 GLU A CA 1
ATOM 4092 C C . GLU A 1 508 ? -17.517 -6.368 -3.300 1.00 95.81 508 GLU A C 1
ATOM 4094 O O . GLU A 1 508 ? -16.582 -7.097 -3.622 1.00 95.81 508 GLU A O 1
ATOM 4099 N N . GLU A 1 509 ? -17.904 -5.316 -4.024 1.00 96.94 509 GLU A N 1
ATOM 4100 C CA . GLU A 1 509 ? -17.285 -4.952 -5.299 1.00 96.94 509 GLU A CA 1
ATOM 4101 C C . GLU A 1 509 ? -15.841 -4.513 -5.073 1.00 96.94 509 GLU A C 1
ATOM 4103 O O . GLU A 1 509 ? -14.934 -5.030 -5.711 1.00 96.94 509 GLU A O 1
ATOM 4108 N N . ALA A 1 510 ? -15.593 -3.665 -4.069 1.00 97.75 510 ALA A N 1
ATOM 4109 C CA . ALA A 1 510 ? -14.231 -3.269 -3.712 1.00 97.75 510 ALA A CA 1
ATOM 4110 C C . ALA A 1 510 ? -13.334 -4.474 -3.360 1.00 97.75 510 ALA A C 1
ATOM 4112 O O . ALA A 1 510 ? -12.153 -4.489 -3.714 1.00 97.75 510 ALA A O 1
ATOM 4113 N N . ARG A 1 511 ? -13.881 -5.501 -2.688 1.00 96.75 511 ARG A N 1
ATOM 4114 C CA . ARG A 1 511 ? -13.139 -6.739 -2.386 1.00 96.75 511 ARG A CA 1
ATOM 4115 C C . ARG A 1 511 ? -12.848 -7.550 -3.653 1.00 96.75 511 ARG A C 1
ATOM 4117 O O . ARG A 1 511 ? -11.713 -7.980 -3.818 1.00 96.75 511 ARG A O 1
ATOM 4124 N N . LYS A 1 512 ? -13.811 -7.686 -4.569 1.00 96.69 512 LYS A N 1
ATOM 4125 C CA . LYS A 1 512 ? -13.590 -8.362 -5.860 1.00 96.69 512 LYS A CA 1
ATOM 4126 C C . LYS A 1 512 ? -12.586 -7.629 -6.738 1.00 96.69 512 LYS A C 1
ATOM 4128 O O . LYS A 1 512 ? -11.688 -8.260 -7.286 1.00 96.69 512 LYS A O 1
ATOM 4133 N N . THR A 1 513 ? -12.659 -6.298 -6.804 1.00 97.31 513 THR A N 1
ATOM 4134 C CA . THR A 1 513 ? -11.640 -5.496 -7.486 1.00 97.31 513 THR A CA 1
ATOM 4135 C C . THR A 1 513 ? -10.260 -5.756 -6.884 1.00 97.31 513 THR A C 1
ATOM 4137 O O . THR A 1 513 ? -9.293 -5.895 -7.629 1.00 97.31 513 THR A O 1
ATOM 4140 N N . ALA A 1 514 ? -10.134 -5.843 -5.554 1.00 97.25 514 ALA A N 1
ATOM 4141 C CA . ALA A 1 514 ? -8.855 -6.158 -4.919 1.00 97.25 514 ALA A CA 1
ATOM 4142 C C . ALA A 1 514 ? -8.295 -7.514 -5.390 1.00 97.25 514 ALA A C 1
ATOM 4144 O O . ALA A 1 514 ? -7.118 -7.576 -5.754 1.00 97.25 514 ALA A O 1
ATOM 4145 N N . ASP A 1 515 ? -9.129 -8.554 -5.458 1.00 95.56 515 ASP A N 1
ATOM 4146 C CA . ASP A 1 515 ? -8.750 -9.875 -5.981 1.00 95.56 515 ASP A CA 1
ATOM 4147 C C . ASP A 1 515 ? -8.329 -9.798 -7.460 1.00 95.56 515 ASP A C 1
ATOM 4149 O O . ASP A 1 515 ? -7.239 -10.245 -7.828 1.00 95.56 515 ASP A O 1
ATOM 4153 N N . ALA A 1 516 ? -9.129 -9.133 -8.299 1.00 94.56 516 ALA A N 1
ATOM 4154 C CA . ALA A 1 516 ? -8.847 -8.961 -9.725 1.00 94.56 516 ALA A CA 1
ATOM 4155 C C . ALA A 1 516 ? -7.538 -8.191 -9.978 1.00 94.56 516 ALA A C 1
ATOM 415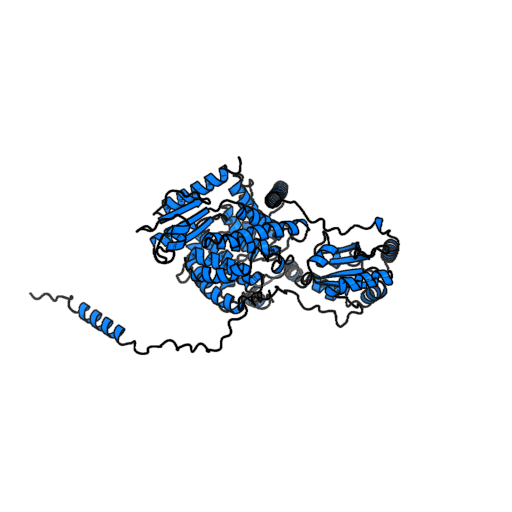7 O O . ALA A 1 516 ? -6.761 -8.537 -10.875 1.00 94.56 516 ALA A O 1
ATOM 4158 N N . ILE A 1 517 ? -7.239 -7.167 -9.164 1.00 94.94 517 ILE A N 1
ATOM 4159 C CA . ILE A 1 517 ? -5.949 -6.468 -9.206 1.00 94.94 517 ILE A CA 1
ATOM 4160 C C . ILE A 1 517 ? -4.817 -7.448 -8.926 1.00 94.94 517 ILE A C 1
ATOM 4162 O O . ILE A 1 517 ? -3.815 -7.418 -9.639 1.00 94.94 517 ILE A O 1
ATOM 4166 N N . ILE A 1 518 ? -4.938 -8.296 -7.905 1.00 94.56 518 ILE A N 1
ATOM 4167 C CA . ILE A 1 518 ? -3.893 -9.256 -7.545 1.00 94.56 518 ILE A CA 1
ATOM 4168 C C . ILE A 1 518 ? -3.641 -10.251 -8.674 1.00 94.56 518 ILE A C 1
ATOM 4170 O O . ILE A 1 518 ? -2.488 -10.391 -9.089 1.00 94.56 518 ILE A O 1
ATOM 4174 N N . GLU A 1 519 ? -4.688 -10.881 -9.206 1.00 90.94 519 GLU A N 1
ATOM 4175 C CA . GLU A 1 519 ? -4.585 -11.824 -10.327 1.00 90.94 519 GLU A CA 1
ATOM 4176 C C . GLU A 1 519 ? -3.863 -11.186 -11.517 1.00 90.94 519 GLU A C 1
ATOM 4178 O O . GLU A 1 519 ? -2.883 -11.720 -12.048 1.00 90.94 519 GLU A O 1
ATOM 4183 N N . LYS A 1 520 ? -4.284 -9.971 -11.875 1.00 88.62 520 LYS A N 1
ATOM 4184 C CA . LYS A 1 520 ? -3.682 -9.208 -12.962 1.00 88.62 520 LYS A CA 1
ATOM 4185 C C . LYS A 1 520 ? -2.227 -8.830 -12.672 1.00 88.62 520 LYS A C 1
ATOM 4187 O O . LYS A 1 520 ? -1.373 -8.945 -13.549 1.00 88.62 520 LYS A O 1
ATOM 4192 N N . THR A 1 521 ? -1.921 -8.413 -11.444 1.00 89.56 521 THR A N 1
ATOM 4193 C CA . THR A 1 521 ? -0.578 -7.984 -11.018 1.00 89.56 521 THR A CA 1
ATOM 4194 C C . THR A 1 521 ? 0.415 -9.151 -11.003 1.00 89.56 521 THR A C 1
ATOM 4196 O O . THR A 1 521 ? 1.565 -8.967 -11.405 1.00 89.56 521 THR A O 1
ATOM 4199 N N . VAL A 1 522 ? -0.014 -10.361 -10.618 1.00 87.81 522 VAL A N 1
ATOM 4200 C CA . VAL A 1 522 ? 0.803 -11.592 -10.687 1.00 87.81 522 VAL A CA 1
ATOM 4201 C C . VAL A 1 522 ? 1.246 -11.878 -12.117 1.00 87.81 522 VAL A C 1
ATOM 4203 O O . VAL A 1 522 ? 2.439 -12.082 -12.351 1.00 87.81 522 VAL A O 1
ATOM 4206 N N . GLY A 1 523 ? 0.329 -11.767 -13.084 1.00 80.75 523 GLY A N 1
ATOM 4207 C CA . GLY A 1 523 ? 0.646 -11.948 -14.503 1.00 80.75 523 GLY A CA 1
ATOM 4208 C C . GLY A 1 523 ? 1.763 -11.024 -15.010 1.00 80.75 523 GLY A C 1
ATOM 4209 O O . GLY A 1 523 ? 2.511 -11.400 -15.910 1.00 80.75 523 GLY A O 1
ATOM 4210 N N . TYR A 1 524 ? 1.931 -9.841 -14.405 1.00 76.50 524 TYR A N 1
ATOM 4211 C CA . TYR A 1 524 ? 3.015 -8.904 -14.718 1.00 76.50 524 TYR A CA 1
ATOM 4212 C C . TYR A 1 524 ? 4.301 -9.140 -13.913 1.00 76.50 524 TYR A C 1
ATOM 4214 O O . TYR A 1 524 ? 5.397 -8.880 -14.418 1.00 76.50 524 TYR A O 1
ATOM 4222 N N . ALA A 1 525 ? 4.196 -9.634 -12.678 1.00 73.88 525 ALA A N 1
ATOM 4223 C CA . ALA A 1 525 ? 5.339 -9.855 -11.795 1.00 73.88 525 ALA A CA 1
ATOM 4224 C C . ALA A 1 525 ? 6.337 -10.869 -12.370 1.00 73.88 525 ALA A C 1
ATOM 4226 O O . ALA A 1 525 ? 7.552 -10.638 -12.356 1.00 73.88 525 ALA A O 1
ATOM 4227 N N . ASP A 1 526 ? 5.813 -11.958 -12.932 1.00 66.44 526 ASP A N 1
ATOM 4228 C CA . ASP A 1 526 ? 6.608 -13.036 -13.523 1.00 66.44 526 ASP A CA 1
ATOM 4229 C C . ASP A 1 526 ? 7.254 -12.650 -14.856 1.00 66.44 526 ASP A C 1
ATOM 4231 O O . ASP A 1 526 ? 8.247 -13.248 -15.273 1.00 66.44 526 ASP A O 1
ATOM 4235 N N . LEU A 1 527 ? 6.776 -11.577 -15.486 1.00 60.00 527 LEU A N 1
ATOM 4236 C CA . LEU A 1 527 ? 7.373 -11.021 -16.697 1.00 60.00 527 LEU A CA 1
ATOM 4237 C C . LEU A 1 527 ? 8.621 -10.172 -16.420 1.00 60.00 527 LEU A C 1
ATOM 4239 O O . LEU A 1 527 ? 9.061 -9.417 -17.284 1.00 60.00 527 LEU A O 1
ATOM 4243 N N . GLY A 1 528 ? 9.173 -10.239 -15.207 1.00 61.06 528 GLY A N 1
ATOM 4244 C CA . GLY A 1 528 ? 10.376 -9.501 -14.837 1.00 61.06 528 GLY A CA 1
ATOM 4245 C C . GLY A 1 528 ? 10.164 -7.994 -14.674 1.00 61.06 528 GLY A C 1
ATOM 4246 O O . GLY A 1 528 ? 11.134 -7.283 -14.423 1.00 61.06 528 GLY A O 1
ATOM 4247 N N . MET A 1 529 ? 8.919 -7.504 -14.757 1.00 58.91 529 MET A N 1
ATOM 4248 C CA . MET A 1 529 ? 8.599 -6.076 -14.624 1.00 58.91 529 MET A CA 1
ATOM 4249 C C . MET A 1 529 ? 8.909 -5.527 -13.235 1.00 58.91 529 MET A C 1
ATOM 4251 O O . MET A 1 529 ? 9.063 -4.321 -13.057 1.00 58.91 529 MET A O 1
ATOM 4255 N N . PHE A 1 530 ? 8.930 -6.408 -12.238 1.00 68.44 530 PHE A N 1
ATOM 4256 C CA . PHE A 1 530 ? 8.973 -6.016 -10.842 1.00 68.44 530 PHE A CA 1
ATOM 4257 C C . PHE A 1 530 ? 10.392 -6.094 -10.322 1.00 68.44 530 PHE A C 1
ATOM 4259 O O . PHE A 1 530 ? 11.052 -7.135 -10.444 1.00 68.44 530 PHE A O 1
ATOM 4266 N N . GLY A 1 531 ? 10.820 -5.015 -9.666 1.00 70.62 531 GLY A N 1
ATOM 4267 C CA . GLY A 1 531 ? 11.973 -5.083 -8.788 1.00 70.62 531 GLY A CA 1
ATOM 4268 C C . GLY A 1 531 ? 11.690 -6.035 -7.626 1.00 70.62 531 GLY A C 1
ATOM 4269 O O . GLY A 1 531 ? 10.542 -6.337 -7.301 1.00 70.62 531 GLY A O 1
ATOM 4270 N N . GLU A 1 532 ? 12.744 -6.488 -6.951 1.00 76.62 532 GLU A N 1
ATOM 4271 C CA . GLU A 1 532 ? 12.617 -7.416 -5.818 1.00 76.62 532 GLU A CA 1
ATOM 4272 C C . GLU A 1 532 ? 11.648 -6.907 -4.735 1.00 76.62 532 GLU A C 1
ATOM 4274 O O . GLU A 1 532 ? 10.926 -7.696 -4.132 1.00 76.62 532 GLU A O 1
ATOM 4279 N N . MET A 1 533 ? 11.574 -5.588 -4.537 1.00 79.75 533 MET A N 1
ATOM 4280 C CA . MET A 1 533 ? 10.646 -4.967 -3.588 1.00 79.75 533 MET A CA 1
ATOM 4281 C C . MET A 1 533 ? 9.184 -5.107 -3.996 1.00 79.75 533 MET A C 1
ATOM 4283 O O . MET A 1 533 ? 8.341 -5.412 -3.154 1.00 79.75 533 MET A O 1
ATOM 4287 N N . ASP A 1 534 ? 8.884 -4.899 -5.273 1.00 83.19 534 ASP A N 1
ATOM 4288 C CA . ASP A 1 534 ? 7.517 -4.952 -5.791 1.00 83.19 534 ASP A CA 1
ATOM 4289 C C . ASP A 1 534 ? 7.012 -6.396 -5.751 1.00 83.19 534 ASP A C 1
ATOM 4291 O O . ASP A 1 534 ? 5.882 -6.658 -5.349 1.00 83.19 534 ASP A O 1
ATOM 4295 N N . ARG A 1 535 ? 7.903 -7.360 -6.025 1.00 87.00 535 ARG A N 1
ATOM 4296 C CA . ARG A 1 535 ? 7.608 -8.792 -5.891 1.00 87.00 535 ARG A CA 1
ATOM 4297 C C . ARG A 1 535 ? 7.228 -9.185 -4.468 1.00 87.00 535 ARG A C 1
ATOM 4299 O O . ARG A 1 535 ? 6.315 -9.983 -4.278 1.00 87.00 535 ARG A O 1
ATOM 4306 N N . VAL A 1 536 ? 7.938 -8.640 -3.481 1.00 88.88 536 VAL A N 1
ATOM 4307 C CA . VAL A 1 536 ? 7.680 -8.883 -2.055 1.00 88.88 536 VAL A CA 1
ATOM 4308 C C . VAL A 1 536 ? 6.371 -8.236 -1.615 1.00 88.88 536 VAL A C 1
ATOM 4310 O O . VAL A 1 536 ? 5.605 -8.869 -0.894 1.00 88.88 536 VAL A O 1
ATOM 4313 N N . ARG A 1 537 ? 6.084 -7.009 -2.068 1.00 90.19 537 ARG A N 1
ATOM 4314 C CA . ARG A 1 537 ? 4.810 -6.330 -1.783 1.00 90.19 537 ARG A CA 1
ATOM 4315 C C . ARG A 1 537 ? 3.623 -7.072 -2.378 1.00 90.19 537 ARG A C 1
ATOM 4317 O O . ARG A 1 537 ? 2.635 -7.250 -1.677 1.00 90.19 537 ARG A O 1
ATOM 4324 N N . LEU A 1 538 ? 3.748 -7.557 -3.612 1.00 93.12 538 LEU A N 1
ATOM 4325 C CA . LEU A 1 538 ? 2.725 -8.389 -4.233 1.00 93.12 538 LEU A CA 1
ATOM 4326 C C . LEU A 1 538 ? 2.496 -9.674 -3.431 1.00 93.12 538 LEU A C 1
ATOM 4328 O O . LEU A 1 538 ? 1.360 -9.966 -3.081 1.00 93.12 538 LEU A O 1
ATOM 4332 N N . ALA A 1 539 ? 3.562 -10.404 -3.082 1.00 93.00 539 ALA A N 1
ATOM 4333 C CA . ALA A 1 539 ? 3.444 -11.611 -2.262 1.00 93.00 539 ALA A CA 1
ATOM 4334 C C . ALA A 1 539 ? 2.767 -11.323 -0.911 1.00 93.00 539 ALA A C 1
ATOM 4336 O O . ALA A 1 539 ? 1.910 -12.085 -0.476 1.00 93.00 539 ALA A O 1
ATOM 4337 N N . TYR A 1 540 ? 3.102 -10.200 -0.275 1.00 92.50 540 TYR A N 1
ATOM 4338 C CA . TYR A 1 540 ? 2.463 -9.767 0.964 1.00 92.50 540 TYR A CA 1
ATOM 4339 C C . TYR A 1 540 ? 0.972 -9.460 0.772 1.00 92.50 540 TYR A C 1
ATOM 4341 O O . TYR A 1 540 ? 0.154 -9.941 1.551 1.00 92.50 540 TYR A O 1
ATOM 4349 N N . ALA A 1 541 ? 0.610 -8.709 -0.272 1.00 94.75 541 ALA A N 1
ATOM 4350 C CA . ALA A 1 541 ? -0.777 -8.372 -0.573 1.00 94.75 541 ALA A CA 1
ATOM 4351 C C . ALA A 1 541 ? -1.624 -9.619 -0.862 1.00 94.75 541 ALA A C 1
ATOM 4353 O O . ALA A 1 541 ? -2.680 -9.772 -0.255 1.00 94.75 541 ALA A O 1
ATOM 4354 N N . ILE A 1 542 ? -1.112 -10.539 -1.691 1.00 94.31 542 ILE A N 1
ATOM 4355 C CA . ILE A 1 542 ? -1.729 -11.847 -1.964 1.00 94.31 542 ILE A CA 1
ATOM 4356 C C . ILE A 1 542 ? -2.045 -12.562 -0.659 1.00 94.31 542 ILE A C 1
ATOM 4358 O O . ILE A 1 542 ? -3.183 -12.952 -0.423 1.00 94.31 542 ILE A O 1
ATOM 4362 N N . MET A 1 543 ? -1.042 -12.722 0.208 1.00 92.00 543 MET A N 1
ATOM 4363 C CA . MET A 1 543 ? -1.240 -13.494 1.425 1.00 92.00 543 MET A CA 1
ATOM 4364 C C . MET A 1 543 ? -2.272 -12.846 2.349 1.00 92.00 543 MET A C 1
ATOM 4366 O O . MET A 1 543 ? -3.011 -13.568 3.009 1.00 92.00 543 MET A O 1
ATOM 4370 N N . VAL A 1 544 ? -2.309 -11.514 2.448 1.00 92.69 544 VAL A N 1
ATOM 4371 C CA . VAL A 1 544 ? -3.283 -10.810 3.299 1.00 92.69 544 VAL A CA 1
ATOM 4372 C C . VAL A 1 544 ? -4.696 -10.962 2.747 1.00 92.69 544 VAL A C 1
ATOM 4374 O O . VAL A 1 544 ? -5.596 -11.297 3.510 1.00 92.69 544 VAL A O 1
ATOM 4377 N N . ILE A 1 545 ? -4.876 -10.756 1.443 1.00 94.44 545 ILE A N 1
ATOM 4378 C CA . ILE A 1 545 ? -6.181 -10.812 0.774 1.00 94.44 545 ILE A CA 1
ATOM 4379 C C . ILE A 1 545 ? -6.746 -12.238 0.797 1.00 94.44 545 ILE A C 1
ATOM 4381 O O . ILE A 1 545 ? -7.902 -12.430 1.167 1.00 94.44 545 ILE A O 1
ATOM 4385 N N . ASN A 1 546 ? -5.903 -13.242 0.543 1.00 91.94 546 ASN A N 1
ATOM 4386 C CA . ASN A 1 546 ? -6.291 -14.656 0.573 1.00 91.94 546 ASN A CA 1
ATOM 4387 C C . ASN A 1 546 ? -6.378 -15.232 1.997 1.00 91.94 546 ASN A C 1
ATOM 4389 O O . ASN A 1 546 ? -6.743 -16.394 2.188 1.00 91.94 546 ASN A O 1
ATOM 4393 N N . SER A 1 547 ? -6.038 -14.441 3.018 1.00 90.31 547 SER A N 1
ATOM 4394 C CA . SER A 1 547 ? -6.211 -14.826 4.415 1.00 90.31 547 SER A CA 1
ATOM 4395 C C . SER A 1 547 ? -7.588 -14.442 4.941 1.00 90.31 547 SER A C 1
ATOM 4397 O O . SER A 1 547 ? -8.177 -13.431 4.567 1.00 90.31 547 SER A O 1
ATOM 4399 N N . LYS A 1 548 ? -8.054 -15.216 5.923 1.00 90.69 548 LYS A N 1
ATOM 4400 C CA . LYS A 1 548 ? -9.270 -14.904 6.679 1.00 90.69 548 LYS A CA 1
ATOM 4401 C C . LYS A 1 548 ? -9.137 -13.580 7.421 1.00 90.69 548 LYS A C 1
ATOM 4403 O O . LYS A 1 548 ? -8.161 -13.384 8.155 1.00 90.69 548 LYS A O 1
ATOM 4408 N N . CYS A 1 549 ? -10.130 -12.708 7.274 1.00 93.38 549 CYS A N 1
ATOM 4409 C CA . CYS A 1 549 ? -10.139 -11.406 7.931 1.00 93.38 549 CYS A CA 1
ATOM 4410 C C . CYS A 1 549 ? -10.472 -11.563 9.418 1.00 93.38 549 CYS A C 1
ATOM 4412 O O . CYS A 1 549 ? -11.437 -12.235 9.776 1.00 93.38 549 CYS A O 1
ATOM 4414 N N . ILE A 1 550 ? -9.714 -10.890 10.289 1.00 95.31 550 ILE A N 1
ATOM 4415 C CA . ILE A 1 550 ? -10.029 -10.755 11.717 1.00 95.31 550 ILE A CA 1
ATOM 4416 C C . ILE A 1 550 ? -10.741 -9.416 11.910 1.00 95.31 550 ILE A C 1
ATOM 4418 O O . ILE A 1 550 ? -10.111 -8.375 12.114 1.00 95.31 550 ILE A O 1
ATOM 4422 N N . HIS A 1 551 ? -12.065 -9.425 11.838 1.00 96.56 551 HIS A N 1
ATOM 4423 C CA . HIS A 1 551 ? -12.866 -8.219 11.987 1.00 96.56 551 HIS A CA 1
ATOM 4424 C C . HIS A 1 551 ? -13.215 -7.966 13.461 1.00 96.56 551 HIS A C 1
ATOM 4426 O O . HIS A 1 551 ? -13.826 -8.806 14.119 1.00 96.56 551 HIS A O 1
ATOM 4432 N N . VAL A 1 552 ? -12.841 -6.798 13.985 1.00 97.75 552 VAL A N 1
ATOM 4433 C CA . VAL A 1 552 ? -13.155 -6.347 15.347 1.00 97.75 552 VAL A CA 1
ATOM 4434 C C . VAL A 1 552 ? -14.144 -5.183 15.278 1.00 97.75 552 VAL A C 1
ATOM 4436 O O . VAL A 1 552 ? -13.752 -4.029 15.097 1.00 97.75 552 VAL A O 1
ATOM 4439 N N . ALA A 1 553 ? -15.432 -5.474 15.433 1.00 97.38 553 ALA A N 1
ATOM 4440 C CA . ALA A 1 553 ? -16.489 -4.467 15.426 1.00 97.38 553 ALA A CA 1
ATOM 4441 C C . ALA A 1 553 ? -16.830 -4.030 16.851 1.00 97.38 553 ALA A C 1
ATOM 4443 O O . ALA A 1 553 ? -17.263 -4.840 17.667 1.00 97.38 553 ALA A O 1
ATOM 4444 N N . VAL A 1 554 ? -16.669 -2.746 17.155 1.00 98.06 554 VAL A N 1
ATOM 4445 C CA . VAL A 1 554 ? -17.058 -2.166 18.443 1.00 98.06 554 VAL A CA 1
ATOM 4446 C C . VAL A 1 554 ? -18.381 -1.434 18.283 1.00 98.06 554 VAL A C 1
ATOM 4448 O O . VAL A 1 554 ? -18.431 -0.390 17.647 1.00 98.06 554 VAL A O 1
ATOM 4451 N N . ILE A 1 555 ? -19.445 -1.959 18.879 1.00 97.62 555 ILE A N 1
ATOM 4452 C CA . ILE A 1 555 ? -20.767 -1.335 18.879 1.00 97.62 555 ILE A CA 1
ATOM 4453 C C . ILE A 1 555 ? -20.826 -0.342 20.035 1.00 97.62 555 ILE A C 1
ATOM 4455 O O . ILE A 1 555 ? -20.945 -0.746 21.192 1.00 97.62 555 ILE A O 1
ATOM 4459 N N . ALA A 1 556 ? -20.676 0.946 19.736 1.00 96.94 556 ALA A N 1
ATOM 4460 C CA . ALA A 1 556 ? -20.706 2.028 20.715 1.00 96.94 556 ALA A CA 1
ATOM 4461 C C . ALA A 1 556 ? -20.833 3.385 20.016 1.00 96.94 556 ALA A C 1
ATOM 4463 O O . ALA A 1 556 ? -20.350 3.561 18.901 1.00 96.94 556 ALA A O 1
ATOM 4464 N N . GLY A 1 557 ? -21.401 4.377 20.707 1.00 95.00 557 GLY A N 1
ATOM 4465 C CA . GLY A 1 557 ? -21.397 5.749 20.202 1.00 95.00 557 GLY A CA 1
ATOM 4466 C C . GLY A 1 557 ? -19.969 6.253 19.951 1.00 95.00 557 GLY A C 1
ATOM 4467 O O . GLY A 1 557 ? -19.061 5.962 20.734 1.00 95.00 557 GLY A O 1
ATOM 4468 N N . VAL A 1 558 ? -19.752 7.061 18.907 1.00 92.31 558 VAL A N 1
ATOM 4469 C CA . VAL A 1 558 ? -18.396 7.498 18.490 1.00 92.31 558 VAL A CA 1
ATOM 4470 C C . VAL A 1 558 ? -17.604 8.170 19.625 1.00 92.31 558 VAL A C 1
ATOM 4472 O O . VAL A 1 558 ? -16.375 8.103 19.666 1.00 92.31 558 VAL A O 1
ATOM 4475 N N . ASN A 1 559 ? -18.275 8.823 20.573 1.00 93.44 559 ASN A N 1
ATOM 4476 C CA . ASN A 1 559 ? -17.633 9.512 21.698 1.00 93.44 559 ASN A CA 1
ATOM 4477 C C . ASN A 1 559 ? -17.661 8.721 23.016 1.00 93.44 559 ASN A C 1
ATOM 4479 O O . ASN A 1 559 ? -17.257 9.263 24.047 1.00 93.44 559 ASN A O 1
ATOM 4483 N N . ASP A 1 560 ? -18.128 7.472 23.007 1.00 95.88 560 ASP A N 1
ATOM 4484 C CA . ASP A 1 560 ? -18.202 6.650 24.210 1.00 95.88 560 ASP A CA 1
ATOM 4485 C C . ASP A 1 560 ? -16.798 6.208 24.680 1.00 95.88 560 ASP A C 1
ATOM 4487 O O . ASP A 1 560 ? -16.083 5.519 23.943 1.00 95.88 560 ASP A O 1
ATOM 4491 N N . PRO A 1 561 ? -16.368 6.565 25.907 1.00 96.12 561 PRO A N 1
ATOM 4492 C CA . PRO A 1 561 ? -15.043 6.202 26.403 1.00 96.12 561 PRO A CA 1
ATOM 4493 C C . PRO A 1 561 ? -14.803 4.690 26.489 1.00 96.12 561 PRO A C 1
ATOM 4495 O O . PRO A 1 561 ? -13.668 4.253 26.285 1.00 96.12 561 PRO A O 1
ATOM 4498 N N . ALA A 1 562 ? -15.838 3.894 26.788 1.00 96.75 562 ALA A N 1
ATOM 4499 C CA . ALA A 1 562 ? -15.706 2.441 26.863 1.00 96.75 562 ALA A CA 1
ATOM 4500 C C . ALA A 1 562 ? -15.485 1.844 25.464 1.00 96.75 562 ALA A C 1
ATOM 4502 O O . ALA A 1 562 ? -14.505 1.125 25.260 1.00 96.75 562 ALA A O 1
ATOM 4503 N N . GLY A 1 563 ? -16.294 2.245 24.479 1.00 96.69 563 GLY A N 1
ATOM 4504 C CA . GLY A 1 563 ? -16.103 1.903 23.070 1.00 96.69 563 GLY A CA 1
ATOM 4505 C C . GLY A 1 563 ? -14.722 2.301 22.543 1.00 96.69 563 GLY A C 1
ATOM 4506 O O . GLY A 1 563 ? -14.035 1.500 21.914 1.00 96.69 563 GLY A O 1
ATOM 4507 N N . ARG A 1 564 ? -14.227 3.497 22.885 1.00 95.38 564 ARG A N 1
ATOM 4508 C CA . ARG A 1 564 ? -12.861 3.927 22.521 1.00 95.38 564 ARG A CA 1
ATOM 4509 C C . ARG A 1 564 ? -11.770 3.057 23.135 1.00 95.38 564 ARG A C 1
ATOM 4511 O O . ARG A 1 564 ? -10.762 2.790 22.480 1.00 95.38 564 ARG A O 1
ATOM 4518 N N . SER A 1 565 ? -11.958 2.611 24.375 1.00 95.62 565 SER A N 1
ATOM 4519 C CA . SER A 1 565 ? -11.031 1.685 25.030 1.00 95.62 565 SER A CA 1
ATOM 4520 C C . SER A 1 565 ? -11.016 0.318 24.339 1.00 95.62 565 SER A C 1
ATOM 4522 O O . SER A 1 565 ? -9.943 -0.247 24.126 1.00 95.62 565 SER A O 1
ATOM 4524 N N . LEU A 1 566 ? -12.185 -0.196 23.942 1.00 97.56 566 LEU A N 1
ATOM 4525 C CA . LEU A 1 566 ? -12.304 -1.444 23.182 1.00 97.56 566 LEU A CA 1
ATOM 4526 C C . LEU A 1 566 ? -11.666 -1.322 21.794 1.00 97.56 566 LEU A C 1
ATOM 4528 O O . LEU A 1 566 ? -10.853 -2.167 21.428 1.00 97.56 566 LEU A O 1
ATOM 4532 N N . LEU A 1 567 ? -11.937 -0.236 21.063 1.00 96.50 567 LEU A N 1
ATOM 4533 C CA . LEU A 1 567 ? -11.346 0.022 19.746 1.00 96.50 567 LEU A CA 1
ATOM 4534 C C . LEU A 1 567 ? -9.815 0.068 19.819 1.00 96.50 567 LEU A C 1
ATOM 4536 O O . LEU A 1 567 ? -9.130 -0.566 19.018 1.00 96.50 567 LEU A O 1
ATOM 4540 N N . LYS A 1 568 ? -9.262 0.757 20.825 1.00 94.81 568 LYS A N 1
ATOM 4541 C CA . LYS A 1 568 ? -7.812 0.802 21.057 1.00 94.81 568 LYS A CA 1
ATOM 4542 C C . LYS A 1 568 ? -7.227 -0.589 21.309 1.00 94.81 568 LYS A C 1
ATOM 4544 O O . LYS A 1 568 ? -6.146 -0.890 20.806 1.00 94.81 568 LYS A O 1
ATOM 4549 N N . THR A 1 569 ? -7.920 -1.434 22.073 1.00 96.31 569 THR A N 1
ATOM 4550 C CA . THR A 1 569 ? -7.522 -2.837 22.252 1.00 96.31 569 THR A CA 1
ATOM 4551 C C . THR A 1 569 ? -7.588 -3.604 20.931 1.00 96.31 569 THR A C 1
ATOM 4553 O O . THR A 1 569 ? -6.632 -4.304 20.611 1.00 96.31 569 THR A O 1
ATOM 4556 N N . GLY A 1 570 ? -8.656 -3.439 20.146 1.00 96.06 570 GLY A N 1
ATOM 4557 C CA . GLY A 1 570 ? -8.811 -4.063 18.829 1.00 96.06 570 GLY A CA 1
ATOM 4558 C C . GLY A 1 570 ? -7.663 -3.728 17.878 1.00 96.06 570 GLY A C 1
ATOM 4559 O O . GLY A 1 570 ? -7.093 -4.606 17.236 1.00 96.06 570 GLY A O 1
ATOM 4560 N N . LEU A 1 571 ? -7.237 -2.467 17.854 1.00 94.25 571 LEU A N 1
ATOM 4561 C CA . LEU A 1 571 ? -6.151 -1.989 16.993 1.00 94.25 571 LEU A CA 1
ATOM 4562 C C . LEU A 1 571 ? -4.745 -2.414 17.453 1.00 94.25 571 LEU A C 1
ATOM 4564 O O . LEU A 1 571 ? -3.825 -2.448 16.636 1.00 94.25 571 LEU A O 1
ATOM 4568 N N . LYS A 1 572 ? -4.566 -2.783 18.727 1.00 93.19 572 LYS A N 1
ATOM 4569 C CA . LYS A 1 572 ? -3.254 -3.088 19.322 1.00 93.19 572 LYS A CA 1
ATOM 4570 C C . LYS A 1 572 ? -2.595 -4.329 18.716 1.00 93.19 572 LYS A C 1
ATOM 4572 O O . LYS A 1 572 ? -3.216 -5.383 18.616 1.00 93.19 572 LYS A O 1
ATOM 4577 N N . GLY A 1 573 ? -1.292 -4.240 18.455 1.00 87.88 573 GLY A N 1
ATOM 4578 C CA . GLY A 1 573 ? -0.494 -5.339 17.917 1.00 87.88 573 GLY A CA 1
ATOM 4579 C C . GLY A 1 573 ? -0.616 -5.457 16.401 1.00 87.88 573 GLY A C 1
ATOM 4580 O O . GLY A 1 573 ? -1.648 -5.114 15.817 1.00 87.88 573 GLY A O 1
ATOM 4581 N N . TRP A 1 574 ? 0.466 -5.925 15.787 1.00 90.50 574 TRP A N 1
ATOM 4582 C CA . TRP A 1 574 ? 0.561 -6.116 14.349 1.00 90.50 574 TRP A CA 1
ATOM 4583 C C . TRP A 1 574 ? -0.095 -7.439 13.936 1.00 90.50 574 TRP A C 1
ATOM 4585 O O . TRP A 1 574 ? 0.294 -8.508 14.402 1.00 90.50 574 TRP A O 1
ATOM 4595 N N . ASP A 1 575 ? -1.103 -7.341 13.076 1.00 91.44 575 ASP A N 1
ATOM 4596 C CA . ASP A 1 575 ? -1.655 -8.436 12.277 1.00 91.44 575 ASP A CA 1
ATOM 4597 C C . ASP A 1 575 ? -2.357 -7.779 11.079 1.00 91.44 575 ASP A C 1
ATOM 4599 O O . ASP A 1 575 ? -3.312 -7.027 11.292 1.00 91.44 575 ASP A O 1
ATOM 4603 N N . PRO A 1 576 ? -1.881 -7.970 9.841 1.00 90.56 576 PRO A N 1
ATOM 4604 C CA . PRO A 1 576 ? -2.450 -7.281 8.687 1.00 90.56 576 PRO A CA 1
ATOM 4605 C C . PRO A 1 576 ? -3.823 -7.808 8.262 1.00 90.56 576 PRO A C 1
ATOM 4607 O O . PRO A 1 576 ? -4.528 -7.123 7.536 1.00 90.56 576 PRO A O 1
ATOM 4610 N N . ARG A 1 577 ? -4.256 -8.969 8.764 1.00 91.75 577 ARG A N 1
ATOM 4611 C CA . ARG A 1 577 ? -5.624 -9.476 8.547 1.00 91.75 577 ARG A CA 1
ATOM 4612 C C . ARG A 1 577 ? -6.648 -8.757 9.417 1.00 91.75 577 ARG A C 1
ATOM 4614 O O . ARG A 1 577 ? -7.848 -8.966 9.268 1.00 91.75 577 ARG A O 1
ATOM 4621 N N . LYS A 1 578 ? -6.182 -7.994 10.407 1.00 94.62 578 LYS A N 1
ATOM 4622 C CA . LYS A 1 578 ? -7.024 -7.447 11.460 1.00 94.62 578 LYS A CA 1
ATOM 4623 C C . LYS A 1 578 ? -7.537 -6.064 11.100 1.00 94.62 578 LYS A C 1
ATOM 4625 O O . LYS A 1 578 ? -6.765 -5.117 10.956 1.00 94.62 578 LYS A O 1
ATOM 4630 N N . ILE A 1 579 ? -8.856 -5.939 11.081 1.00 96.00 579 ILE A N 1
ATOM 4631 C CA . ILE A 1 579 ? -9.571 -4.704 10.771 1.00 96.00 579 ILE A CA 1
ATOM 4632 C C . ILE A 1 579 ? -10.461 -4.382 11.961 1.00 96.00 579 ILE A C 1
ATOM 4634 O O . ILE A 1 579 ? -11.347 -5.164 12.295 1.00 96.00 579 ILE A O 1
ATOM 4638 N N . ALA A 1 580 ? -10.228 -3.247 12.619 1.00 96.88 580 ALA A N 1
ATOM 4639 C CA . ALA A 1 580 ? -11.035 -2.824 13.758 1.00 96.88 580 ALA A CA 1
ATOM 4640 C C . ALA A 1 580 ? -11.769 -1.518 13.455 1.00 96.88 580 ALA A C 1
ATOM 4642 O O . ALA A 1 580 ? -11.165 -0.571 12.952 1.00 96.88 580 ALA A O 1
ATOM 4643 N N . GLN A 1 581 ? -13.051 -1.456 13.803 1.00 96.81 581 GLN A N 1
ATOM 4644 C CA . GLN A 1 581 ? -13.881 -0.271 13.608 1.00 96.81 581 GLN A CA 1
ATOM 4645 C C . GLN A 1 581 ? -14.880 -0.073 14.744 1.00 96.81 581 GLN A C 1
ATOM 4647 O O . GLN A 1 581 ? -15.192 -1.002 15.488 1.00 96.81 581 GLN A O 1
ATOM 4652 N N . ILE A 1 582 ? -15.374 1.156 14.872 1.00 96.94 582 ILE A N 1
ATOM 4653 C CA . ILE A 1 582 ? -16.459 1.508 15.786 1.00 96.94 582 ILE A CA 1
ATOM 4654 C C . ILE A 1 582 ? -17.719 1.801 14.972 1.00 96.94 582 ILE A C 1
ATOM 4656 O O . ILE A 1 582 ? -17.693 2.632 14.064 1.00 96.94 582 ILE A O 1
ATOM 4660 N N . LEU A 1 583 ? -18.796 1.101 15.310 1.00 96.75 583 LEU A N 1
ATOM 4661 C CA . LEU A 1 583 ? -20.113 1.235 14.709 1.00 96.75 583 LEU A CA 1
ATOM 4662 C C . LEU A 1 583 ? -21.038 1.891 15.734 1.00 96.75 583 LEU A C 1
ATOM 4664 O O . LEU A 1 583 ? -21.269 1.349 16.819 1.00 96.75 583 LEU A O 1
ATOM 4668 N N . ASP A 1 584 ? -21.528 3.076 15.398 1.00 95.88 584 ASP A N 1
ATOM 4669 C CA . ASP A 1 584 ? -22.428 3.860 16.231 1.00 95.88 584 ASP A CA 1
ATOM 4670 C C . ASP A 1 584 ? -23.869 3.389 15.998 1.00 95.88 584 ASP A C 1
ATOM 4672 O O . ASP A 1 584 ? -24.360 3.526 14.878 1.00 95.88 584 ASP A O 1
ATOM 4676 N N . PRO A 1 585 ? -24.572 2.854 17.014 1.00 95.56 585 PRO A N 1
ATOM 4677 C CA . PRO A 1 585 ? -25.929 2.334 16.850 1.00 95.56 585 PRO A CA 1
ATOM 4678 C C . PRO A 1 585 ? -26.933 3.326 16.255 1.00 95.56 585 PRO A C 1
ATOM 4680 O O . PRO A 1 585 ? -27.902 2.893 15.642 1.00 95.56 585 PRO A O 1
ATOM 4683 N N . GLU A 1 586 ? -26.732 4.636 16.439 1.00 94.25 586 GLU A N 1
ATOM 4684 C CA . GLU A 1 586 ? -27.638 5.658 15.898 1.00 94.25 586 GLU A CA 1
ATOM 4685 C C . GLU A 1 586 ? -27.358 5.978 14.423 1.00 94.25 586 GLU A C 1
ATOM 4687 O O . GLU A 1 586 ? -28.255 6.422 13.707 1.00 94.25 586 GLU A O 1
ATOM 4692 N N . ARG A 1 587 ? -26.113 5.790 13.971 1.00 94.81 587 ARG A N 1
ATOM 4693 C CA . ARG A 1 587 ? -25.662 6.135 12.613 1.00 94.81 587 ARG A CA 1
ATOM 4694 C C . ARG A 1 587 ? -25.597 4.916 11.697 1.00 94.81 587 ARG A C 1
ATOM 4696 O O . ARG A 1 587 ? -25.960 5.015 10.532 1.00 94.81 587 ARG A O 1
ATOM 4703 N N . ASP A 1 588 ? -25.127 3.794 12.228 1.00 95.44 588 ASP A N 1
ATOM 4704 C CA . ASP A 1 588 ? -24.692 2.614 11.479 1.00 95.44 588 ASP A CA 1
ATOM 4705 C C . ASP A 1 588 ? -25.671 1.435 11.636 1.00 95.44 588 ASP A C 1
ATOM 4707 O O . ASP A 1 588 ? -25.272 0.285 11.480 1.00 95.44 588 ASP A O 1
ATOM 4711 N N . GLU A 1 589 ? -26.946 1.698 11.958 1.00 95.06 589 GLU A N 1
ATOM 4712 C CA . GLU A 1 589 ? -27.978 0.671 12.207 1.00 95.06 589 GLU A CA 1
ATOM 4713 C C . GLU A 1 589 ? -28.037 -0.380 11.084 1.00 95.06 589 GLU A C 1
ATOM 4715 O O . GLU A 1 589 ? -27.964 -1.579 11.355 1.00 95.06 589 GLU A O 1
ATOM 4720 N N . GLU A 1 590 ? -28.072 0.064 9.824 1.00 93.62 590 GLU A N 1
ATOM 4721 C CA . GLU A 1 590 ? -28.112 -0.819 8.650 1.00 93.62 590 GLU A CA 1
ATOM 4722 C C . GLU A 1 590 ? -26.845 -1.680 8.524 1.00 93.62 590 GLU A C 1
ATOM 4724 O O . GLU A 1 590 ? -26.925 -2.871 8.226 1.00 93.62 590 GLU A O 1
ATOM 4729 N N . LEU A 1 591 ? -25.666 -1.109 8.790 1.00 93.44 591 LEU A N 1
ATOM 4730 C CA . LEU A 1 591 ? -24.396 -1.834 8.707 1.00 93.44 591 LEU A CA 1
ATOM 4731 C C . LEU A 1 591 ? -24.252 -2.853 9.846 1.00 93.44 591 LEU A C 1
ATOM 4733 O O . LEU A 1 591 ? -23.749 -3.956 9.629 1.00 93.44 591 LEU A O 1
ATOM 4737 N N . ILE A 1 592 ? -24.716 -2.503 11.050 1.00 94.75 592 ILE A N 1
ATOM 4738 C CA . ILE A 1 592 ? -24.780 -3.396 12.215 1.00 94.75 592 ILE A CA 1
ATOM 4739 C C . ILE A 1 592 ? -25.685 -4.591 11.901 1.00 94.75 592 ILE A C 1
ATOM 4741 O O . ILE A 1 592 ? -25.269 -5.732 12.111 1.00 94.75 592 ILE A O 1
ATOM 4745 N N . GLU A 1 593 ? -26.879 -4.343 11.351 1.00 93.12 593 GLU A N 1
ATOM 4746 C CA . GLU A 1 593 ? -27.816 -5.397 10.949 1.00 93.12 593 GLU A CA 1
ATOM 4747 C C . GLU A 1 593 ? -27.232 -6.275 9.833 1.00 93.12 593 GLU A C 1
ATOM 4749 O O . GLU A 1 593 ? -27.232 -7.502 9.956 1.00 93.12 593 GLU A O 1
ATOM 4754 N N . LYS A 1 594 ? -26.667 -5.667 8.780 1.00 91.44 594 LYS A N 1
ATOM 4755 C CA . LYS A 1 594 ? -26.055 -6.380 7.645 1.00 91.44 594 LYS A CA 1
ATOM 4756 C C . LYS A 1 594 ? -24.929 -7.315 8.090 1.00 91.44 594 LYS A C 1
ATOM 4758 O O . LYS A 1 594 ? -24.840 -8.432 7.588 1.00 91.44 594 LYS A O 1
ATOM 4763 N N . LYS A 1 595 ? -24.102 -6.889 9.051 1.00 90.50 595 LYS A N 1
ATOM 4764 C CA . LYS A 1 595 ? -23.019 -7.704 9.631 1.00 90.50 595 LYS A CA 1
ATOM 4765 C C . LYS A 1 595 ? -23.505 -8.735 10.663 1.00 90.50 595 LYS A C 1
ATOM 4767 O O . LYS A 1 595 ? -22.695 -9.469 11.223 1.00 90.50 595 LYS A O 1
ATOM 4772 N N . GLY A 1 596 ? -24.810 -8.803 10.939 1.00 91.75 596 GLY A N 1
ATOM 4773 C CA . GLY A 1 596 ? -25.394 -9.753 11.888 1.00 91.75 596 GLY A CA 1
ATOM 4774 C C . GLY A 1 596 ? -25.115 -9.424 13.357 1.00 91.75 596 GLY A C 1
ATOM 4775 O O . GLY A 1 596 ? -25.250 -10.293 14.223 1.00 91.75 596 GLY A O 1
ATOM 4776 N N . TYR A 1 597 ? -24.723 -8.185 13.655 1.00 93.06 597 TYR A N 1
ATOM 4777 C CA . TYR A 1 597 ? -24.575 -7.699 15.022 1.00 93.06 597 TYR A CA 1
ATOM 4778 C C . TYR A 1 597 ? -25.921 -7.221 15.563 1.00 93.06 597 TYR A C 1
ATOM 4780 O O . TYR A 1 597 ? -26.868 -6.963 14.824 1.00 93.06 597 TYR A O 1
ATOM 4788 N N . TYR A 1 598 ? -26.014 -7.095 16.882 1.00 87.00 598 TYR A N 1
ATOM 4789 C CA . TYR A 1 598 ? -27.197 -6.558 17.541 1.00 87.00 598 TYR A CA 1
ATOM 4790 C C . TYR A 1 598 ? -26.815 -5.328 18.368 1.00 87.00 598 TYR A C 1
ATOM 4792 O O . TYR A 1 598 ? -25.783 -5.349 19.049 1.00 87.00 598 TYR A O 1
ATOM 4800 N N . PRO A 1 599 ? -27.622 -4.251 18.322 1.00 77.88 599 PRO A N 1
ATOM 4801 C CA . PRO A 1 599 ? -27.385 -3.079 19.146 1.00 77.88 599 PRO A CA 1
ATOM 4802 C C . PRO A 1 599 ? -27.524 -3.451 20.624 1.00 77.88 599 PRO A C 1
ATOM 4804 O O . PRO A 1 599 ? -28.383 -4.246 21.013 1.00 77.88 599 PRO A O 1
ATOM 4807 N N . MET A 1 600 ? -26.657 -2.874 21.449 1.00 81.50 600 MET A N 1
ATOM 4808 C CA . MET A 1 600 ? -26.590 -3.122 22.886 1.00 81.50 600 MET A CA 1
ATOM 4809 C C . MET A 1 600 ? -26.572 -1.788 23.628 1.00 81.50 600 MET A C 1
ATOM 4811 O O . MET A 1 600 ? -25.984 -0.818 23.157 1.00 81.50 600 MET A O 1
ATOM 4815 N N . ASP A 1 601 ? -27.176 -1.752 24.818 1.00 83.81 601 ASP A N 1
ATOM 4816 C CA . ASP A 1 601 ? -27.203 -0.551 25.671 1.00 83.81 601 ASP A CA 1
ATOM 4817 C C . ASP A 1 601 ? -25.811 -0.174 26.220 1.00 83.81 601 ASP A C 1
ATOM 4819 O O . ASP A 1 601 ? -25.612 0.911 26.770 1.00 83.81 601 ASP A O 1
ATOM 4823 N N . THR A 1 602 ? -24.842 -1.084 26.111 1.00 93.00 602 THR A N 1
ATOM 4824 C CA . THR A 1 602 ? -23.455 -0.920 26.553 1.00 93.00 602 THR A CA 1
ATOM 4825 C C . THR A 1 602 ? -22.500 -1.153 25.395 1.00 93.00 602 THR A C 1
ATOM 4827 O O . THR A 1 602 ? -22.796 -1.952 24.510 1.00 93.00 602 THR A O 1
ATOM 4830 N N . ALA A 1 603 ? -21.325 -0.523 25.445 1.00 96.75 603 ALA A N 1
ATOM 4831 C CA . ALA A 1 603 ? -20.269 -0.789 24.480 1.00 96.75 603 ALA A CA 1
ATOM 4832 C C . ALA A 1 603 ? -19.860 -2.267 24.492 1.00 96.75 603 ALA A C 1
ATOM 4834 O O . ALA A 1 603 ? -19.530 -2.813 25.547 1.00 96.75 603 ALA A O 1
ATOM 4835 N N . MET A 1 604 ? -19.870 -2.889 23.316 1.00 97.38 604 MET A N 1
ATOM 4836 C CA . MET A 1 604 ? -19.500 -4.291 23.119 1.00 97.38 604 MET A CA 1
ATOM 4837 C C . MET A 1 604 ? -18.577 -4.412 21.914 1.00 97.38 604 MET A C 1
ATOM 4839 O O . MET A 1 604 ? -18.764 -3.719 20.918 1.00 97.38 604 MET A O 1
ATOM 4843 N N . ALA A 1 605 ? -17.608 -5.315 21.980 1.00 97.88 605 ALA A N 1
ATOM 4844 C CA . ALA A 1 605 ? -16.746 -5.667 20.865 1.00 97.88 605 ALA A CA 1
ATOM 4845 C C . ALA A 1 605 ? -17.042 -7.089 20.390 1.00 97.88 605 ALA A C 1
ATOM 4847 O O . ALA A 1 605 ? -17.055 -8.023 21.187 1.00 97.88 605 ALA A O 1
ATOM 4848 N N . PHE A 1 606 ? -17.235 -7.250 19.089 1.00 97.31 606 PHE A N 1
ATOM 4849 C CA . PHE A 1 606 ? -17.360 -8.531 18.408 1.00 97.31 606 PHE A CA 1
ATOM 4850 C C . PHE A 1 606 ? -16.052 -8.804 17.675 1.00 97.31 606 PHE A C 1
ATOM 4852 O O . PHE A 1 606 ? -15.552 -7.926 16.973 1.00 97.31 606 PHE A O 1
ATOM 4859 N N . VAL A 1 607 ? -15.503 -10.006 17.833 1.00 97.31 607 VAL A N 1
ATOM 4860 C CA . VAL A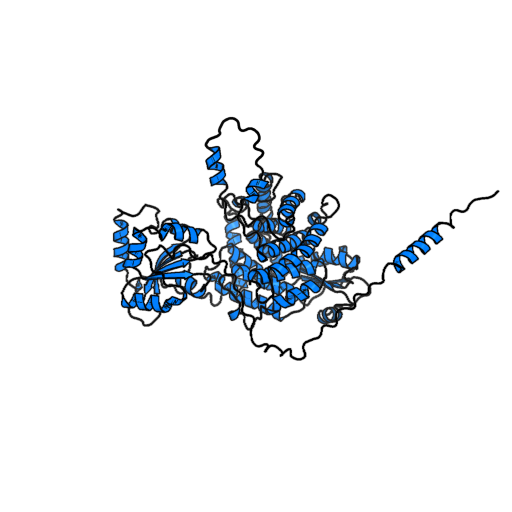 1 607 ? -14.353 -10.473 17.051 1.00 97.31 607 VAL A CA 1
ATOM 4861 C C . VAL A 1 607 ? -14.843 -11.584 16.143 1.00 97.31 607 VAL A C 1
ATOM 4863 O O . VAL A 1 607 ? -15.355 -12.589 16.636 1.00 97.31 607 VAL A O 1
ATOM 4866 N N . CYS A 1 608 ? -14.714 -11.397 14.836 1.00 95.50 608 CYS A N 1
ATOM 4867 C CA . CYS A 1 608 ? -15.148 -12.356 13.832 1.00 95.50 608 CYS A CA 1
ATOM 4868 C C . CYS A 1 608 ? -13.983 -12.749 12.925 1.00 95.50 608 CYS A C 1
ATOM 4870 O O . CYS A 1 608 ? -13.156 -11.910 12.574 1.00 95.50 608 CYS A O 1
ATOM 4872 N N . ILE A 1 609 ? -13.927 -14.029 12.573 1.00 93.69 609 ILE A N 1
ATOM 4873 C CA . ILE A 1 609 ? -13.070 -14.571 11.524 1.00 93.69 609 ILE A CA 1
ATOM 4874 C C . ILE A 1 609 ? -13.992 -14.886 10.353 1.00 93.69 609 ILE A C 1
ATOM 4876 O O . ILE A 1 609 ? -14.751 -15.860 10.422 1.00 93.69 609 ILE A O 1
ATOM 4880 N N . ASP A 1 610 ? -13.950 -14.052 9.319 1.00 85.31 610 ASP A N 1
ATOM 4881 C CA . ASP A 1 610 ? -14.959 -14.031 8.255 1.00 85.31 610 ASP A CA 1
ATOM 4882 C C . ASP A 1 610 ? -16.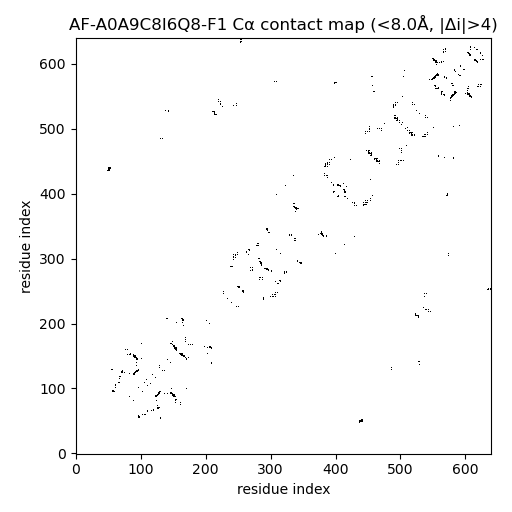382 -14.003 8.869 1.00 85.31 610 ASP A C 1
ATOM 4884 O O . ASP A 1 610 ? -16.704 -13.099 9.643 1.00 85.31 610 ASP A O 1
ATOM 4888 N N . ASP A 1 611 ? -17.200 -15.030 8.619 1.00 83.19 611 ASP A N 1
ATOM 4889 C CA . ASP A 1 611 ? -18.587 -15.135 9.097 1.00 83.19 611 ASP A CA 1
ATOM 4890 C C . ASP A 1 611 ? -18.734 -15.725 10.517 1.00 83.19 611 ASP A C 1
ATOM 4892 O O . ASP A 1 611 ? -19.845 -15.851 11.039 1.00 83.19 611 ASP A O 1
ATOM 4896 N N . MET A 1 612 ? -17.639 -16.151 11.158 1.00 90.44 612 MET A N 1
ATOM 4897 C CA . MET A 1 612 ? -17.683 -16.783 12.482 1.00 90.44 612 MET A CA 1
ATOM 4898 C C . MET A 1 612 ? -17.279 -15.806 13.579 1.00 90.44 612 MET A C 1
ATOM 4900 O O . MET A 1 612 ? -16.115 -15.426 13.673 1.00 90.44 612 MET A O 1
ATOM 4904 N N . CYS A 1 613 ? -18.215 -15.461 14.462 1.00 94.12 613 CYS A N 1
ATOM 4905 C CA . CYS A 1 613 ? -17.968 -14.535 15.566 1.00 94.12 613 CYS A CA 1
ATOM 4906 C C . CYS A 1 613 ? -17.818 -15.239 16.921 1.00 94.12 613 CYS A C 1
ATOM 4908 O O . CYS A 1 613 ? -18.561 -16.165 17.256 1.00 94.12 613 CYS A O 1
ATOM 4910 N N . TYR A 1 614 ? -16.882 -14.741 17.723 1.00 95.19 614 TYR A N 1
ATOM 4911 C CA . TYR A 1 614 ? -16.709 -15.097 19.128 1.00 95.19 614 TYR A CA 1
ATOM 4912 C C . TYR A 1 614 ? -17.764 -14.373 19.987 1.00 95.19 614 TYR A C 1
ATOM 4914 O O . TYR A 1 614 ? -18.349 -13.377 19.540 1.00 95.19 614 TYR A O 1
ATOM 4922 N N . PRO A 1 615 ? -18.037 -14.845 21.221 1.00 95.00 615 PRO A N 1
ATOM 4923 C CA . PRO A 1 615 ? -18.890 -14.120 22.158 1.00 95.00 615 PRO A CA 1
ATOM 4924 C C . PRO A 1 615 ? -18.409 -12.672 22.342 1.00 95.00 615 PRO A C 1
ATOM 4926 O O . PRO A 1 615 ? -17.202 -12.446 22.430 1.00 95.00 615 PRO A O 1
ATOM 4929 N N . PRO A 1 616 ? -19.321 -11.686 22.391 1.00 96.50 616 PRO A N 1
ATOM 4930 C CA . PRO A 1 616 ? -18.919 -10.292 22.455 1.00 96.50 616 PRO A CA 1
ATOM 4931 C C . PRO A 1 616 ? -18.364 -9.920 23.832 1.00 96.50 616 PRO A C 1
ATOM 4933 O O . PRO A 1 616 ? -18.844 -10.390 24.864 1.00 96.50 616 PRO A O 1
ATOM 4936 N N . GLU A 1 617 ? -17.400 -9.004 23.838 1.00 97.81 617 GLU A N 1
ATOM 4937 C CA . GLU A 1 617 ? -16.659 -8.574 25.022 1.00 97.81 617 GLU A CA 1
ATOM 4938 C C . GLU A 1 617 ? -16.948 -7.109 25.361 1.00 97.81 617 GLU A C 1
ATOM 4940 O O . GLU A 1 617 ? -16.844 -6.226 24.510 1.00 97.81 617 GLU A O 1
ATOM 4945 N N . SER A 1 618 ? -17.276 -6.829 26.623 1.00 96.69 618 SER A N 1
ATOM 4946 C CA . SER A 1 618 ? -17.507 -5.462 27.120 1.00 96.69 618 SER A CA 1
ATOM 4947 C C . SER A 1 618 ? -16.261 -4.823 27.739 1.00 96.69 618 SER A C 1
ATOM 4949 O O . SER A 1 618 ? -16.256 -3.631 28.044 1.00 96.69 618 SER A O 1
ATOM 4951 N N . GLU A 1 619 ? -15.206 -5.608 27.977 1.00 97.69 619 GLU A N 1
ATOM 4952 C CA . GLU A 1 619 ? -13.996 -5.166 28.672 1.00 97.69 619 GLU A CA 1
ATOM 4953 C C . GLU A 1 619 ? -12.744 -5.337 27.805 1.00 97.69 619 GLU A C 1
ATOM 4955 O O . GLU A 1 619 ? -12.525 -6.371 27.176 1.00 97.69 619 GLU A O 1
ATOM 4960 N N . SER A 1 620 ? -11.858 -4.335 27.830 1.00 96.62 620 SER A N 1
ATOM 4961 C CA . SER A 1 620 ? -10.594 -4.342 27.079 1.00 96.62 620 SER A CA 1
ATOM 4962 C C . SER A 1 620 ? -9.689 -5.540 27.397 1.00 96.62 620 SER A C 1
ATOM 4964 O O . SER A 1 620 ? -8.930 -5.961 26.529 1.00 96.62 620 SER A O 1
ATOM 4966 N N . GLU A 1 621 ? -9.721 -6.074 28.623 1.00 96.56 621 GLU A N 1
ATOM 4967 C CA . GLU A 1 621 ? -8.923 -7.254 28.982 1.00 96.56 621 GLU A CA 1
ATOM 4968 C C . GLU A 1 621 ? -9.479 -8.531 28.336 1.00 96.56 621 GLU A C 1
ATOM 4970 O O . GLU A 1 621 ? -8.704 -9.315 27.787 1.00 96.56 621 GLU A O 1
ATOM 4975 N N . GLY A 1 622 ? -10.803 -8.720 28.372 1.00 96.94 622 GLY A N 1
ATOM 4976 C CA . GLY A 1 622 ? -11.485 -9.849 27.735 1.00 96.94 622 GLY A CA 1
ATOM 4977 C C . GLY A 1 622 ? -11.266 -9.852 26.226 1.00 96.94 622 GLY A C 1
ATOM 4978 O O . GLY A 1 622 ? -10.746 -10.824 25.682 1.00 96.94 622 GLY A O 1
ATOM 4979 N N . LEU A 1 623 ? -11.496 -8.706 25.574 1.00 97.38 623 LEU A N 1
ATOM 4980 C CA . LEU A 1 623 ? -11.240 -8.533 24.141 1.00 97.38 623 LEU A CA 1
ATOM 4981 C C . LEU A 1 623 ? -9.786 -8.862 23.761 1.00 97.38 623 LEU A C 1
ATOM 4983 O O . LEU A 1 623 ? -9.537 -9.513 22.750 1.00 97.38 623 LEU A O 1
ATOM 4987 N N . GLY A 1 624 ? -8.815 -8.447 24.581 1.00 95.88 624 GLY A N 1
ATOM 4988 C CA . GLY A 1 624 ? -7.404 -8.756 24.344 1.00 95.88 624 GLY A CA 1
ATOM 4989 C C . GLY A 1 624 ? -7.095 -10.257 24.374 1.00 95.88 624 GLY A C 1
ATOM 4990 O O . GLY A 1 624 ? -6.253 -10.709 23.600 1.00 95.88 624 GLY A O 1
ATOM 4991 N N . LYS A 1 625 ? -7.783 -11.027 25.228 1.00 96.44 625 LYS A N 1
ATOM 4992 C CA . LYS A 1 625 ? -7.652 -12.493 25.289 1.00 96.44 625 LYS A CA 1
ATOM 4993 C C . LYS A 1 625 ? -8.273 -13.156 24.064 1.00 96.44 625 LYS A C 1
ATOM 4995 O O . LYS A 1 625 ? -7.611 -13.986 23.457 1.00 96.44 625 LYS A O 1
ATOM 5000 N N . VAL A 1 626 ? -9.472 -12.729 23.661 1.00 96.62 626 VAL A N 1
ATOM 5001 C CA . VAL A 1 626 ? -10.146 -13.249 22.457 1.00 96.62 626 VAL A CA 1
ATOM 5002 C C . VAL A 1 626 ? -9.304 -13.000 21.205 1.00 96.62 626 VAL A C 1
ATOM 5004 O O . VAL A 1 626 ? -9.118 -13.903 20.400 1.00 96.62 626 VAL A O 1
ATOM 5007 N N . ILE A 1 627 ? -8.725 -11.804 21.049 1.00 94.81 627 ILE A N 1
ATOM 5008 C CA . ILE A 1 627 ? -7.842 -11.504 19.909 1.00 94.81 627 ILE A CA 1
ATOM 5009 C C . ILE A 1 627 ? -6.592 -12.397 19.919 1.00 94.81 627 ILE A C 1
ATOM 5011 O O . ILE A 1 627 ? -6.142 -12.820 18.857 1.00 94.81 627 ILE A O 1
ATOM 5015 N N . ALA A 1 628 ? -6.014 -12.680 21.089 1.00 91.56 628 ALA A N 1
ATOM 5016 C CA . ALA A 1 628 ? -4.870 -13.586 21.189 1.00 91.56 628 ALA A CA 1
ATOM 5017 C C . ALA A 1 628 ? -5.251 -15.030 20.812 1.00 91.56 628 ALA A C 1
ATOM 5019 O O . ALA A 1 628 ? -4.551 -15.640 20.011 1.00 91.56 628 ALA A O 1
ATOM 5020 N N . GLU A 1 629 ? -6.388 -15.525 21.308 1.00 93.06 629 GLU A N 1
ATOM 5021 C CA . GLU A 1 629 ? -6.934 -16.850 20.981 1.00 93.06 629 GLU A CA 1
ATOM 5022 C C . GLU A 1 629 ? -7.209 -16.998 19.477 1.00 93.06 629 GLU A C 1
ATOM 5024 O O . GLU A 1 629 ? -6.754 -17.950 18.856 1.00 93.06 629 GLU A O 1
ATOM 5029 N N . VAL A 1 630 ? -7.845 -16.000 18.854 1.00 91.81 630 VAL A N 1
ATOM 5030 C CA . VAL A 1 630 ? -8.078 -15.956 17.399 1.00 91.81 630 VAL A CA 1
ATOM 5031 C C . VAL A 1 630 ? -6.777 -16.058 16.604 1.00 91.81 630 VAL A C 1
ATOM 5033 O O . VAL A 1 630 ? -6.717 -16.750 15.586 1.00 91.81 630 VAL A O 1
ATOM 5036 N N . ARG A 1 631 ? -5.724 -15.361 17.048 1.00 85.94 631 ARG A N 1
ATOM 5037 C CA . ARG A 1 631 ? -4.415 -15.412 16.383 1.00 85.94 631 ARG A CA 1
ATOM 5038 C C . ARG A 1 631 ? -3.790 -16.802 16.486 1.00 85.94 631 ARG A C 1
ATOM 5040 O O . ARG A 1 631 ? -3.217 -17.257 15.500 1.00 85.94 631 ARG A O 1
ATOM 5047 N N . GLU A 1 632 ? -3.923 -17.469 17.631 1.00 85.25 632 GLU A N 1
ATOM 5048 C CA . GLU A 1 632 ? -3.461 -18.850 17.829 1.00 85.25 632 GLU A CA 1
ATOM 5049 C C . GLU A 1 632 ? -4.263 -19.846 16.969 1.00 85.25 632 GLU A C 1
ATOM 5051 O O . GLU A 1 632 ? -3.670 -20.667 16.269 1.00 85.25 632 GLU A O 1
ATOM 5056 N N . ASP A 1 633 ? -5.594 -19.723 16.929 1.00 85.88 633 ASP A N 1
ATOM 5057 C CA . ASP A 1 633 ? -6.482 -20.585 16.133 1.00 85.88 633 ASP A CA 1
ATOM 5058 C C . ASP A 1 633 ? -6.190 -20.509 14.627 1.00 85.88 633 ASP A C 1
ATOM 5060 O O . ASP A 1 633 ? -6.274 -21.514 13.910 1.00 85.88 633 ASP A O 1
ATOM 5064 N N . LEU A 1 634 ? -5.862 -19.313 14.131 1.00 83.56 634 LEU A N 1
ATOM 5065 C CA . LEU A 1 634 ? -5.513 -19.101 12.728 1.00 83.56 634 LEU A CA 1
ATOM 5066 C C . LEU A 1 634 ? -4.123 -19.628 12.367 1.00 83.56 634 LEU A C 1
ATOM 5068 O O . LEU A 1 634 ? -3.922 -19.981 11.210 1.00 83.56 634 LEU A O 1
ATOM 5072 N N . ALA A 1 635 ? -3.196 -19.706 13.323 1.00 75.12 635 ALA A N 1
ATOM 5073 C CA . ALA A 1 635 ? -1.873 -20.283 13.092 1.00 75.12 635 ALA A CA 1
ATOM 5074 C C . ALA A 1 635 ? -1.923 -21.818 12.959 1.00 75.12 635 ALA A C 1
ATOM 5076 O O . ALA A 1 635 ? -1.140 -22.394 12.217 1.00 75.12 635 ALA A O 1
ATOM 5077 N N . ILE A 1 636 ? -2.855 -22.490 13.651 1.00 60.22 636 ILE A N 1
ATOM 5078 C CA . ILE A 1 636 ? -2.959 -23.964 13.661 1.00 60.22 636 ILE A CA 1
ATOM 5079 C C . ILE A 1 636 ? -3.597 -24.514 12.373 1.00 60.22 636 ILE A C 1
ATOM 5081 O O . ILE A 1 636 ? -3.230 -25.587 11.906 1.00 60.22 636 ILE A O 1
ATOM 5085 N N . LYS A 1 637 ? -4.570 -23.801 11.790 1.00 57.81 637 LYS A N 1
ATOM 5086 C CA . LYS A 1 637 ? -5.400 -24.311 10.678 1.00 57.81 637 LYS A CA 1
ATOM 5087 C C . LYS A 1 637 ? -4.749 -24.267 9.294 1.00 57.81 637 LYS A C 1
ATOM 5089 O O . LYS A 1 637 ? -5.358 -24.748 8.348 1.00 57.81 637 LYS A O 1
ATOM 5094 N N . LEU A 1 638 ? -3.574 -23.662 9.153 1.00 52.31 638 LEU A N 1
ATOM 5095 C CA . LEU A 1 638 ? -2.874 -23.542 7.868 1.00 52.31 638 LEU A CA 1
ATOM 5096 C C . LEU A 1 638 ? -1.813 -24.639 7.651 1.00 52.31 638 LEU A C 1
ATOM 5098 O O . LEU A 1 638 ? -1.229 -24.699 6.569 1.00 52.31 638 LEU A O 1
ATOM 5102 N N . ASP A 1 639 ? -1.604 -25.505 8.649 1.00 44.19 639 ASP A N 1
ATOM 5103 C CA . ASP A 1 639 ? -0.736 -26.692 8.587 1.00 44.19 639 ASP A CA 1
ATOM 5104 C C . ASP A 1 639 ? -1.496 -27.994 8.237 1.00 44.19 639 ASP A C 1
ATOM 5106 O O . ASP A 1 639 ? -0.867 -29.031 8.002 1.00 44.19 639 ASP A O 1
ATOM 5110 N N . GLU A 1 640 ? -2.837 -27.951 8.208 1.00 44.50 640 GLU A N 1
ATOM 5111 C CA . GLU A 1 640 ? -3.738 -29.045 7.787 1.00 44.50 640 GLU A CA 1
ATOM 5112 C C . GLU A 1 640 ? -4.168 -28.887 6.323 1.00 44.50 640 GLU A C 1
ATOM 5114 O O . GLU A 1 640 ? -4.215 -29.927 5.617 1.00 44.50 640 GLU A O 1
#

pLDDT: mean 73.62, std 20.63, range [26.41, 98.31]

Foldseek 3Di:
DDDDDPPPPVVVVVVVVVVVVVPPDDDDDDPPPPPDPPPPDDPPPPPQQAADAPCPADDQDQCPQFLADEDEQVCLVVQLVVCLVVVAWAWEFAAARNDVVSVVLSVPQGNPVPNSVCCRVRHHYYYYDCSVCVPVSLLQQFQAEPRKIWIWHHDNPDPDSFIFTPDMAHDVCSVQPPDSPNDDDDPDPVVVVVVVCSSPDDPVNTDGSDPPQPPDDDLLNLLVVLLVVLLVCVVVVFFAALLNLLSLLQVCLQAVDNPPCSLVLLLQLVVQQVVDPPLARFRAPCSRGNPPAGFGALLSSLSSLLSCQSSVHPDPPCLVRVVSHVCLQQVPLLLFRLDARQPDDRVCVVVVVPVVPPPDDDDPPPPPPVVVSNPRPHRRQDLLVSLQSLLSLLLSLLADVSSQQPADPPGDGNVVVSLVSLVSSLVSSDVSLPPLSSGYPSNLLSLLSSLLSNCLLQVPCVSLVVNVSSLVSQFQVCCVVNPDLLCLLSLLSSLLSLCSSCLVQVPPRSLVSSVSSLVVSVSSVVSNNDDSNSSSSSSSSSVLSPAFAWEKEKEAASPDPLSSLQSSLQSYGDDSSGGYHYAYCVPCVVVCVVLVHDHDPAIWIWIDRHNRIDPIDSHSVVSNVVVVVVSVVSNVVSND

Solvent-accessible surface area (backbone atoms only — not comparable to full-atom values): 35722 Å² total; per-residue (Å²): 143,82,84,86,74,86,73,74,65,64,63,60,56,54,54,54,53,57,54,56,65,68,68,73,73,86,81,83,78,72,77,77,82,77,77,74,66,97,75,71,71,78,74,74,90,76,70,74,70,66,79,36,74,72,72,65,60,52,79,82,84,51,83,84,75,33,71,46,71,67,36,51,58,88,35,54,68,58,53,53,53,48,23,57,75,69,70,30,37,34,39,36,36,32,40,32,55,76,41,70,65,35,53,49,47,47,70,62,51,43,65,37,71,69,54,16,47,49,46,44,71,57,31,43,42,35,34,24,42,31,88,79,38,38,66,63,32,41,46,68,42,33,81,50,54,75,37,29,44,35,36,33,40,66,51,84,90,49,97,60,95,52,54,28,48,74,48,73,31,38,67,77,41,52,81,23,63,96,34,94,76,66,63,87,86,83,85,55,69,64,57,59,50,51,51,54,49,57,77,65,58,53,77,87,79,41,51,74,46,64,72,68,69,47,80,83,68,50,59,69,56,53,28,51,54,50,50,54,54,52,49,52,39,46,74,69,68,46,71,60,45,37,62,53,49,36,38,48,37,50,48,14,54,39,56,67,53,61,62,85,59,52,43,63,53,60,39,54,39,37,61,47,50,73,68,35,58,87,84,40,64,50,50,38,41,40,59,37,32,88,87,69,40,51,32,55,48,69,67,58,44,53,37,36,55,48,26,21,55,53,54,72,29,78,50,81,76,52,58,66,29,55,44,46,40,47,44,65,54,57,69,41,82,83,63,34,35,67,61,27,78,60,73,80,51,56,46,59,66,68,50,50,77,59,51,86,79,62,92,72,87,82,73,88,76,85,68,60,62,69,68,57,48,73,65,55,88,32,73,34,75,44,50,28,63,52,25,44,53,49,30,52,50,53,48,52,34,42,31,30,63,70,53,22,64,35,80,34,86,95,80,45,31,42,38,60,50,51,49,56,46,48,62,57,41,50,58,49,39,48,65,72,42,48,55,80,52,64,26,30,56,60,36,43,38,21,46,34,35,27,23,52,51,51,21,46,76,56,44,47,58,70,32,51,57,57,28,46,67,49,55,68,74,53,50,58,94,49,43,83,79,72,61,50,80,79,45,41,70,52,42,32,56,35,20,48,32,29,36,53,44,12,69,74,72,71,36,64,63,39,35,50,22,17,51,53,45,48,57,56,44,46,41,43,44,75,45,45,75,43,54,76,68,34,49,39,45,39,29,38,33,46,55,42,70,78,39,72,38,38,39,28,44,18,44,21,51,77,84,35,68,64,25,51,47,39,43,53,44,57,40,44,48,70,53,89,40,54,47,34,38,53,40,24,64,91,79,34,47,69,60,38,51,75,71,70,51,76,88,62,101,53,42,34,33,36,46,20,53,66,94,50,68,52,84,66,29,75,43,48,68,57,43,49,50,53,54,50,50,53,52,53,56,53,20,60,65,65,77,114

Secondary structure (DSSP, 8-state):
-----TTSSHHHHHHHHHHHHTTS-----PPP-----TT-PPP-TTS----------PPPS-TTT-SS--B-GGGHHHHHHHHHHH-PPEEEEEE-TTSHHHHHHHHHHSS-HHHHHHHHHH-EEEEEETTT-HHHHHHHHTTPPSSEEEEEEE-SS-SS--EEEEEEEEGGGGGGTT-TT----SS-HHHHHHHHHHHH--GGGSEE------TT--HHHHHHHHHHHHHHHHHTT----HHHHHHHHHHHHHHS---TTHHHHHHHHHHHHHHS-TT----BGGGTSTTS-S-B-HHHHHHHHHHHHHTT------HHHHHHHHHHHH--TTT--S--------HHHHHHHHHTT--S--------HHHHHTT----TT-HHHHHHHHHHHHHHHHH-HHHHH-EETTTEEHHHHHHHHHHHHHHHHHHHH-STTTS-HHHHHHHHHHHHHHHHHH--THHHHHHHHHHTTS-GGGHHHH--GGGHHHHHHHHHHHHHHHHHHT-HHHHHHHHHHHHHHHHHIIIIIS-HHHHHHHHHHHHHHTSPPEEEEEES-TT-HHHHHHHHHHH-S--TTEEEEEE-TTT-HHHHHHTT----SS-EEEEEETTEEPPPBSSHHHHHHHHHHHHHHHHHTT--